Protein AF-A0A1J1JE17-F1 (afdb_monomer_lite)

Structure (mmCIF, N/CA/C/O backbone):
data_AF-A0A1J1JE17-F1
#
_entry.id   AF-A0A1J1JE17-F1
#
loop_
_atom_site.group_PDB
_atom_site.id
_atom_site.type_symbol
_atom_site.label_atom_id
_atom_site.label_alt_id
_atom_site.label_comp_id
_atom_site.label_asym_id
_atom_site.label_entity_id
_atom_site.label_seq_id
_atom_site.pdbx_PDB_ins_code
_atom_site.Cartn_x
_atom_site.Cartn_y
_atom_site.Cartn_z
_atom_site.occupancy
_atom_site.B_iso_or_equiv
_atom_site.auth_seq_id
_atom_site.auth_comp_id
_atom_site.auth_asym_id
_atom_site.auth_atom_id
_atom_site.pdbx_PDB_model_num
ATOM 1 N N . MET A 1 1 ? 32.627 -63.460 -110.831 1.00 46.94 1 MET A N 1
ATOM 2 C CA . MET A 1 1 ? 32.755 -62.414 -111.868 1.00 46.94 1 MET A CA 1
ATOM 3 C C . MET A 1 1 ? 33.181 -61.145 -111.161 1.00 46.94 1 MET A C 1
ATOM 5 O O . MET A 1 1 ? 32.464 -60.694 -110.282 1.00 46.94 1 MET A O 1
ATOM 9 N N . ASP A 1 2 ? 34.387 -60.679 -111.461 1.00 53.47 2 ASP A N 1
ATOM 10 C CA . ASP A 1 2 ? 35.043 -59.518 -110.853 1.00 53.47 2 ASP A CA 1
ATOM 11 C C . ASP A 1 2 ? 34.398 -58.203 -111.340 1.00 53.47 2 ASP A C 1
ATOM 13 O O . ASP A 1 2 ? 34.058 -58.078 -112.520 1.00 53.47 2 ASP A O 1
ATOM 17 N N . PHE A 1 3 ? 34.219 -57.238 -110.432 1.00 53.88 3 PHE A N 1
ATOM 18 C CA . PHE A 1 3 ? 33.662 -55.904 -110.685 1.00 53.88 3 PHE A CA 1
ATOM 19 C C . PHE A 1 3 ? 34.455 -55.145 -111.767 1.00 53.88 3 PHE A C 1
ATOM 21 O O . PHE A 1 3 ? 33.858 -54.416 -112.560 1.00 53.88 3 PHE A O 1
ATOM 28 N N . GLU A 1 4 ? 35.760 -55.408 -111.912 1.00 61.16 4 GLU A N 1
ATOM 29 C CA . GLU A 1 4 ? 36.571 -54.856 -113.012 1.00 61.16 4 GLU A CA 1
ATOM 30 C C . GLU A 1 4 ? 36.260 -55.494 -114.384 1.00 61.16 4 GLU A C 1
ATOM 32 O O . GLU A 1 4 ? 36.433 -54.865 -115.432 1.00 61.16 4 GLU A O 1
ATOM 37 N N . SER A 1 5 ? 35.688 -56.703 -114.414 1.00 54.88 5 SER A N 1
ATOM 38 C CA . SER A 1 5 ? 35.193 -57.335 -115.647 1.00 54.88 5 SER A CA 1
ATOM 39 C C . SER A 1 5 ? 33.828 -56.777 -116.082 1.00 54.88 5 SER A C 1
ATOM 41 O O . SER A 1 5 ? 33.573 -56.646 -117.282 1.00 54.88 5 SER A O 1
ATOM 43 N N . TRP A 1 6 ? 32.973 -56.368 -115.134 1.00 57.41 6 TRP A N 1
ATOM 44 C CA . TRP A 1 6 ? 31.679 -55.730 -115.430 1.00 57.41 6 TRP A CA 1
ATOM 45 C C . TRP A 1 6 ? 31.844 -54.274 -115.909 1.00 57.41 6 TRP A C 1
ATOM 47 O O . TRP A 1 6 ? 31.175 -53.838 -116.847 1.00 57.41 6 TRP A O 1
ATOM 57 N N . LYS A 1 7 ? 32.836 -53.555 -115.369 1.00 51.78 7 LYS A N 1
ATOM 58 C CA . LYS A 1 7 ? 33.168 -52.161 -115.723 1.00 51.78 7 LYS A CA 1
ATOM 59 C C . LYS A 1 7 ? 33.598 -51.970 -117.185 1.00 51.78 7 LYS A C 1
ATOM 61 O O . LYS A 1 7 ? 33.381 -50.906 -117.760 1.00 51.78 7 LYS A O 1
ATOM 66 N N . LYS A 1 8 ? 34.166 -53.002 -117.822 1.00 55.91 8 LYS A N 1
ATOM 67 C CA . LYS A 1 8 ? 34.617 -52.957 -119.228 1.00 55.91 8 LYS A CA 1
ATOM 68 C C . LYS A 1 8 ? 33.504 -53.150 -120.264 1.00 55.91 8 LYS A C 1
ATOM 70 O O . LYS A 1 8 ? 33.750 -52.888 -121.438 1.00 55.91 8 LYS A O 1
ATOM 75 N N . LYS A 1 9 ? 32.310 -53.608 -119.866 1.00 55.03 9 LYS A N 1
ATOM 76 C CA . LYS A 1 9 ? 31.243 -54.000 -120.808 1.00 55.03 9 LYS A CA 1
ATOM 77 C C . LYS A 1 9 ? 30.016 -53.085 -120.833 1.00 55.03 9 LYS A C 1
ATOM 79 O O . LYS A 1 9 ? 29.165 -53.297 -121.689 1.00 55.03 9 LYS A O 1
ATOM 84 N N . LEU A 1 10 ? 29.915 -52.084 -119.953 1.00 52.69 10 LEU A N 1
ATOM 85 C CA . LEU A 1 10 ? 28.679 -51.296 -119.814 1.00 52.69 10 LEU A CA 1
ATOM 86 C C . LEU A 1 10 ? 28.866 -49.828 -119.389 1.00 52.69 10 LEU A C 1
ATOM 88 O O . LEU A 1 10 ? 27.993 -49.260 -118.743 1.00 52.69 10 LEU A O 1
ATOM 92 N N . ILE A 1 11 ? 29.971 -49.183 -119.777 1.00 50.75 11 ILE A N 1
ATOM 93 C CA . ILE A 1 11 ? 30.075 -47.717 -119.683 1.00 50.75 11 ILE A CA 1
ATOM 94 C C . ILE A 1 11 ? 30.052 -47.143 -121.109 1.00 50.75 11 ILE A C 1
ATOM 96 O O . ILE A 1 11 ? 31.074 -47.222 -121.798 1.00 50.75 11 ILE A O 1
ATOM 100 N N . PRO A 1 12 ? 28.904 -46.601 -121.568 1.00 63.12 12 PRO A N 1
ATOM 101 C CA . PRO A 1 12 ? 28.799 -45.860 -122.823 1.00 63.12 12 PRO A CA 1
ATOM 102 C C . PRO A 1 12 ? 29.832 -44.732 -122.872 1.00 63.12 12 PRO A C 1
ATOM 104 O O . PRO A 1 12 ? 30.175 -44.154 -121.836 1.00 63.12 12 PRO A O 1
ATOM 107 N N . SER A 1 13 ? 30.337 -44.399 -124.059 1.00 61.22 13 SER A N 1
ATOM 108 C CA . SER A 1 13 ? 31.317 -43.319 -124.227 1.00 61.22 13 SER A CA 1
ATOM 109 C C . SER A 1 13 ? 30.833 -41.979 -123.662 1.00 61.22 13 SER A C 1
ATOM 111 O O . SER A 1 13 ? 31.671 -41.215 -123.187 1.00 61.22 13 SER A O 1
ATOM 113 N N . GLU A 1 14 ? 29.518 -41.728 -123.604 1.00 58.53 14 GLU A N 1
ATOM 114 C CA . GLU A 1 14 ? 28.965 -40.515 -122.986 1.00 58.53 14 GLU A CA 1
ATOM 115 C C . GLU A 1 14 ? 29.136 -40.474 -121.452 1.00 58.53 14 GLU A C 1
ATOM 117 O O . GLU A 1 14 ? 29.315 -39.403 -120.874 1.00 58.53 14 GLU A O 1
ATOM 122 N N . MET A 1 15 ? 29.178 -41.620 -120.758 1.00 59.19 15 MET A N 1
ATOM 123 C CA . MET A 1 15 ? 29.359 -41.647 -119.297 1.00 59.19 15 MET A CA 1
ATOM 124 C C . MET A 1 15 ? 30.792 -41.356 -118.849 1.00 59.19 15 MET A C 1
ATOM 126 O O . MET A 1 15 ? 30.992 -40.994 -117.692 1.00 59.19 15 MET A O 1
ATOM 130 N N . LYS A 1 16 ? 31.798 -41.474 -119.725 1.00 59.44 16 LYS A N 1
ATOM 131 C CA . LYS A 1 16 ? 33.173 -41.064 -119.387 1.00 59.44 16 LYS A CA 1
ATOM 132 C C . LYS A 1 16 ? 33.280 -39.552 -119.182 1.00 59.44 16 LYS A C 1
ATOM 134 O O . LYS A 1 16 ? 34.047 -39.125 -118.323 1.00 59.44 16 LYS A O 1
ATOM 139 N N . GLN A 1 17 ? 32.490 -38.770 -119.920 1.00 61.66 17 GLN A N 1
ATOM 140 C CA . GLN A 1 17 ? 32.432 -37.318 -119.770 1.00 61.66 17 GLN A CA 1
ATOM 141 C C . GLN A 1 17 ? 31.748 -36.936 -118.451 1.00 61.66 17 GLN A C 1
ATOM 143 O O . GLN A 1 17 ? 32.345 -36.228 -117.643 1.00 61.66 17 GLN A O 1
ATOM 148 N N . VAL A 1 18 ? 30.587 -37.532 -118.158 1.00 64.62 18 VAL A N 1
ATOM 149 C CA . VAL A 1 18 ? 29.863 -37.321 -116.891 1.00 64.62 18 VAL A CA 1
ATOM 150 C C . VAL A 1 18 ? 30.684 -37.782 -115.682 1.00 64.62 18 VAL A C 1
ATOM 152 O O . VAL A 1 18 ? 30.712 -37.098 -114.670 1.00 64.62 18 VAL A O 1
ATOM 155 N N . TRP A 1 19 ? 31.423 -38.893 -115.768 1.00 60.59 19 TRP A N 1
ATOM 156 C CA . TRP A 1 19 ? 32.319 -39.308 -114.682 1.00 60.59 19 TRP A CA 1
ATOM 157 C C . TRP A 1 19 ? 33.517 -38.372 -114.504 1.00 60.59 19 TRP A C 1
ATOM 159 O O . TRP A 1 19 ? 33.989 -38.221 -113.381 1.00 60.59 19 TRP A O 1
ATOM 169 N N . SER A 1 20 ? 34.010 -37.735 -115.570 1.00 59.06 20 SER A N 1
ATOM 170 C CA . SER A 1 20 ? 35.058 -36.716 -115.454 1.00 59.06 20 SER A CA 1
ATOM 171 C C . SER A 1 20 ? 34.536 -35.422 -114.815 1.00 59.06 20 SER A C 1
ATOM 173 O O . SER A 1 20 ? 35.231 -34.862 -113.974 1.00 59.06 20 SER A O 1
ATOM 175 N N . GLU A 1 21 ? 33.289 -35.033 -115.111 1.00 59.28 21 GLU A N 1
ATOM 176 C CA . GLU A 1 21 ? 32.588 -33.883 -114.514 1.00 59.28 21 GLU A CA 1
ATOM 177 C C . GLU A 1 21 ? 32.152 -34.142 -113.058 1.00 59.28 21 GLU A C 1
ATOM 179 O O . GLU A 1 21 ? 32.263 -33.278 -112.193 1.00 59.28 21 GLU A O 1
ATOM 184 N N . ILE A 1 22 ? 31.724 -35.366 -112.738 1.00 63.12 22 ILE A N 1
ATOM 185 C CA . ILE A 1 22 ? 31.441 -35.801 -111.364 1.00 63.12 22 ILE A CA 1
ATOM 186 C C . ILE A 1 22 ? 32.738 -35.859 -110.557 1.00 63.12 22 ILE A C 1
ATOM 188 O O . ILE A 1 22 ? 32.735 -35.472 -109.397 1.00 63.12 22 ILE A O 1
ATOM 192 N N . LYS A 1 23 ? 33.863 -36.281 -111.148 1.00 58.44 23 LYS A N 1
ATOM 193 C CA . LYS A 1 23 ? 35.169 -36.317 -110.471 1.00 58.44 23 LYS A CA 1
ATOM 194 C C . LYS A 1 23 ? 35.733 -34.915 -110.205 1.00 58.44 23 LYS A C 1
ATOM 196 O O . LYS A 1 23 ? 36.393 -34.735 -109.186 1.00 58.44 23 LYS A O 1
ATOM 201 N N . THR A 1 24 ? 35.437 -33.926 -111.052 1.00 54.78 24 THR A N 1
ATOM 202 C CA . THR A 1 24 ? 35.742 -32.511 -110.777 1.00 54.78 24 THR A CA 1
ATOM 203 C C . THR A 1 24 ? 34.781 -31.888 -109.758 1.00 54.78 24 THR A C 1
ATOM 205 O O . THR A 1 24 ? 35.238 -31.127 -108.912 1.00 54.78 24 THR A O 1
ATOM 208 N N . LEU A 1 25 ? 33.495 -32.265 -109.735 1.00 57.94 25 LEU A N 1
ATOM 209 C CA . LEU A 1 25 ? 32.539 -31.854 -108.688 1.00 57.94 25 LEU A CA 1
ATOM 210 C C . LEU A 1 25 ? 32.787 -32.533 -107.323 1.00 57.94 25 LEU A C 1
ATOM 212 O O . LEU A 1 25 ? 32.498 -31.946 -106.280 1.00 57.94 25 LEU A O 1
ATOM 216 N N . LEU A 1 26 ? 33.357 -33.742 -107.311 1.00 60.75 26 LEU A N 1
ATOM 217 C CA . LEU A 1 26 ? 33.758 -34.491 -106.110 1.00 60.75 26 LEU A CA 1
ATOM 218 C C . LEU A 1 26 ? 35.174 -34.174 -105.625 1.00 60.75 26 LEU A C 1
ATOM 220 O O . LEU A 1 26 ? 35.665 -34.858 -104.723 1.00 60.75 26 LEU A O 1
ATOM 224 N N . ASN A 1 27 ? 35.827 -33.135 -106.152 1.00 79.25 27 ASN A N 1
ATOM 225 C CA . ASN A 1 27 ? 37.084 -32.667 -105.581 1.00 79.25 27 ASN A CA 1
ATOM 226 C C . ASN A 1 27 ? 36.810 -31.886 -104.279 1.00 79.25 27 ASN A C 1
ATOM 228 O O . ASN A 1 27 ? 36.886 -30.660 -104.215 1.00 79.25 27 ASN A O 1
ATOM 232 N N . VAL A 1 28 ? 36.418 -32.630 -103.238 1.00 84.50 28 VAL A N 1
ATOM 233 C CA . VAL A 1 28 ? 36.051 -32.144 -101.897 1.00 84.50 28 VAL A CA 1
ATOM 234 C C . VAL A 1 28 ? 37.135 -31.236 -101.321 1.00 84.50 28 VAL A C 1
ATOM 236 O O . VAL A 1 28 ? 36.822 -30.254 -100.653 1.00 84.50 28 VAL A O 1
ATOM 239 N N . ASP A 1 29 ? 38.398 -31.524 -101.616 1.00 91.31 29 ASP A N 1
ATOM 240 C CA . ASP A 1 29 ? 39.526 -30.732 -101.144 1.00 91.31 29 ASP A CA 1
ATOM 241 C C . ASP A 1 29 ? 39.624 -29.371 -101.848 1.00 91.31 29 ASP A C 1
ATOM 243 O O . ASP A 1 29 ? 39.847 -28.362 -101.180 1.00 91.31 29 ASP A O 1
ATOM 247 N N . GLN A 1 30 ? 39.353 -29.308 -103.157 1.00 90.00 30 GLN A N 1
ATOM 248 C CA . GLN A 1 30 ? 39.250 -28.045 -103.901 1.00 90.00 30 GLN A CA 1
ATOM 249 C C . GLN A 1 30 ? 38.107 -27.170 -103.364 1.00 90.00 30 GLN A C 1
ATOM 251 O O . GLN A 1 30 ? 38.267 -25.964 -103.175 1.00 90.00 30 GLN A O 1
ATOM 256 N N . ASN A 1 31 ? 36.958 -27.788 -103.072 1.00 89.19 31 ASN A N 1
ATOM 257 C CA . ASN A 1 31 ? 35.801 -27.093 -102.507 1.00 89.19 31 ASN A CA 1
ATOM 258 C C . ASN A 1 31 ? 36.080 -26.593 -101.080 1.00 89.19 31 ASN A C 1
ATOM 260 O O . ASN A 1 31 ? 35.684 -25.483 -100.730 1.00 89.19 31 ASN A O 1
ATOM 264 N N . ASN A 1 32 ? 36.790 -27.378 -100.261 1.00 92.81 32 ASN A N 1
ATOM 265 C CA . ASN A 1 32 ? 37.228 -26.953 -98.930 1.00 92.81 32 ASN A CA 1
ATOM 266 C C . ASN A 1 32 ? 38.212 -25.778 -99.006 1.00 92.81 32 ASN A C 1
ATOM 268 O O . ASN A 1 32 ? 38.094 -24.847 -98.210 1.00 92.81 32 ASN A O 1
ATOM 272 N N . LEU A 1 33 ? 39.149 -25.788 -99.961 1.00 92.62 33 LEU A N 1
ATOM 273 C CA . LEU A 1 33 ? 40.056 -24.663 -100.186 1.00 92.62 33 LEU A CA 1
ATOM 274 C C . LEU A 1 33 ? 39.255 -23.393 -100.508 1.00 92.62 33 LEU A C 1
ATOM 276 O O . LEU A 1 33 ? 39.395 -22.404 -99.794 1.00 92.62 33 LEU A O 1
ATOM 280 N N . LEU A 1 34 ? 38.344 -23.452 -101.488 1.00 92.94 34 LEU A N 1
ATOM 281 C CA . LEU A 1 34 ? 37.502 -22.316 -101.885 1.00 92.94 34 LEU A CA 1
ATOM 282 C C . LEU A 1 34 ? 36.648 -21.781 -100.722 1.00 92.94 34 LEU A C 1
ATOM 284 O O . LEU A 1 34 ? 36.621 -20.578 -100.468 1.00 92.94 34 LEU A O 1
ATOM 288 N N . LEU A 1 35 ? 35.989 -22.670 -99.972 1.00 92.75 35 LEU A N 1
ATOM 289 C CA . LEU A 1 35 ? 35.157 -22.286 -98.829 1.00 92.75 35 LEU A CA 1
ATOM 290 C C . LEU A 1 35 ? 35.981 -21.627 -97.713 1.00 92.75 35 LEU A C 1
ATOM 292 O O . LEU A 1 35 ? 35.522 -20.683 -97.067 1.00 92.75 35 LEU A O 1
ATOM 296 N N . ALA A 1 36 ? 37.204 -22.101 -97.473 1.00 95.25 36 ALA A N 1
ATOM 297 C CA . ALA A 1 36 ? 38.098 -21.459 -96.522 1.00 95.25 36 ALA A CA 1
ATOM 298 C C . ALA A 1 36 ? 38.496 -20.046 -96.968 1.00 95.25 36 ALA A C 1
ATOM 300 O O . ALA A 1 36 ? 38.563 -19.149 -96.128 1.00 95.25 36 ALA A O 1
ATOM 301 N N . GLU A 1 37 ? 38.710 -19.822 -98.267 1.00 95.25 37 GLU A N 1
ATOM 302 C CA . GLU A 1 37 ? 38.972 -18.478 -98.790 1.00 95.25 37 GLU A CA 1
ATOM 303 C C . GLU A 1 37 ? 37.781 -17.538 -98.600 1.00 95.25 37 GLU A C 1
ATOM 305 O O . GLU A 1 37 ? 37.963 -16.368 -98.255 1.00 95.25 37 GLU A O 1
ATOM 310 N N . GLU A 1 38 ? 36.557 -18.032 -98.785 1.00 94.69 38 GLU A N 1
ATOM 311 C CA . GLU A 1 38 ? 35.342 -17.260 -98.519 1.00 94.69 38 GLU A CA 1
ATOM 312 C C . GLU A 1 38 ? 35.200 -16.887 -97.040 1.00 94.69 38 GLU A C 1
ATOM 314 O O . GLU A 1 38 ? 34.870 -15.744 -96.721 1.00 94.69 38 GLU A O 1
ATOM 319 N N . GLU A 1 39 ? 35.470 -17.818 -96.121 1.00 95.62 39 GLU A N 1
ATOM 320 C CA . GLU A 1 39 ? 35.439 -17.528 -94.684 1.00 95.62 39 GLU A CA 1
ATOM 321 C C . GLU A 1 39 ? 36.556 -16.555 -94.275 1.00 95.62 39 GLU A C 1
ATOM 323 O O . GLU A 1 39 ? 36.314 -15.651 -93.475 1.00 95.62 39 GLU A O 1
ATOM 328 N N . ALA A 1 40 ? 37.748 -16.654 -94.869 1.00 93.81 40 ALA A N 1
ATOM 329 C CA . ALA A 1 40 ? 38.833 -15.704 -94.632 1.00 93.81 40 ALA A CA 1
ATOM 330 C C . ALA A 1 40 ? 38.504 -14.293 -95.146 1.00 93.81 40 ALA A C 1
ATOM 332 O O . ALA A 1 40 ? 38.802 -13.316 -94.464 1.00 93.81 40 ALA A O 1
ATOM 333 N N . LYS A 1 41 ? 37.815 -14.163 -96.292 1.00 93.12 41 LYS A N 1
ATOM 334 C CA . LYS A 1 41 ? 37.302 -12.867 -96.789 1.00 93.12 41 LYS A CA 1
ATOM 335 C C . LYS A 1 41 ? 36.296 -12.220 -95.831 1.00 93.12 41 LYS A C 1
ATOM 337 O O . LYS A 1 41 ? 36.174 -11.001 -95.812 1.00 93.12 41 LYS A O 1
ATOM 342 N N . LYS A 1 42 ? 35.601 -13.022 -95.019 1.00 93.75 42 LYS A N 1
ATOM 343 C CA . LYS A 1 42 ? 34.713 -12.559 -93.936 1.00 93.75 42 LYS A CA 1
ATOM 344 C C . LYS A 1 42 ? 35.458 -12.318 -92.613 1.00 93.75 42 LYS A C 1
ATOM 346 O O . LYS A 1 42 ? 34.811 -12.148 -91.585 1.00 93.75 42 LYS A O 1
ATOM 351 N N . ASN A 1 43 ? 36.795 -12.343 -92.614 1.00 91.00 43 ASN A N 1
ATOM 352 C CA . ASN A 1 43 ? 37.666 -12.307 -91.431 1.00 91.00 43 ASN A CA 1
ATOM 353 C C . ASN A 1 43 ? 37.437 -13.458 -90.432 1.00 91.00 43 ASN A C 1
ATOM 355 O O . ASN A 1 43 ? 37.891 -13.398 -89.290 1.00 91.00 43 ASN A O 1
ATOM 359 N N . ASN A 1 44 ? 36.776 -14.543 -90.844 1.00 93.12 44 ASN A N 1
ATOM 360 C CA . ASN A 1 44 ? 36.545 -15.713 -90.002 1.00 93.12 44 ASN A CA 1
ATOM 361 C C . ASN A 1 44 ? 37.703 -16.709 -90.126 1.00 93.12 44 ASN A C 1
ATOM 363 O O . ASN A 1 44 ? 37.549 -17.855 -90.560 1.00 93.12 44 ASN A O 1
ATOM 367 N N . PHE A 1 45 ? 38.899 -16.248 -89.765 1.00 94.00 45 PHE A N 1
ATOM 368 C CA . PHE A 1 45 ? 40.132 -17.007 -89.954 1.00 94.00 45 PHE A CA 1
ATOM 369 C C . PHE A 1 45 ? 40.151 -18.314 -89.152 1.00 94.00 45 PHE A C 1
ATOM 371 O O . PHE A 1 45 ? 40.644 -19.322 -89.652 1.00 94.00 45 PHE A O 1
ATOM 378 N N . THR A 1 46 ? 39.541 -18.353 -87.962 1.00 93.06 46 THR A N 1
ATOM 379 C CA . THR A 1 46 ? 39.397 -19.585 -87.166 1.00 93.06 46 THR A CA 1
ATOM 380 C C . THR A 1 46 ? 38.642 -20.666 -87.939 1.00 93.06 46 THR A C 1
ATOM 382 O O . THR A 1 46 ? 39.084 -21.818 -88.005 1.00 93.06 46 THR A O 1
ATOM 385 N N . ARG A 1 47 ? 37.523 -20.299 -88.578 1.00 93.56 47 ARG A N 1
ATOM 386 C CA . ARG A 1 47 ? 36.738 -21.229 -89.395 1.00 93.56 47 ARG A CA 1
ATOM 387 C C . ARG A 1 47 ? 37.451 -21.579 -90.697 1.00 93.56 47 ARG A C 1
ATOM 389 O O . ARG A 1 47 ? 37.492 -22.757 -91.040 1.00 93.56 47 ARG A O 1
ATOM 396 N N . ALA A 1 48 ? 38.067 -20.604 -91.364 1.00 94.50 48 ALA A N 1
ATOM 397 C CA . ALA A 1 48 ? 38.861 -20.828 -92.571 1.00 94.50 48 ALA A CA 1
ATOM 398 C C . ALA A 1 48 ? 39.989 -21.851 -92.334 1.00 94.50 48 ALA A C 1
ATOM 400 O O . ALA A 1 48 ? 40.094 -22.843 -93.050 1.00 94.50 48 ALA A O 1
ATOM 401 N N . ILE A 1 49 ? 40.773 -21.685 -91.263 1.00 93.50 49 ILE A N 1
ATOM 402 C CA . ILE A 1 49 ? 41.842 -22.620 -90.876 1.00 93.50 49 ILE A CA 1
ATOM 403 C C . ILE A 1 49 ? 41.274 -24.007 -90.537 1.00 93.50 49 ILE A C 1
ATOM 405 O O . ILE A 1 49 ? 41.861 -25.021 -90.913 1.00 93.50 49 ILE A O 1
ATOM 409 N N . SER A 1 50 ? 40.136 -24.075 -89.835 1.00 95.19 50 SER A N 1
ATOM 410 C CA . SER A 1 50 ? 39.465 -25.347 -89.521 1.00 95.19 50 SER A CA 1
ATOM 411 C C . SER A 1 50 ? 39.041 -26.107 -90.781 1.00 95.19 50 SER A C 1
ATOM 413 O O . SER A 1 50 ? 39.162 -27.331 -90.818 1.00 95.19 50 SER A O 1
ATOM 415 N N . ILE A 1 51 ? 38.582 -25.398 -91.817 1.00 94.56 51 ILE A N 1
ATOM 416 C CA . ILE A 1 51 ? 38.207 -25.983 -93.109 1.00 94.56 51 ILE A CA 1
ATOM 417 C C . ILE A 1 51 ? 39.451 -26.471 -93.863 1.00 94.56 51 ILE A C 1
ATOM 419 O O . ILE A 1 51 ? 39.469 -27.622 -94.294 1.00 94.56 51 ILE A O 1
ATOM 423 N N . LEU A 1 52 ? 40.514 -25.661 -93.953 1.00 94.44 52 LEU A N 1
ATOM 424 C CA . LEU A 1 52 ? 41.761 -26.048 -94.635 1.00 94.44 52 LEU A CA 1
ATOM 425 C C . LEU A 1 52 ? 42.412 -27.292 -94.022 1.00 94.44 52 LEU A C 1
ATOM 427 O O . LEU A 1 52 ? 42.941 -28.129 -94.742 1.00 94.44 52 LEU A O 1
ATOM 431 N N . LYS A 1 53 ? 42.325 -27.465 -92.697 1.00 95.19 53 LYS A N 1
ATOM 432 C CA . LYS A 1 53 ? 42.836 -28.660 -92.001 1.00 95.19 53 LYS A CA 1
ATOM 433 C C . LYS A 1 53 ? 42.133 -29.967 -92.390 1.00 95.19 53 LYS A C 1
ATOM 435 O O . LYS A 1 53 ? 42.632 -31.031 -92.036 1.00 95.19 53 LYS A O 1
ATOM 440 N N . LYS A 1 54 ? 40.980 -29.908 -93.066 1.00 94.81 54 LYS A N 1
ATOM 441 C CA . LYS A 1 54 ? 40.260 -31.097 -93.554 1.00 94.81 54 LYS A CA 1
ATOM 442 C C . LYS A 1 54 ? 40.794 -31.608 -94.894 1.00 94.81 54 LYS A C 1
ATOM 444 O O . LYS A 1 54 ? 40.429 -32.715 -95.278 1.00 94.81 54 LYS A O 1
ATOM 449 N N . ILE A 1 55 ? 41.624 -30.820 -95.584 1.00 93.56 55 ILE A N 1
ATOM 450 C CA . ILE A 1 55 ? 42.243 -31.197 -96.858 1.00 93.56 55 ILE A CA 1
ATOM 451 C C . ILE A 1 55 ? 43.295 -32.275 -96.599 1.00 93.56 55 ILE A C 1
ATOM 453 O O . ILE A 1 55 ? 44.168 -32.115 -95.741 1.00 93.56 55 ILE A O 1
ATOM 457 N N . LYS A 1 56 ? 43.196 -33.390 -97.325 1.00 93.19 56 LYS A N 1
ATOM 458 C CA . LYS A 1 56 ? 44.069 -34.551 -97.119 1.00 93.19 56 LYS A CA 1
ATOM 459 C C . LYS A 1 56 ? 45.484 -34.302 -97.640 1.00 93.19 56 LYS A C 1
ATOM 461 O O . LYS A 1 56 ? 45.680 -33.556 -98.593 1.00 93.19 56 LYS A O 1
ATOM 466 N N . ALA A 1 57 ? 46.467 -34.968 -97.032 1.00 92.38 57 ALA A N 1
ATOM 467 C CA . ALA A 1 57 ? 47.887 -34.800 -97.354 1.00 92.38 57 ALA A CA 1
ATOM 468 C C . ALA A 1 57 ? 48.281 -35.257 -98.772 1.00 92.38 57 ALA A C 1
ATOM 470 O O . ALA A 1 57 ? 49.286 -34.791 -99.301 1.00 92.38 57 ALA A O 1
ATOM 471 N N . ASP A 1 58 ? 47.505 -36.159 -99.376 1.00 89.38 58 ASP A N 1
ATOM 472 C CA . ASP A 1 58 ? 47.676 -36.674 -100.740 1.00 89.38 58 ASP A CA 1
ATOM 473 C C . ASP A 1 58 ? 46.959 -35.827 -101.809 1.00 89.38 58 ASP A C 1
ATOM 475 O O . ASP A 1 58 ? 47.057 -36.126 -102.998 1.00 89.38 58 ASP A O 1
ATOM 479 N N . SER A 1 59 ? 46.253 -34.767 -101.401 1.00 92.75 59 SER A N 1
ATOM 480 C CA . SER A 1 59 ? 45.538 -33.862 -102.299 1.00 92.75 59 SER A CA 1
ATOM 481 C C . SER A 1 59 ? 46.489 -32.956 -103.083 1.00 92.75 59 SER A C 1
ATOM 483 O O . SER A 1 59 ? 47.437 -32.405 -102.520 1.00 92.75 59 SER A O 1
ATOM 485 N N . GLU A 1 60 ? 46.196 -32.712 -104.363 1.00 91.44 60 GLU A N 1
ATOM 486 C CA . GLU A 1 60 ? 46.984 -31.804 -105.216 1.00 91.44 60 GLU A CA 1
ATOM 487 C C . GLU A 1 60 ? 47.022 -30.366 -104.663 1.00 91.44 60 GLU A C 1
ATOM 489 O O . GLU A 1 60 ? 48.014 -29.659 -104.832 1.00 91.44 60 GLU A O 1
ATOM 494 N N . VAL A 1 61 ? 45.981 -29.956 -103.929 1.00 94.12 61 VAL A N 1
ATOM 495 C CA . VAL A 1 61 ? 45.875 -28.630 -103.295 1.00 94.12 61 VAL A CA 1
ATOM 496 C C . VAL A 1 61 ? 46.414 -28.579 -101.860 1.00 94.12 61 VAL A C 1
ATOM 498 O O . VAL A 1 61 ? 46.340 -27.539 -101.207 1.00 94.12 61 VAL A O 1
ATOM 501 N N . TYR A 1 62 ? 46.967 -29.674 -101.328 1.00 94.12 62 TYR A N 1
ATOM 502 C CA . TYR A 1 62 ? 47.403 -29.733 -99.928 1.00 94.12 62 TYR A CA 1
ATOM 503 C C . TYR A 1 62 ? 48.490 -28.705 -99.598 1.00 94.12 62 TYR A C 1
ATOM 505 O O . TYR A 1 62 ? 48.417 -28.040 -98.565 1.00 94.12 62 TYR A O 1
ATOM 513 N N . GLN A 1 63 ? 49.485 -28.544 -100.475 1.00 94.00 63 GLN A N 1
ATOM 514 C CA . GLN A 1 63 ? 50.568 -27.577 -100.258 1.00 94.00 63 GLN A CA 1
ATOM 515 C C . GLN A 1 63 ? 50.032 -26.144 -100.199 1.00 94.00 63 GLN A C 1
ATOM 517 O O . GLN A 1 63 ? 50.388 -25.388 -99.297 1.00 94.00 63 GLN A O 1
ATOM 522 N N . GLU A 1 64 ? 49.104 -25.801 -101.095 1.00 94.12 64 GLU A N 1
ATOM 523 C CA . GLU A 1 64 ? 48.429 -24.505 -101.084 1.00 94.12 64 GLU A CA 1
ATOM 524 C C . GLU A 1 64 ? 47.616 -24.305 -99.799 1.00 94.12 64 GLU A C 1
ATOM 526 O O . GLU A 1 64 ? 47.710 -23.255 -99.160 1.00 94.12 64 GLU A O 1
ATOM 531 N N . ALA A 1 65 ? 46.886 -25.332 -99.354 1.00 94.06 65 ALA A N 1
ATOM 532 C CA . ALA A 1 65 ? 46.146 -25.295 -98.098 1.00 94.06 65 ALA A CA 1
ATOM 533 C C . ALA A 1 65 ? 47.059 -25.055 -96.885 1.00 94.06 65 ALA A C 1
ATOM 535 O O . ALA A 1 65 ? 46.722 -24.248 -96.018 1.00 94.06 65 ALA A O 1
ATOM 536 N N . GLN A 1 66 ? 48.231 -25.698 -96.827 1.00 95.31 66 GLN A N 1
ATOM 537 C CA . GLN A 1 66 ? 49.211 -25.467 -95.759 1.00 95.31 66 GLN A CA 1
ATOM 538 C C . GLN A 1 66 ? 49.757 -24.034 -95.790 1.00 95.31 66 GLN A C 1
ATOM 540 O O . GLN A 1 66 ? 49.796 -23.374 -94.748 1.00 95.31 66 GLN A O 1
ATOM 545 N N . SER A 1 67 ? 50.100 -23.510 -96.972 1.00 93.69 67 SER A N 1
ATOM 546 C CA . SER A 1 67 ? 50.512 -22.109 -97.122 1.00 93.69 67 SER A CA 1
ATOM 547 C C . SER A 1 67 ? 49.416 -21.137 -96.664 1.00 93.69 67 SER A C 1
ATOM 549 O O . SER A 1 67 ? 49.701 -20.186 -95.934 1.00 93.69 67 SER A O 1
ATOM 551 N N . LYS A 1 68 ? 48.149 -21.404 -97.009 1.00 95.38 68 LYS A N 1
ATOM 552 C CA . LYS A 1 68 ? 46.993 -20.595 -96.588 1.00 95.38 68 LYS A CA 1
ATOM 553 C C . LYS A 1 68 ? 46.733 -20.681 -95.086 1.00 95.38 68 LYS A C 1
ATOM 555 O O . LYS A 1 68 ? 46.410 -19.665 -94.481 1.00 95.38 68 LYS A O 1
ATOM 560 N N . ILE A 1 69 ? 46.926 -21.840 -94.448 1.00 93.31 69 ILE A N 1
ATOM 561 C CA . ILE A 1 69 ? 46.833 -21.972 -92.982 1.00 93.31 69 ILE A CA 1
ATOM 562 C C . ILE A 1 69 ? 47.848 -21.054 -92.296 1.00 93.31 69 ILE A C 1
ATOM 564 O O . ILE A 1 69 ? 47.491 -20.369 -91.336 1.00 93.31 69 ILE A O 1
ATOM 568 N N . ILE A 1 70 ? 49.093 -21.018 -92.781 1.00 91.75 70 ILE A N 1
ATOM 569 C CA . ILE A 1 70 ? 50.136 -20.134 -92.242 1.00 91.75 70 ILE A CA 1
ATOM 570 C C . ILE A 1 70 ? 49.734 -18.668 -92.448 1.00 91.75 70 ILE A C 1
ATOM 572 O O . ILE A 1 70 ? 49.703 -17.899 -91.487 1.00 91.75 70 ILE A O 1
ATOM 576 N N . GLN A 1 71 ? 49.328 -18.300 -93.667 1.00 93.69 71 GLN A N 1
ATOM 577 C CA . GLN A 1 71 ? 48.890 -16.942 -93.999 1.00 93.69 71 GLN A CA 1
ATOM 578 C C . GLN A 1 71 ? 47.704 -16.476 -93.136 1.00 93.69 71 GLN A C 1
ATOM 580 O O . GLN A 1 71 ? 47.711 -15.362 -92.608 1.00 93.69 71 GLN A O 1
ATOM 585 N N . TYR A 1 72 ? 46.678 -17.312 -92.973 1.00 96.12 72 TYR A N 1
ATOM 586 C CA . TYR A 1 72 ? 45.484 -16.978 -92.194 1.00 96.12 72 TYR A CA 1
ATOM 587 C C . TYR A 1 72 ? 45.769 -16.907 -90.700 1.00 96.12 72 TYR A C 1
ATOM 589 O O . TYR A 1 72 ? 45.197 -16.051 -90.032 1.00 96.12 72 TYR A O 1
ATOM 597 N N . ARG A 1 73 ? 46.684 -17.730 -90.173 1.00 94.25 73 ARG A N 1
ATOM 598 C CA . ARG A 1 73 ? 47.152 -17.607 -88.784 1.00 94.25 73 ARG A CA 1
ATOM 599 C C . ARG A 1 73 ? 47.837 -16.268 -88.548 1.00 94.25 73 ARG A C 1
ATOM 601 O O . ARG A 1 73 ? 47.452 -15.557 -87.628 1.00 94.25 73 ARG A O 1
ATOM 608 N N . LEU A 1 74 ? 48.787 -15.899 -89.409 1.00 92.75 74 LEU A N 1
ATOM 609 C CA . LEU A 1 74 ? 49.485 -14.613 -89.313 1.00 92.75 74 LEU A CA 1
ATOM 610 C C . LEU A 1 74 ? 48.505 -13.434 -89.404 1.00 92.75 74 LEU A C 1
ATOM 612 O O . LEU A 1 74 ? 48.559 -12.519 -88.585 1.00 92.75 74 LEU A O 1
ATOM 616 N N . THR A 1 75 ? 47.554 -13.499 -90.340 1.00 94.06 75 THR A N 1
ATOM 617 C CA . THR A 1 75 ? 46.534 -12.453 -90.523 1.00 94.06 75 THR A CA 1
ATOM 618 C C . THR A 1 75 ? 45.604 -12.347 -89.311 1.00 94.06 75 THR A C 1
ATOM 620 O O . THR A 1 75 ? 45.317 -11.246 -88.845 1.00 94.06 75 THR A O 1
ATOM 623 N N . PHE A 1 76 ? 45.165 -13.481 -88.758 1.00 95.31 76 PHE A N 1
ATOM 624 C CA . PHE A 1 76 ? 44.326 -13.519 -87.562 1.00 95.31 76 PHE A CA 1
ATOM 625 C C . PHE A 1 76 ? 45.042 -12.962 -86.333 1.00 95.31 76 PHE A C 1
ATOM 627 O O . PHE A 1 76 ? 44.468 -12.158 -85.606 1.00 95.31 76 PHE A O 1
ATOM 634 N N . HIS A 1 77 ? 46.304 -13.336 -86.112 1.00 96.38 77 HIS A N 1
ATOM 635 C CA . HIS A 1 77 ? 47.084 -12.798 -84.997 1.00 96.38 77 HIS A CA 1
ATOM 636 C C . HIS A 1 77 ? 47.297 -11.284 -85.144 1.00 96.38 77 HIS A C 1
ATOM 638 O O . HIS A 1 77 ? 47.191 -10.562 -84.157 1.00 96.38 77 HIS A O 1
ATOM 644 N N . GLY A 1 78 ? 47.519 -10.791 -86.370 1.00 94.81 78 GLY A N 1
ATOM 645 C CA . GLY A 1 78 ? 47.584 -9.354 -86.651 1.00 94.81 78 GLY A CA 1
ATOM 646 C C . GLY A 1 78 ? 46.267 -8.630 -86.353 1.00 94.81 78 GLY A C 1
ATOM 647 O O . GLY A 1 78 ? 46.275 -7.546 -85.772 1.00 94.81 78 GLY A O 1
ATOM 648 N N . PHE A 1 79 ? 45.129 -9.248 -86.682 1.00 94.88 79 PHE A N 1
ATOM 649 C CA . PHE A 1 79 ? 43.808 -8.741 -86.307 1.00 94.88 79 PHE A CA 1
ATOM 650 C C . PHE A 1 79 ? 43.625 -8.678 -84.781 1.00 94.88 79 PHE A C 1
ATOM 652 O O . PHE A 1 79 ? 43.249 -7.628 -84.269 1.00 94.88 79 PHE A O 1
ATOM 659 N N . LEU A 1 80 ? 43.947 -9.752 -84.048 1.00 95.75 80 LEU A N 1
ATOM 660 C CA . LEU A 1 80 ? 43.858 -9.788 -82.579 1.00 95.75 80 LEU A CA 1
ATOM 661 C C . LEU A 1 80 ? 44.718 -8.703 -81.920 1.00 95.75 80 LEU A C 1
ATOM 663 O O . LEU A 1 80 ? 44.269 -8.026 -80.994 1.00 95.75 80 LEU A O 1
ATOM 667 N N . LEU A 1 81 ? 45.943 -8.515 -82.416 1.00 96.75 81 LEU A N 1
ATOM 668 C CA . LEU A 1 81 ? 46.841 -7.470 -81.940 1.00 96.75 81 LEU A CA 1
ATOM 669 C C . LEU A 1 81 ? 46.236 -6.076 -82.170 1.00 96.75 81 LEU A C 1
ATOM 671 O O . LEU A 1 81 ? 46.181 -5.276 -81.237 1.00 96.75 81 LEU A O 1
ATOM 675 N N . LYS A 1 82 ? 45.706 -5.802 -83.367 1.00 96.38 82 LYS A N 1
ATOM 676 C CA . LYS A 1 82 ? 45.059 -4.522 -83.693 1.00 96.38 82 LYS A CA 1
ATOM 677 C C . LYS A 1 82 ? 43.811 -4.255 -82.844 1.00 96.38 82 LYS A C 1
ATOM 679 O O . LYS A 1 82 ? 43.655 -3.155 -82.324 1.00 96.38 82 LYS A O 1
ATOM 684 N N . GLU A 1 83 ? 42.941 -5.247 -82.665 1.00 95.69 83 GLU A N 1
ATOM 685 C CA . GLU A 1 83 ? 41.750 -5.109 -81.815 1.00 95.69 83 GLU A CA 1
ATOM 686 C C . GLU A 1 83 ? 42.129 -4.822 -80.359 1.00 95.69 83 GLU A C 1
ATOM 688 O O . GLU A 1 83 ? 41.517 -3.971 -79.713 1.00 95.69 83 GLU A O 1
ATOM 693 N N . SER A 1 84 ? 43.189 -5.459 -79.847 1.00 97.56 84 SER A N 1
ATOM 694 C CA . SER A 1 84 ? 43.679 -5.165 -78.499 1.00 97.56 84 SER A CA 1
ATOM 695 C C . SER A 1 84 ? 44.128 -3.709 -78.337 1.00 97.56 84 SER A C 1
ATOM 697 O O . SER A 1 84 ? 43.819 -3.087 -77.322 1.00 97.56 84 SER A O 1
ATOM 699 N N . GLN A 1 85 ? 44.778 -3.140 -79.357 1.00 97.31 85 GLN A N 1
ATOM 700 C CA . GLN A 1 85 ? 45.216 -1.744 -79.359 1.00 97.31 85 GLN A CA 1
ATOM 701 C C . GLN A 1 85 ? 44.020 -0.793 -79.331 1.00 97.31 85 GLN A C 1
ATOM 703 O O . GLN A 1 85 ? 43.966 0.083 -78.473 1.00 97.31 85 GLN A O 1
ATOM 708 N N . ILE A 1 86 ? 43.008 -1.037 -80.170 1.00 96.38 86 ILE A N 1
ATOM 709 C CA . ILE A 1 86 ? 41.762 -0.253 -80.183 1.00 96.38 86 ILE A CA 1
ATOM 710 C C . ILE A 1 86 ? 41.068 -0.311 -78.813 1.00 96.38 86 ILE A C 1
ATOM 712 O O . ILE A 1 86 ? 40.574 0.698 -78.307 1.00 96.38 86 ILE A O 1
ATOM 716 N N . LYS A 1 87 ? 41.021 -1.484 -78.170 1.00 97.00 87 LYS A N 1
ATOM 717 C CA . LYS A 1 87 ? 40.428 -1.619 -76.831 1.00 97.00 87 LYS A CA 1
ATOM 718 C C . LYS A 1 87 ? 41.213 -0.856 -75.767 1.00 97.00 87 LYS A C 1
ATOM 720 O O . LYS A 1 87 ? 40.600 -0.221 -74.912 1.00 97.00 87 LYS A O 1
ATOM 725 N N . ALA A 1 88 ? 42.540 -0.869 -75.832 1.00 95.75 88 ALA A N 1
ATOM 726 C CA . ALA A 1 88 ? 43.381 -0.111 -74.914 1.00 95.75 88 ALA A CA 1
ATOM 727 C C . ALA A 1 88 ? 43.282 1.411 -75.123 1.00 95.75 88 ALA A C 1
ATOM 729 O O . ALA A 1 88 ? 43.233 2.142 -74.138 1.00 95.75 88 ALA A O 1
ATOM 730 N N . GLU A 1 89 ? 43.165 1.889 -76.367 1.00 95.06 89 GLU A N 1
ATOM 731 C CA . GLU A 1 89 ? 42.918 3.310 -76.686 1.00 95.06 89 GLU A CA 1
ATOM 732 C C . GLU A 1 89 ? 41.619 3.829 -76.052 1.00 95.06 89 GLU A C 1
ATOM 734 O O . GLU A 1 89 ? 41.537 4.983 -75.640 1.00 95.06 89 GLU A O 1
ATOM 739 N N . ASN A 1 90 ? 40.624 2.952 -75.895 1.00 94.00 90 ASN A N 1
ATOM 740 C CA . ASN A 1 90 ? 39.366 3.245 -75.207 1.00 94.00 90 ASN A CA 1
ATOM 741 C C . ASN A 1 90 ? 39.417 2.981 -73.686 1.00 94.00 90 ASN A C 1
ATOM 743 O O . ASN A 1 90 ? 38.377 2.928 -73.032 1.00 94.00 90 ASN A O 1
ATOM 747 N N . ALA A 1 91 ? 40.610 2.783 -73.113 1.00 93.50 91 ALA A N 1
ATOM 748 C CA . ALA A 1 91 ? 40.839 2.422 -71.711 1.00 93.50 91 ALA A CA 1
ATOM 749 C C . ALA A 1 91 ? 40.132 1.124 -71.250 1.00 93.50 91 ALA A C 1
ATOM 751 O O . ALA A 1 91 ? 39.939 0.899 -70.051 1.00 93.50 91 ALA A O 1
ATOM 752 N N . CYS A 1 92 ? 39.777 0.233 -72.184 1.00 94.56 92 CYS A N 1
ATOM 753 C CA . CYS A 1 92 ? 39.191 -1.084 -71.924 1.00 94.56 92 CYS A CA 1
ATOM 754 C C . CYS A 1 92 ? 40.289 -2.158 -71.798 1.00 94.56 92 CYS A C 1
ATOM 756 O O . CYS A 1 92 ? 40.298 -3.151 -72.528 1.00 94.56 92 CYS A O 1
ATOM 758 N N . PHE A 1 93 ? 41.235 -1.966 -70.871 1.00 94.94 93 PHE A N 1
ATOM 759 C CA . PHE A 1 93 ? 42.440 -2.804 -70.755 1.00 94.94 93 PHE A CA 1
ATOM 760 C C . PHE A 1 93 ? 42.154 -4.291 -70.483 1.00 94.94 93 PHE A C 1
ATOM 762 O O . PHE A 1 93 ? 42.880 -5.148 -70.980 1.00 94.94 93 PHE A O 1
ATOM 769 N N . LEU A 1 94 ? 41.077 -4.623 -69.760 1.00 94.81 94 LEU A N 1
ATOM 770 C CA . LEU A 1 94 ? 40.667 -6.020 -69.541 1.00 94.81 94 LEU A CA 1
ATOM 771 C C . LEU A 1 94 ? 40.267 -6.719 -70.849 1.00 94.81 94 LEU A C 1
ATOM 773 O O . LEU A 1 94 ? 40.685 -7.848 -71.105 1.00 94.81 94 LEU A O 1
ATOM 777 N N . GLU A 1 95 ? 39.499 -6.037 -71.700 1.00 92.94 95 GLU A N 1
ATOM 778 C CA . GLU A 1 95 ? 39.114 -6.561 -73.013 1.00 92.94 95 GLU A CA 1
ATOM 779 C C . GLU A 1 95 ? 40.332 -6.648 -73.938 1.00 92.94 95 GLU A C 1
ATOM 781 O O . GLU A 1 95 ? 40.525 -7.669 -74.595 1.00 92.94 95 GLU A O 1
ATOM 786 N N . ALA A 1 96 ? 41.203 -5.633 -73.927 1.00 96.12 96 ALA A N 1
ATOM 787 C CA . ALA A 1 96 ? 42.452 -5.628 -74.689 1.00 96.12 96 ALA A CA 1
ATOM 788 C C . ALA A 1 96 ? 43.350 -6.831 -74.347 1.00 96.12 96 ALA A C 1
ATOM 790 O O . ALA A 1 96 ? 43.829 -7.533 -75.240 1.00 96.12 96 ALA A O 1
ATOM 791 N N . LEU A 1 97 ? 43.520 -7.126 -73.053 1.00 96.12 97 LEU A N 1
ATOM 792 C CA . LEU A 1 97 ? 44.276 -8.286 -72.575 1.00 96.12 97 LEU A CA 1
ATOM 793 C C . LEU A 1 97 ? 43.683 -9.612 -73.072 1.00 96.12 97 LEU A C 1
ATOM 795 O O . LEU A 1 97 ? 44.434 -10.521 -73.425 1.00 96.12 97 LEU A O 1
ATOM 799 N N . SER A 1 98 ? 42.353 -9.723 -73.151 1.00 96.12 98 SER A N 1
ATOM 800 C CA . SER A 1 98 ? 41.684 -10.943 -73.625 1.00 96.12 98 SER A CA 1
ATOM 801 C C . SER A 1 98 ? 41.979 -11.273 -75.097 1.00 96.12 98 SER A C 1
ATOM 803 O O . SER A 1 98 ? 42.028 -12.450 -75.458 1.00 96.12 98 SER A O 1
ATOM 805 N N . PHE A 1 99 ? 42.222 -10.262 -75.942 1.00 95.50 99 PHE A N 1
ATOM 806 C CA . PHE A 1 99 ? 42.628 -10.452 -77.339 1.00 95.50 99 PHE A CA 1
ATOM 807 C C . PHE A 1 99 ? 44.103 -10.851 -77.459 1.00 95.50 99 PHE A C 1
ATOM 809 O O . PHE A 1 99 ? 44.428 -11.772 -78.206 1.00 95.50 99 PHE A O 1
ATOM 816 N N . LEU A 1 100 ? 44.993 -10.220 -76.686 1.00 96.88 100 LEU A N 1
ATOM 817 C CA . LEU A 1 100 ? 46.429 -10.533 -76.706 1.00 96.88 100 LEU A CA 1
ATOM 818 C C . LEU A 1 100 ? 46.730 -11.964 -76.248 1.00 96.88 100 LEU A C 1
ATOM 820 O O . LEU A 1 100 ? 47.589 -12.625 -76.825 1.00 96.88 100 LEU A O 1
ATOM 824 N N . LEU A 1 101 ? 45.993 -12.465 -75.252 1.00 96.75 101 LEU A N 1
ATOM 825 C CA . LEU A 1 101 ? 46.152 -13.829 -74.732 1.00 96.75 101 LEU A CA 1
ATOM 826 C C . LEU A 1 101 ? 45.756 -14.927 -75.736 1.00 96.75 101 LEU A C 1
ATOM 828 O O . LEU A 1 101 ? 46.076 -16.092 -75.511 1.00 96.75 101 LEU A O 1
ATOM 832 N N . GLN A 1 102 ? 45.081 -14.581 -76.837 1.00 94.81 102 GLN A N 1
ATOM 833 C CA . GLN A 1 102 ? 44.731 -15.524 -77.906 1.00 94.81 102 GLN A CA 1
ATOM 834 C C . GLN A 1 102 ? 45.855 -15.706 -78.941 1.00 94.81 102 GLN A C 1
ATOM 836 O O . GLN A 1 102 ? 45.764 -16.610 -79.773 1.00 94.81 102 GLN A O 1
ATOM 841 N N . ILE A 1 103 ? 46.908 -14.877 -78.910 1.00 95.69 103 ILE A N 1
ATOM 842 C CA . ILE A 1 103 ? 48.061 -14.996 -79.811 1.00 95.69 103 ILE A CA 1
ATOM 843 C C . ILE A 1 103 ? 49.010 -16.073 -79.252 1.00 95.69 103 ILE A C 1
ATOM 845 O O . ILE A 1 103 ? 49.556 -15.895 -78.162 1.00 95.69 103 ILE A O 1
ATOM 849 N N . PRO A 1 104 ? 49.230 -17.190 -79.967 1.00 94.50 104 PRO A N 1
ATOM 850 C CA . PRO A 1 104 ? 50.028 -18.304 -79.469 1.00 94.50 104 PRO A CA 1
ATOM 851 C C . PRO A 1 104 ? 51.533 -18.010 -79.528 1.00 94.50 104 PRO A C 1
ATOM 853 O O . PRO A 1 104 ? 51.983 -17.166 -80.308 1.00 94.50 104 PRO A O 1
ATOM 856 N N . SER A 1 105 ? 52.316 -18.755 -78.743 1.00 95.12 105 SER A N 1
ATOM 857 C CA . SER A 1 105 ? 53.774 -18.606 -78.618 1.00 95.12 105 SER A CA 1
ATOM 858 C C . SER A 1 105 ? 54.550 -18.790 -79.920 1.00 95.12 105 SER A C 1
ATOM 860 O O . SER A 1 105 ? 55.640 -18.246 -80.057 1.00 95.12 105 SER A O 1
ATOM 862 N N . GLU A 1 106 ? 53.998 -19.531 -80.883 1.00 93.69 106 GLU A N 1
ATOM 863 C CA . GLU A 1 106 ? 54.637 -19.785 -82.180 1.00 93.69 106 GLU A CA 1
ATOM 864 C C . GLU A 1 106 ? 54.409 -18.648 -83.193 1.00 93.69 106 GLU A C 1
ATOM 866 O O . GLU A 1 106 ? 54.920 -18.703 -84.310 1.00 93.69 106 GLU A O 1
ATOM 871 N N . SER A 1 107 ? 53.607 -17.637 -82.845 1.00 95.00 107 SER A N 1
ATOM 872 C CA . SER A 1 107 ? 53.361 -16.475 -83.700 1.00 95.00 107 SER A CA 1
ATOM 873 C C . SER A 1 107 ? 54.582 -15.557 -83.752 1.00 95.00 107 SER A C 1
ATOM 875 O O . SER A 1 107 ? 55.131 -15.200 -82.712 1.00 95.00 107 SER A O 1
ATOM 877 N N . GLU A 1 108 ? 54.931 -15.047 -84.934 1.00 94.19 108 GLU A N 1
ATOM 878 C CA . GLU A 1 108 ? 55.948 -13.989 -85.079 1.00 94.19 108 GLU A CA 1
ATOM 879 C C . GLU A 1 108 ? 55.569 -12.707 -84.308 1.00 94.19 108 GLU A C 1
ATOM 881 O O . GLU A 1 108 ? 56.438 -11.962 -83.864 1.00 94.19 108 GLU A O 1
ATOM 886 N N . LEU A 1 109 ? 54.269 -12.489 -84.070 1.00 96.19 109 LEU A N 1
ATOM 887 C CA . LEU A 1 109 ? 53.739 -11.360 -83.294 1.00 96.19 109 LEU A CA 1
ATOM 888 C C . LEU A 1 109 ? 53.707 -11.613 -81.777 1.00 96.19 109 LEU A C 1
ATOM 890 O O . LEU A 1 109 ? 53.287 -10.741 -81.018 1.00 96.19 109 LEU A O 1
ATOM 894 N N . TYR A 1 110 ? 54.114 -12.795 -81.301 1.00 96.12 110 TYR A N 1
ATOM 8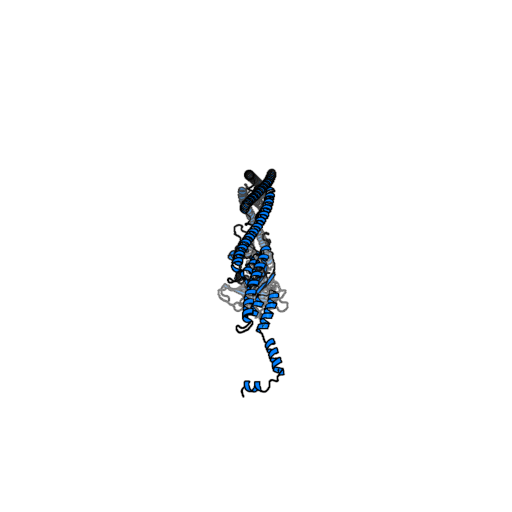95 C CA . TYR A 1 110 ? 53.997 -13.147 -79.883 1.00 96.12 110 TYR A CA 1
ATOM 896 C C . TYR A 1 110 ? 54.829 -12.231 -78.979 1.00 96.12 110 TYR A C 1
ATOM 898 O O . TYR A 1 110 ? 54.353 -11.804 -77.929 1.00 96.12 110 TYR A O 1
ATOM 906 N N . SER A 1 111 ? 56.049 -11.873 -79.396 1.00 95.56 111 SER A N 1
ATOM 907 C CA . SER A 1 111 ? 56.896 -10.959 -78.619 1.00 95.56 111 SER A CA 1
ATOM 908 C C . SER A 1 111 ? 56.258 -9.575 -78.467 1.00 95.56 111 SER A C 1
ATOM 910 O O . SER A 1 111 ? 56.352 -8.975 -77.398 1.00 95.56 111 SER A O 1
ATOM 912 N N . GLU A 1 112 ? 55.597 -9.070 -79.510 1.00 96.19 112 GLU A N 1
ATOM 913 C CA . GLU A 1 112 ? 54.882 -7.792 -79.453 1.00 96.19 112 GLU A CA 1
ATOM 914 C C . GLU A 1 112 ? 53.656 -7.888 -78.535 1.00 96.19 112 GLU A C 1
ATOM 916 O O . GLU A 1 112 ? 53.439 -7.017 -77.689 1.00 96.19 112 GLU A O 1
ATOM 921 N N . ALA A 1 113 ? 52.911 -8.994 -78.623 1.00 96.50 113 ALA A N 1
ATOM 922 C CA . ALA A 1 113 ? 51.771 -9.258 -77.754 1.00 96.50 113 ALA A CA 1
ATOM 923 C C . ALA A 1 113 ? 52.167 -9.320 -76.267 1.00 96.50 113 ALA A C 1
ATOM 925 O O . ALA A 1 113 ? 51.490 -8.727 -75.428 1.00 96.50 113 ALA A O 1
ATOM 926 N N . GLN A 1 114 ? 53.286 -9.973 -75.928 1.00 96.94 114 GLN A N 1
ATOM 927 C CA . GLN A 1 114 ? 53.798 -10.028 -74.552 1.00 96.94 114 GLN A CA 1
ATOM 928 C C . GLN A 1 114 ? 54.172 -8.644 -74.013 1.00 96.94 114 GLN A C 1
ATOM 930 O O . GLN A 1 114 ? 53.816 -8.310 -72.881 1.00 96.94 114 GLN A O 1
ATOM 935 N N . ASN A 1 115 ? 54.817 -7.809 -74.833 1.00 96.94 115 ASN A N 1
ATOM 936 C CA . ASN A 1 115 ? 55.137 -6.433 -74.451 1.00 96.94 115 ASN A CA 1
ATOM 937 C C . ASN A 1 115 ? 53.861 -5.632 -74.146 1.00 96.94 115 ASN A C 1
ATOM 939 O O . ASN A 1 115 ? 53.781 -4.968 -73.111 1.00 96.94 115 ASN A O 1
ATOM 943 N N . LYS A 1 116 ? 52.827 -5.760 -74.989 1.00 97.56 116 LYS A N 1
ATOM 944 C CA . LYS A 1 116 ? 51.532 -5.103 -74.763 1.00 97.56 116 LYS A CA 1
ATOM 945 C C . LYS A 1 116 ? 50.776 -5.639 -73.546 1.00 97.56 116 LYS A C 1
ATOM 947 O O . LYS A 1 116 ? 50.138 -4.857 -72.849 1.00 97.56 116 LYS A O 1
ATOM 952 N N . ILE A 1 117 ? 50.891 -6.927 -73.217 1.00 96.75 117 ILE A N 1
ATOM 953 C CA . ILE A 1 117 ? 50.301 -7.487 -71.987 1.00 96.75 117 ILE A CA 1
ATOM 954 C C . ILE A 1 117 ? 50.888 -6.818 -70.737 1.00 96.75 117 ILE A C 1
ATOM 956 O O . ILE A 1 117 ? 50.144 -6.515 -69.804 1.00 96.75 117 ILE A O 1
ATOM 960 N N . ILE A 1 118 ? 52.204 -6.592 -70.699 1.00 96.25 118 ILE A N 1
ATOM 961 C CA . ILE A 1 118 ? 52.870 -5.926 -69.568 1.00 96.25 118 ILE A CA 1
ATOM 962 C C . ILE A 1 118 ? 52.389 -4.476 -69.450 1.00 96.25 118 ILE A C 1
ATOM 964 O O . ILE A 1 118 ? 51.978 -4.057 -68.368 1.00 96.25 118 ILE A O 1
ATOM 968 N N . GLU A 1 119 ? 52.381 -3.746 -70.569 1.00 96.69 119 GLU A N 1
ATOM 969 C CA . GLU A 1 119 ? 51.891 -2.365 -70.653 1.00 96.69 119 GLU A CA 1
ATOM 970 C C . GLU A 1 119 ? 50.446 -2.255 -70.141 1.00 96.69 119 GLU A C 1
ATOM 972 O O . GLU A 1 119 ? 50.168 -1.491 -69.220 1.00 96.69 119 GLU A O 1
ATOM 977 N N . TYR A 1 120 ? 49.531 -3.082 -70.653 1.00 97.31 120 TYR A N 1
ATOM 978 C CA . TYR A 1 120 ? 48.111 -3.005 -70.293 1.00 97.31 120 TYR A CA 1
ATOM 979 C C . TYR A 1 120 ? 47.828 -3.446 -68.856 1.00 97.31 120 TYR A C 1
ATOM 981 O O . TYR A 1 120 ? 46.935 -2.890 -68.218 1.00 97.31 120 TYR A O 1
ATOM 989 N N . LYS A 1 121 ? 48.595 -4.397 -68.303 1.00 95.94 121 LYS A N 1
ATOM 990 C CA . LYS A 1 121 ? 48.510 -4.739 -66.872 1.00 95.94 121 LYS A CA 1
ATOM 991 C C . LYS A 1 121 ? 48.931 -3.570 -65.983 1.00 95.94 121 LYS A C 1
ATOM 993 O O . LYS A 1 121 ? 48.291 -3.332 -64.960 1.00 95.94 121 LYS A O 1
ATOM 998 N N . GLN A 1 122 ? 49.977 -2.843 -66.370 1.00 94.94 122 GLN A N 1
ATOM 999 C CA . GLN A 1 122 ? 50.422 -1.656 -65.646 1.00 94.94 122 GLN A CA 1
ATOM 1000 C C . GLN A 1 122 ? 49.368 -0.540 -65.716 1.00 94.94 122 GLN A C 1
ATOM 1002 O O . GLN A 1 122 ? 48.995 0.001 -64.676 1.00 94.94 122 GLN A O 1
ATOM 1007 N N . SER A 1 123 ? 48.807 -0.263 -66.897 1.00 93.06 123 SER A N 1
ATOM 1008 C CA . SER A 1 123 ? 47.746 0.743 -67.054 1.00 93.06 123 SER A CA 1
ATOM 1009 C C . SER A 1 123 ? 46.461 0.390 -66.299 1.00 93.06 123 SER A C 1
ATOM 1011 O O . SER A 1 123 ? 45.815 1.273 -65.739 1.00 93.06 123 SER A O 1
ATOM 1013 N N . LEU A 1 124 ? 46.092 -0.895 -66.227 1.00 91.88 124 LEU A N 1
ATOM 1014 C CA . LEU A 1 124 ? 44.957 -1.346 -65.417 1.00 91.88 124 LEU A CA 1
ATOM 1015 C C . LEU A 1 124 ? 45.189 -1.062 -63.926 1.00 91.88 124 LEU A C 1
ATOM 1017 O O . LEU A 1 124 ? 44.314 -0.503 -63.270 1.00 91.88 124 LEU A O 1
ATOM 1021 N N . LYS A 1 125 ? 46.386 -1.376 -63.414 1.00 93.25 125 LYS A N 1
ATOM 1022 C CA . LYS A 1 125 ? 46.770 -1.083 -62.026 1.00 93.25 125 LYS A CA 1
ATOM 1023 C C . LYS A 1 125 ? 46.728 0.420 -61.733 1.00 93.25 125 LYS A C 1
ATOM 1025 O O . LYS A 1 125 ? 46.242 0.833 -60.687 1.00 93.25 125 LYS A O 1
ATOM 1030 N N . GLU A 1 126 ? 47.207 1.250 -62.656 1.00 93.50 126 GLU A N 1
ATOM 1031 C CA . GLU A 1 126 ? 47.126 2.712 -62.534 1.00 93.50 126 GLU A CA 1
ATOM 1032 C C . GLU A 1 126 ? 45.675 3.213 -62.538 1.00 93.50 126 GLU A C 1
ATOM 1034 O O . GLU A 1 126 ? 45.333 4.097 -61.752 1.00 93.50 126 GLU A O 1
ATOM 1039 N N . GLN A 1 127 ? 44.796 2.621 -63.355 1.00 89.31 127 GLN A N 1
ATOM 1040 C CA . GLN A 1 127 ? 43.367 2.941 -63.366 1.00 89.31 127 GLN A CA 1
ATOM 1041 C C . GLN A 1 127 ? 42.679 2.549 -62.050 1.00 89.31 127 GLN A C 1
ATOM 1043 O O . GLN A 1 127 ? 41.826 3.292 -61.567 1.00 89.31 127 GLN A O 1
ATOM 1048 N N . GLU A 1 128 ? 43.030 1.401 -61.469 1.00 91.75 128 GLU A N 1
ATOM 1049 C CA . GLU A 1 128 ? 42.532 0.967 -60.158 1.00 91.75 128 GLU A CA 1
ATOM 1050 C C . GLU A 1 128 ? 42.978 1.930 -59.057 1.00 91.75 128 GLU A C 1
ATOM 1052 O O . GLU A 1 128 ? 42.129 2.440 -58.330 1.00 91.75 128 GLU A O 1
ATOM 1057 N N . ILE A 1 129 ? 44.264 2.291 -59.017 1.00 91.56 129 ILE A N 1
ATOM 1058 C CA . ILE A 1 129 ? 44.793 3.288 -58.074 1.00 91.56 129 ILE A CA 1
ATOM 1059 C C . ILE A 1 129 ? 44.086 4.640 -58.252 1.00 91.56 129 ILE A C 1
ATOM 1061 O O . ILE A 1 129 ? 43.715 5.280 -57.270 1.00 91.56 129 ILE A O 1
ATOM 1065 N N . ALA A 1 130 ? 43.862 5.086 -59.491 1.00 90.69 130 ALA A N 1
ATOM 1066 C CA . ALA A 1 130 ? 43.157 6.337 -59.763 1.00 90.69 130 ALA A CA 1
ATOM 1067 C C . ALA A 1 130 ? 41.685 6.287 -59.314 1.00 90.69 130 ALA A C 1
ATOM 1069 O O . ALA A 1 130 ? 41.177 7.270 -58.775 1.00 90.69 130 ALA A O 1
ATOM 1070 N N . LYS A 1 131 ? 41.001 5.149 -59.497 1.00 89.38 131 LYS A N 1
ATOM 1071 C CA . LYS A 1 131 ? 39.628 4.934 -59.012 1.00 89.38 131 LYS A CA 1
ATOM 1072 C C . LYS A 1 131 ? 39.570 4.914 -57.487 1.00 89.38 131 LYS A C 1
ATOM 1074 O O . LYS A 1 131 ? 38.705 5.573 -56.920 1.00 89.38 131 LYS A O 1
ATOM 1079 N N . GLU A 1 132 ? 40.481 4.200 -56.832 1.00 91.31 132 GLU A N 1
ATOM 1080 C CA . GLU A 1 132 ? 40.587 4.167 -55.370 1.00 91.31 132 GLU A CA 1
ATOM 1081 C C . GLU A 1 132 ? 40.861 5.559 -54.807 1.00 91.31 132 GLU A C 1
ATOM 1083 O O . GLU A 1 132 ? 40.166 5.991 -53.890 1.00 91.31 132 GLU A O 1
ATOM 1088 N N . LYS A 1 133 ? 41.790 6.304 -55.418 1.00 93.38 133 LYS A N 1
ATOM 1089 C CA . LYS A 1 133 ? 42.065 7.694 -55.052 1.00 93.38 133 LYS A CA 1
ATOM 1090 C C . LYS A 1 133 ? 40.833 8.584 -55.226 1.00 93.38 133 LYS A C 1
ATOM 1092 O O . LYS A 1 133 ? 40.495 9.313 -54.308 1.00 93.38 133 LYS A O 1
ATOM 1097 N N . ALA A 1 134 ? 40.109 8.482 -56.341 1.00 91.25 134 ALA A N 1
ATOM 1098 C CA . ALA A 1 134 ? 38.897 9.275 -56.562 1.00 91.25 134 ALA A CA 1
ATOM 1099 C C . ALA A 1 134 ? 37.759 8.929 -55.582 1.00 91.25 134 ALA A C 1
ATOM 1101 O O . ALA A 1 134 ? 36.958 9.793 -55.228 1.00 91.25 134 ALA A O 1
ATOM 1102 N N . ILE A 1 135 ? 37.660 7.668 -55.148 1.00 92.00 135 ILE A N 1
ATOM 1103 C CA . ILE A 1 135 ? 36.733 7.260 -54.084 1.00 92.00 135 ILE A CA 1
ATOM 1104 C C . ILE A 1 135 ? 37.178 7.862 -52.749 1.00 92.00 135 ILE A C 1
ATOM 1106 O O . ILE A 1 135 ? 36.339 8.382 -52.017 1.00 92.00 135 ILE A O 1
ATOM 1110 N N . GLN A 1 136 ? 38.477 7.820 -52.452 1.00 91.50 136 GLN A N 1
ATOM 1111 C CA . GLN A 1 136 ? 39.040 8.389 -51.233 1.00 91.50 136 GLN A CA 1
ATOM 1112 C C . GLN A 1 136 ? 38.832 9.909 -51.166 1.00 91.50 136 GLN A C 1
ATOM 1114 O O . GLN A 1 136 ? 38.313 10.391 -50.165 1.00 91.50 136 GLN A O 1
ATOM 1119 N N . ASP A 1 137 ? 39.112 10.640 -52.248 1.00 92.31 137 ASP A N 1
ATOM 1120 C CA . ASP A 1 137 ? 38.911 12.093 -52.331 1.00 92.31 137 ASP A CA 1
ATOM 1121 C C . ASP A 1 137 ? 37.439 12.470 -52.063 1.00 92.31 137 ASP A C 1
ATOM 1123 O O . ASP A 1 137 ? 37.158 13.416 -51.331 1.00 92.31 137 ASP A O 1
ATOM 1127 N N . LYS A 1 138 ? 36.478 11.684 -52.579 1.00 94.06 138 LYS A N 1
ATOM 1128 C CA . LYS A 1 138 ? 35.042 11.879 -52.299 1.00 94.06 138 LYS A CA 1
ATOM 1129 C C . LYS A 1 138 ? 34.668 11.604 -50.843 1.00 94.06 138 LYS A C 1
ATOM 1131 O O . LYS A 1 138 ? 33.802 12.288 -50.301 1.00 94.06 138 LYS A O 1
ATOM 1136 N N . ILE A 1 139 ? 35.272 10.585 -50.228 1.00 93.62 139 ILE A N 1
ATOM 1137 C CA . ILE A 1 139 ? 35.070 10.282 -48.804 1.00 93.62 139 ILE A CA 1
ATOM 1138 C C . ILE A 1 139 ? 35.585 11.449 -47.956 1.00 93.62 139 ILE A C 1
ATOM 1140 O O . ILE A 1 139 ? 34.891 11.877 -47.036 1.00 93.62 139 ILE A O 1
ATOM 1144 N N . ASP A 1 140 ? 36.764 11.975 -48.286 1.00 91.81 140 ASP A N 1
ATOM 1145 C CA . ASP A 1 140 ? 37.392 13.076 -47.558 1.00 91.81 140 ASP A CA 1
ATOM 1146 C C . ASP A 1 140 ? 36.606 14.391 -47.727 1.00 91.81 140 ASP A C 1
ATOM 1148 O O . ASP A 1 140 ? 36.353 15.078 -46.739 1.00 91.81 140 ASP A O 1
ATOM 1152 N N . GLU A 1 141 ? 36.110 14.695 -48.931 1.00 94.50 141 GLU A N 1
ATOM 1153 C CA . GLU A 1 141 ? 35.251 15.862 -49.188 1.00 94.50 141 GLU A CA 1
ATOM 1154 C C . GLU A 1 141 ? 33.949 15.817 -48.365 1.00 94.50 141 GLU A C 1
ATOM 1156 O O . GLU A 1 141 ? 33.588 16.788 -47.692 1.00 94.50 141 GLU A O 1
ATOM 1161 N N . GLN A 1 142 ? 33.254 14.673 -48.365 1.00 95.44 142 GLN A N 1
ATOM 1162 C CA . GLN A 1 142 ? 32.033 14.496 -47.570 1.00 95.44 142 GLN A CA 1
ATOM 1163 C C . GLN A 1 142 ? 32.308 14.574 -46.065 1.00 95.44 142 GLN A C 1
ATOM 1165 O O . GLN A 1 142 ? 31.520 15.168 -45.324 1.00 95.44 142 GLN A O 1
ATOM 1170 N N . ALA A 1 143 ? 33.424 13.998 -45.612 1.00 96.00 143 ALA A N 1
ATOM 1171 C CA . ALA A 1 143 ? 33.850 14.057 -44.222 1.00 96.00 143 ALA A CA 1
ATOM 1172 C C . ALA A 1 143 ? 34.088 15.503 -43.765 1.00 96.00 143 ALA A C 1
ATOM 1174 O O . ALA A 1 143 ? 33.600 15.890 -42.703 1.00 96.00 143 ALA A O 1
ATOM 1175 N N . SER A 1 144 ? 34.779 16.315 -44.572 1.00 95.25 144 SER A N 1
ATOM 1176 C CA . SER A 1 144 ? 35.033 17.727 -44.265 1.00 95.25 144 SER A CA 1
ATOM 1177 C C . SER A 1 144 ? 33.742 18.539 -44.144 1.00 95.25 144 SER A C 1
ATOM 1179 O O . SER A 1 144 ? 33.589 19.281 -43.175 1.00 95.25 144 SER A O 1
ATOM 1181 N N . LEU A 1 145 ? 32.786 18.353 -45.061 1.00 96.38 145 LEU A N 1
ATOM 1182 C CA . LEU A 1 145 ? 31.501 19.062 -45.027 1.00 96.38 145 LEU A CA 1
ATOM 1183 C C . LEU A 1 145 ? 30.676 18.718 -43.773 1.00 96.38 145 LEU A C 1
ATOM 1185 O O . LEU A 1 145 ? 30.077 19.593 -43.143 1.00 96.38 145 LEU A O 1
ATOM 1189 N N . LEU A 1 146 ? 30.632 17.434 -43.402 1.00 96.06 146 LEU A N 1
ATOM 1190 C CA . LEU A 1 146 ? 29.920 16.980 -42.206 1.00 96.06 146 LEU A CA 1
ATOM 1191 C C . LEU A 1 146 ? 30.595 17.465 -40.920 1.00 96.06 146 LEU A C 1
ATOM 1193 O O . LEU A 1 146 ? 29.892 17.867 -39.991 1.00 96.06 146 LEU A O 1
ATOM 1197 N N . LEU A 1 147 ? 31.932 17.470 -40.876 1.00 96.94 147 LEU A N 1
ATOM 1198 C CA . LEU A 1 147 ? 32.692 18.007 -39.750 1.00 96.94 147 LEU A CA 1
ATOM 1199 C C . LEU A 1 147 ? 32.424 19.506 -39.570 1.00 96.94 147 LEU A C 1
ATOM 1201 O O . LEU A 1 147 ? 32.101 19.925 -38.464 1.00 96.94 147 LEU A O 1
ATOM 1205 N N . GLU A 1 148 ? 32.479 20.305 -40.637 1.00 97.25 148 GLU A N 1
ATOM 1206 C CA . GLU A 1 148 ? 32.184 21.745 -40.582 1.00 97.25 148 GLU A CA 1
ATOM 1207 C C . GLU A 1 148 ? 30.771 22.016 -40.044 1.00 97.25 148 GLU A C 1
ATOM 1209 O O . GLU A 1 148 ? 30.575 22.817 -39.126 1.00 97.25 148 GLU A O 1
ATOM 1214 N N . LYS A 1 149 ? 29.777 21.278 -40.551 1.00 97.06 149 LYS A N 1
ATOM 1215 C CA . LYS A 1 149 ? 28.394 21.388 -40.077 1.00 97.06 149 LYS A CA 1
ATOM 1216 C C . LYS A 1 149 ? 28.254 20.988 -38.606 1.00 97.06 149 LYS A C 1
ATOM 1218 O O . LYS A 1 149 ? 27.510 21.636 -37.870 1.00 97.06 149 LYS A O 1
ATOM 1223 N N . ALA A 1 150 ? 28.948 19.936 -38.175 1.00 97.62 150 ALA A N 1
ATOM 1224 C CA . ALA A 1 150 ? 28.959 19.525 -36.778 1.00 97.62 150 ALA A CA 1
ATOM 1225 C C . ALA A 1 150 ? 29.582 20.601 -35.880 1.00 97.62 150 ALA A C 1
ATOM 1227 O O . ALA A 1 150 ? 28.984 20.934 -34.860 1.00 97.62 150 ALA A O 1
ATOM 1228 N N . LEU A 1 151 ? 30.709 21.194 -36.290 1.00 96.94 151 LEU A N 1
ATOM 1229 C CA . LEU A 1 151 ? 31.376 22.279 -35.565 1.00 96.94 151 LEU A CA 1
ATOM 1230 C C . LEU A 1 151 ? 30.456 23.488 -35.370 1.00 96.94 151 LEU A C 1
ATOM 1232 O O . LEU A 1 151 ? 30.318 23.961 -34.243 1.00 96.94 151 LEU A O 1
ATOM 1236 N N . SER A 1 152 ? 29.743 23.908 -36.419 1.00 97.50 152 SER A N 1
ATOM 1237 C CA . SER A 1 152 ? 28.752 24.989 -36.329 1.00 97.50 152 SER A CA 1
ATOM 1238 C C . SER A 1 152 ? 27.600 24.678 -35.358 1.00 97.50 152 SER A C 1
ATOM 1240 O O . SER A 1 152 ? 27.088 25.576 -34.689 1.00 97.50 152 SER A O 1
ATOM 1242 N N . LEU A 1 153 ? 27.184 23.409 -35.237 1.00 96.94 153 LEU A N 1
ATOM 1243 C CA . LEU A 1 153 ? 26.196 23.001 -34.230 1.00 96.94 153 LEU A CA 1
ATOM 1244 C C . LEU A 1 153 ? 26.773 23.046 -32.812 1.00 96.94 153 LEU A C 1
ATOM 1246 O O . LEU A 1 153 ? 26.073 23.467 -31.893 1.00 96.94 153 LEU A O 1
ATOM 1250 N N . GLY A 1 154 ? 28.042 22.675 -32.627 1.00 95.62 154 GLY A N 1
ATOM 1251 C CA . GLY A 1 154 ? 28.723 22.809 -31.339 1.00 95.62 154 GLY A CA 1
ATOM 1252 C C . GLY A 1 154 ? 28.839 24.258 -30.861 1.00 95.62 154 GLY A C 1
ATOM 1253 O O . GLY A 1 154 ? 28.649 24.510 -29.677 1.00 95.62 154 GLY A O 1
ATOM 1254 N N . GLU A 1 155 ? 29.070 25.217 -31.763 1.00 95.75 155 GLU A N 1
ATOM 1255 C CA . GLU A 1 155 ? 29.061 26.657 -31.435 1.00 95.75 155 GLU A CA 1
ATOM 1256 C C . GLU A 1 155 ? 27.686 27.152 -30.962 1.00 95.75 155 GLU A C 1
ATOM 1258 O O . GLU A 1 155 ? 27.594 28.094 -30.182 1.00 95.75 155 GLU A O 1
ATOM 1263 N N . GLN A 1 156 ? 26.610 26.496 -31.404 1.00 95.69 156 GLN A N 1
ATOM 1264 C CA . GLN A 1 156 ? 25.239 26.752 -30.950 1.00 95.69 156 GLN A CA 1
ATOM 1265 C C . GLN A 1 156 ? 24.869 25.949 -29.692 1.00 95.69 156 GLN A C 1
ATOM 1267 O O . GLN A 1 156 ? 23.689 25.874 -29.353 1.00 95.69 156 GLN A O 1
ATOM 1272 N N . GLU A 1 157 ? 25.839 25.285 -29.055 1.00 94.81 157 GLU A N 1
ATOM 1273 C CA . GLU A 1 157 ? 25.648 24.362 -27.928 1.00 94.81 157 GLU A CA 1
ATOM 1274 C C . GLU A 1 157 ? 24.707 23.175 -28.228 1.00 94.81 157 GLU A C 1
ATOM 1276 O O . GLU A 1 157 ? 24.222 22.491 -27.322 1.00 94.81 157 GLU A O 1
ATOM 1281 N N . LYS A 1 158 ? 24.481 22.878 -29.517 1.00 96.06 158 LYS A N 1
ATOM 1282 C CA . LYS A 1 158 ? 23.688 21.747 -30.029 1.00 96.06 158 LYS A CA 1
ATOM 1283 C C . LYS A 1 158 ? 24.563 20.508 -30.201 1.00 96.06 158 LYS A C 1
ATOM 1285 O O . LYS A 1 158 ? 24.694 19.933 -31.285 1.00 96.06 158 LYS A O 1
ATOM 1290 N N . PHE A 1 159 ? 25.222 20.119 -29.112 1.00 96.31 159 PHE A N 1
ATOM 1291 C CA . PHE A 1 159 ? 26.218 19.046 -29.114 1.00 96.31 159 PHE A CA 1
ATOM 1292 C C . PHE A 1 159 ? 25.624 17.686 -29.497 1.00 96.31 159 PHE A C 1
ATOM 1294 O O . PHE A 1 159 ? 26.307 16.883 -30.127 1.00 96.31 159 PHE A O 1
ATOM 1301 N N . TYR A 1 160 ? 24.349 17.434 -29.184 1.00 95.31 160 TYR A N 1
ATOM 1302 C CA . TYR A 1 160 ? 23.646 16.204 -29.558 1.00 95.31 160 TYR A CA 1
ATOM 1303 C C . TYR A 1 160 ? 23.476 16.063 -31.076 1.00 95.31 160 TYR A C 1
ATOM 1305 O O . TYR A 1 160 ? 23.812 15.024 -31.652 1.00 95.31 160 TYR A O 1
ATOM 1313 N N . GLU A 1 161 ? 22.987 17.109 -31.742 1.00 95.69 161 GLU A N 1
ATOM 1314 C CA . GLU A 1 161 ? 22.836 17.137 -33.194 1.00 95.69 161 GLU A CA 1
ATOM 1315 C C . GLU A 1 161 ? 24.198 17.124 -33.897 1.00 95.69 161 GLU A C 1
ATOM 1317 O O . GLU A 1 161 ? 24.369 16.414 -34.890 1.00 95.69 161 GLU A O 1
ATOM 1322 N N . GLY A 1 162 ? 25.182 17.846 -33.352 1.00 97.12 162 GLY A N 1
ATOM 1323 C CA . GLY A 1 162 ? 26.561 17.819 -33.838 1.00 97.12 162 GLY A CA 1
ATOM 1324 C C . GLY A 1 162 ? 27.193 16.427 -33.736 1.00 97.12 162 GLY A C 1
ATOM 1325 O O . GLY A 1 162 ? 27.765 15.934 -34.707 1.00 97.12 162 GLY A O 1
ATOM 1326 N N . LEU A 1 163 ? 27.019 15.737 -32.604 1.00 96.56 163 LEU A N 1
ATOM 1327 C CA . LEU A 1 163 ? 27.539 14.386 -32.370 1.00 96.56 163 LEU A CA 1
ATOM 1328 C C . LEU A 1 163 ? 26.940 13.365 -33.344 1.00 96.56 163 LEU A C 1
ATOM 1330 O O . LEU A 1 163 ? 27.640 12.457 -33.795 1.00 96.56 163 LEU A O 1
ATOM 1334 N N . LYS A 1 164 ? 25.655 13.514 -33.689 1.00 96.69 164 LYS A N 1
ATOM 1335 C CA . LYS A 1 164 ? 25.003 12.668 -34.695 1.00 96.69 164 LYS A CA 1
ATOM 1336 C C . LYS A 1 164 ? 25.692 12.794 -36.056 1.00 96.69 164 LYS A C 1
ATOM 1338 O O . LYS A 1 164 ? 26.008 11.770 -36.650 1.00 96.69 164 LYS A O 1
ATOM 1343 N N . LEU A 1 165 ? 25.978 14.019 -36.502 1.00 96.00 165 LEU A N 1
ATOM 1344 C CA . LEU A 1 165 ? 26.675 14.255 -37.772 1.00 96.00 165 LEU A CA 1
ATOM 1345 C C . LEU A 1 165 ? 28.103 13.702 -37.766 1.00 96.00 165 LEU A C 1
ATOM 1347 O O . LEU A 1 165 ? 28.505 13.073 -38.739 1.00 96.00 165 LEU A O 1
ATOM 1351 N N . LEU A 1 166 ? 28.855 13.868 -36.670 1.00 96.38 166 LEU A N 1
ATOM 1352 C CA . LEU A 1 166 ? 30.219 13.330 -36.565 1.00 96.38 166 LEU A CA 1
ATOM 1353 C C . LEU A 1 166 ? 30.255 11.799 -36.695 1.00 96.38 166 LEU A C 1
ATOM 1355 O O . LEU A 1 166 ? 31.178 11.254 -37.293 1.00 96.38 166 LEU A O 1
ATOM 1359 N N . ARG A 1 167 ? 29.236 11.099 -36.178 1.00 95.75 167 ARG A N 1
ATOM 1360 C CA . ARG A 1 167 ? 29.117 9.632 -36.270 1.00 95.75 167 ARG A CA 1
ATOM 1361 C C . ARG A 1 167 ? 28.711 9.122 -37.654 1.00 95.75 167 ARG A C 1
ATOM 1363 O O . ARG A 1 167 ? 28.895 7.939 -37.925 1.00 95.75 167 ARG A O 1
ATOM 1370 N N . GLU A 1 168 ? 28.153 9.976 -38.508 1.00 95.44 168 GLU A N 1
ATOM 1371 C CA . GLU A 1 168 ? 27.812 9.628 -39.894 1.00 95.44 168 GLU A CA 1
ATOM 1372 C C . GLU A 1 168 ? 29.045 9.649 -40.817 1.00 95.44 168 GLU A C 1
ATOM 1374 O O . GLU A 1 168 ? 28.993 9.121 -41.930 1.00 95.44 168 GLU A O 1
ATOM 1379 N N . ILE A 1 169 ? 30.170 10.214 -40.364 1.00 95.50 169 ILE A N 1
ATOM 1380 C CA . ILE A 1 169 ? 31.395 10.300 -41.160 1.00 95.50 169 ILE A CA 1
ATOM 1381 C C . ILE A 1 169 ? 32.097 8.936 -41.234 1.00 95.50 169 ILE A C 1
ATOM 1383 O O . ILE A 1 169 ? 32.319 8.262 -40.229 1.00 95.50 169 ILE A O 1
ATOM 1387 N N . SER A 1 170 ? 32.483 8.536 -42.449 1.00 95.00 170 SER A N 1
ATOM 1388 C CA . SER A 1 170 ? 33.183 7.275 -42.718 1.00 95.00 170 SER A CA 1
ATOM 1389 C C . SER A 1 170 ? 34.528 7.184 -41.990 1.00 95.00 170 SER A C 1
ATOM 1391 O O . SER A 1 170 ? 35.365 8.080 -42.095 1.00 95.00 170 SER A O 1
ATOM 1393 N N . SER A 1 171 ? 34.800 6.032 -41.369 1.00 94.75 171 SER A N 1
ATOM 1394 C CA . SER A 1 171 ? 36.089 5.733 -40.725 1.00 94.75 171 SER A CA 1
ATOM 1395 C C . SER A 1 171 ? 37.270 5.602 -41.689 1.00 94.75 171 SER A C 1
ATOM 1397 O O . SER A 1 171 ? 38.416 5.538 -41.249 1.00 94.75 171 SER A O 1
ATOM 1399 N N . LYS A 1 172 ? 37.008 5.570 -43.003 1.00 93.94 172 LYS A N 1
ATOM 1400 C CA . LYS A 1 172 ? 38.040 5.601 -44.051 1.00 93.94 172 LYS A CA 1
ATOM 1401 C C . LYS A 1 172 ? 38.523 7.016 -44.382 1.00 93.94 172 LYS A C 1
ATOM 1403 O O . LYS A 1 172 ? 39.480 7.147 -45.138 1.00 93.94 172 LYS A O 1
ATOM 1408 N N . ALA A 1 173 ? 37.865 8.059 -43.874 1.00 95.94 173 ALA A N 1
ATOM 1409 C CA . ALA A 1 173 ? 38.294 9.432 -44.110 1.00 95.94 173 ALA A CA 1
ATOM 1410 C C . ALA A 1 173 ? 39.646 9.706 -43.434 1.00 95.94 173 ALA A C 1
ATOM 1412 O O . ALA A 1 173 ? 39.873 9.303 -42.293 1.00 95.94 173 ALA A O 1
ATOM 1413 N N . GLN A 1 174 ? 40.533 10.441 -44.099 1.00 94.44 174 GLN A N 1
ATOM 1414 C CA . GLN A 1 174 ? 41.851 10.789 -43.558 1.00 94.44 174 GLN A CA 1
ATOM 1415 C C . GLN A 1 174 ? 41.747 11.641 -42.286 1.00 94.44 174 GLN A C 1
ATOM 1417 O O . GLN A 1 174 ? 42.574 11.522 -41.385 1.00 94.44 174 GLN A O 1
ATOM 1422 N N . ILE A 1 175 ? 40.699 12.462 -42.182 1.00 95.44 175 ILE A N 1
ATOM 1423 C CA . ILE A 1 175 ? 40.434 13.333 -41.027 1.00 95.44 175 ILE A CA 1
ATOM 1424 C C . ILE A 1 175 ? 39.715 12.624 -39.865 1.00 95.44 175 ILE A C 1
ATOM 1426 O O . ILE A 1 175 ? 39.417 13.251 -38.850 1.00 95.44 175 ILE A O 1
ATOM 1430 N N . TYR A 1 176 ? 39.449 11.317 -39.969 1.00 95.44 176 TYR A N 1
ATOM 1431 C CA . TYR A 1 176 ? 38.733 10.561 -38.935 1.00 95.44 176 TYR A CA 1
ATOM 1432 C C . TYR A 1 176 ? 39.353 10.631 -37.523 1.00 95.44 176 TYR A C 1
ATOM 1434 O O . TYR A 1 176 ? 38.595 10.709 -36.555 1.00 95.44 176 TYR A O 1
ATOM 1442 N N . PRO A 1 177 ? 40.690 10.686 -37.340 1.00 95.75 177 PRO A N 1
ATOM 1443 C CA . PRO A 1 177 ? 41.273 10.901 -36.015 1.00 95.75 177 PRO A CA 1
ATOM 1444 C C . PRO A 1 177 ? 40.820 12.211 -35.347 1.00 95.75 177 PRO A C 1
ATOM 1446 O O . PRO A 1 177 ? 40.499 12.200 -34.163 1.00 95.75 177 PRO A O 1
ATOM 1449 N N . GLN A 1 178 ? 40.713 13.307 -36.110 1.00 94.44 178 GLN A N 1
ATOM 1450 C CA . GLN A 1 178 ? 40.236 14.607 -35.609 1.00 94.44 178 GLN A CA 1
ATOM 1451 C C . GLN A 1 178 ? 38.742 14.553 -35.263 1.00 94.44 178 GLN A C 1
ATOM 1453 O O . GLN A 1 178 ? 38.289 15.145 -34.287 1.00 94.44 178 GLN A O 1
ATOM 1458 N N . ILE A 1 179 ? 37.968 13.795 -36.045 1.00 95.50 179 ILE A N 1
ATOM 1459 C CA . ILE A 1 179 ? 36.543 13.563 -35.785 1.00 95.50 179 ILE A CA 1
ATOM 1460 C C . ILE A 1 179 ? 36.352 12.807 -34.469 1.00 95.50 179 ILE A C 1
ATOM 1462 O O . ILE A 1 179 ? 35.492 13.185 -33.679 1.00 95.50 179 ILE A O 1
ATOM 1466 N N . ASN A 1 180 ? 37.160 11.778 -34.201 1.00 93.62 180 ASN A N 1
ATOM 1467 C CA . ASN A 1 180 ? 37.085 11.028 -32.944 1.00 93.62 180 ASN A CA 1
ATOM 1468 C C . ASN A 1 180 ? 37.415 11.891 -31.724 1.00 93.62 180 ASN A C 1
ATOM 1470 O O . ASN A 1 180 ? 36.742 11.772 -30.702 1.00 93.62 180 ASN A O 1
ATOM 1474 N N . GLU A 1 181 ? 38.414 12.766 -31.833 1.00 96.00 181 GLU A N 1
ATOM 1475 C CA . GLU A 1 181 ? 38.716 13.751 -30.791 1.00 96.00 181 GLU A CA 1
ATOM 1476 C C . GLU A 1 181 ? 37.501 14.658 -30.546 1.00 96.00 181 GLU A C 1
ATOM 1478 O O . GLU A 1 181 ? 37.033 14.792 -29.417 1.00 96.00 181 GLU A O 1
ATOM 1483 N N . LYS A 1 182 ? 36.877 15.164 -31.617 1.00 96.75 182 LYS A N 1
ATOM 1484 C CA . LYS A 1 182 ? 35.683 16.010 -31.501 1.00 96.75 182 LYS A CA 1
ATOM 1485 C C . LYS A 1 182 ? 34.455 15.284 -30.945 1.00 96.75 182 LYS A C 1
ATOM 1487 O O . LYS A 1 182 ? 33.654 15.885 -30.231 1.00 96.75 182 LYS A O 1
ATOM 1492 N N . ILE A 1 183 ? 34.302 13.996 -31.247 1.00 96.31 183 ILE A N 1
ATOM 1493 C CA . ILE A 1 183 ? 33.266 13.142 -30.654 1.00 96.31 183 ILE A CA 1
ATOM 1494 C C . ILE A 1 183 ? 33.440 13.089 -29.134 1.00 96.31 183 ILE A C 1
ATOM 1496 O O . ILE A 1 183 ? 32.447 13.236 -28.419 1.00 96.31 183 ILE A O 1
ATOM 1500 N N . ALA A 1 184 ? 34.672 12.914 -28.648 1.00 94.81 184 ALA A N 1
ATOM 1501 C CA . ALA A 1 184 ? 34.959 12.885 -27.219 1.00 94.81 184 ALA A CA 1
ATOM 1502 C C . ALA A 1 184 ? 34.635 14.234 -26.554 1.00 94.81 184 ALA A C 1
ATOM 1504 O O . ALA A 1 184 ? 33.911 14.250 -25.556 1.00 94.81 184 ALA A O 1
ATOM 1505 N N . ASP A 1 185 ? 35.051 15.352 -27.164 1.00 96.31 185 ASP A N 1
ATOM 1506 C CA . ASP A 1 185 ? 34.714 16.702 -26.686 1.00 96.31 185 ASP A CA 1
ATOM 1507 C C . ASP A 1 185 ? 33.197 16.892 -26.537 1.00 96.31 185 ASP A C 1
ATOM 1509 O O . ASP A 1 185 ? 32.712 17.404 -25.528 1.00 96.31 185 ASP A O 1
ATOM 1513 N N . TYR A 1 186 ? 32.419 16.485 -27.548 1.00 97.69 186 TYR A N 1
ATOM 1514 C CA . TYR A 1 186 ? 30.964 16.663 -27.534 1.00 97.69 186 TYR A CA 1
ATOM 1515 C C . TYR A 1 186 ? 30.294 15.771 -26.494 1.00 97.69 186 TYR A C 1
ATOM 1517 O O . TYR A 1 186 ? 29.337 16.198 -25.852 1.00 97.69 186 TYR A O 1
ATOM 1525 N N . GLN A 1 187 ? 30.799 14.555 -26.288 1.00 95.44 187 GLN A N 1
ATOM 1526 C CA . GLN A 1 187 ? 30.315 13.677 -25.225 1.00 95.44 187 GLN A CA 1
ATOM 1527 C C . GLN A 1 187 ? 30.570 14.271 -23.836 1.00 95.44 187 GLN A C 1
ATOM 1529 O O . GLN A 1 187 ? 29.695 14.195 -22.971 1.00 95.44 187 GLN A O 1
ATOM 1534 N N . GLU A 1 188 ? 31.730 14.892 -23.620 1.00 95.00 188 GLU A N 1
ATOM 1535 C CA . GLU A 1 188 ? 32.031 15.576 -22.364 1.00 95.00 188 GLU A CA 1
ATOM 1536 C C . GLU A 1 188 ? 31.149 16.817 -22.164 1.00 95.00 188 GLU A C 1
ATOM 1538 O O . GLU A 1 188 ? 30.560 16.980 -21.094 1.00 95.00 188 GLU A O 1
ATOM 1543 N N . ALA A 1 189 ? 30.970 17.644 -23.198 1.00 93.94 189 ALA A N 1
ATOM 1544 C CA . ALA A 1 189 ? 30.107 18.825 -23.141 1.00 93.94 189 ALA A CA 1
ATOM 1545 C C . ALA A 1 189 ? 28.643 18.469 -22.824 1.00 93.94 189 ALA A C 1
ATOM 1547 O O . ALA A 1 189 ? 28.025 19.094 -21.960 1.00 93.94 189 ALA A O 1
ATOM 1548 N N . ILE A 1 190 ? 28.106 17.420 -23.458 1.00 93.00 190 ILE A N 1
ATOM 1549 C CA . ILE A 1 190 ? 26.768 16.884 -23.167 1.00 93.00 190 ILE A CA 1
ATOM 1550 C C . ILE A 1 190 ? 26.655 16.488 -21.691 1.00 93.00 190 ILE A C 1
ATOM 1552 O O . ILE A 1 190 ? 25.714 16.896 -21.009 1.00 93.00 190 ILE A O 1
ATOM 1556 N N . LYS A 1 191 ? 27.639 15.742 -21.177 1.00 92.56 191 LYS A N 1
ATOM 1557 C CA . LYS A 1 191 ? 27.656 15.302 -19.778 1.00 92.56 191 LYS A CA 1
ATOM 1558 C C . LYS A 1 191 ? 27.659 16.487 -18.806 1.00 92.56 191 LYS A C 1
ATOM 1560 O O . LYS A 1 191 ? 26.984 16.437 -17.780 1.00 92.56 191 LYS A O 1
ATOM 1565 N N . GLN A 1 192 ? 28.393 17.556 -19.119 1.00 91.31 192 GLN A N 1
ATOM 1566 C CA . GLN A 1 192 ? 28.401 18.774 -18.302 1.00 91.31 192 GLN A CA 1
ATOM 1567 C C . GLN A 1 192 ? 27.055 19.514 -18.346 1.00 91.31 192 GLN A C 1
ATOM 1569 O O . GLN A 1 192 ? 26.565 19.935 -17.299 1.00 91.31 192 GLN A O 1
ATOM 1574 N N . GLN A 1 193 ? 26.414 19.623 -19.517 1.00 90.50 193 GLN A N 1
ATOM 1575 C CA . GLN A 1 193 ? 25.077 20.224 -19.635 1.00 90.50 193 GLN A CA 1
ATOM 1576 C C . GLN A 1 193 ? 24.026 19.460 -18.819 1.00 90.50 193 GLN A C 1
ATOM 1578 O O . GLN A 1 193 ? 23.160 20.070 -18.192 1.00 90.50 193 GLN A O 1
ATOM 1583 N N . GLU A 1 194 ? 24.082 18.129 -18.818 1.00 89.50 194 GLU A N 1
ATOM 1584 C CA . GLU A 1 194 ? 23.182 17.295 -18.016 1.00 89.50 194 GLU A CA 1
ATOM 1585 C C . GLU A 1 194 ? 23.422 17.470 -16.520 1.00 89.50 194 GLU A C 1
ATOM 1587 O O . GLU A 1 194 ? 22.467 17.638 -15.762 1.00 89.50 194 GLU A O 1
ATOM 1592 N N . LEU A 1 195 ? 24.688 17.506 -16.100 1.00 91.38 195 LEU A N 1
ATOM 1593 C CA . LEU A 1 195 ? 25.043 17.747 -14.707 1.00 91.38 195 LEU A CA 1
ATOM 1594 C C . LEU A 1 195 ? 24.543 19.113 -14.216 1.00 91.38 195 LEU A C 1
ATOM 1596 O O . LEU A 1 195 ? 24.018 19.203 -13.108 1.00 91.38 195 LEU A O 1
ATOM 1600 N N . GLU A 1 196 ? 24.675 20.169 -15.021 1.00 91.25 196 GLU A N 1
ATOM 1601 C CA . GLU A 1 196 ? 24.183 21.498 -14.641 1.00 91.25 196 GLU A CA 1
ATOM 1602 C C . GLU A 1 196 ? 22.648 21.549 -14.603 1.00 91.25 196 GLU A C 1
ATOM 1604 O O . GLU A 1 196 ? 22.082 22.135 -13.683 1.00 91.25 196 GLU A O 1
ATOM 1609 N N . LYS A 1 197 ? 21.954 20.859 -15.523 1.00 88.94 197 LYS A N 1
ATOM 1610 C CA . LYS A 1 197 ? 20.488 20.703 -15.458 1.00 88.94 197 LYS A CA 1
ATOM 1611 C C . LYS A 1 197 ? 20.042 20.004 -14.175 1.00 88.94 197 LYS A C 1
ATOM 1613 O O . LYS A 1 197 ? 19.056 20.424 -13.576 1.00 88.94 197 LYS A O 1
ATOM 1618 N N . GLU A 1 198 ? 20.746 18.960 -13.745 1.00 88.19 198 GLU A N 1
ATOM 1619 C CA . GLU A 1 198 ? 20.447 18.277 -12.481 1.00 88.19 198 GLU A CA 1
ATOM 1620 C C . GLU A 1 198 ? 20.740 19.165 -11.266 1.00 88.19 198 GLU A C 1
ATOM 1622 O O . GLU A 1 198 ? 19.919 19.244 -10.353 1.00 88.19 198 GLU A O 1
ATOM 1627 N N . ARG A 1 199 ? 21.846 19.920 -11.273 1.00 87.88 199 ARG A N 1
ATOM 1628 C CA . ARG A 1 199 ? 22.129 20.916 -10.225 1.00 87.88 199 ARG A CA 1
ATOM 1629 C C . ARG A 1 199 ? 21.046 21.984 -10.137 1.00 87.88 199 ARG A C 1
ATOM 1631 O O . ARG A 1 199 ? 20.672 22.370 -9.033 1.00 87.88 199 ARG A O 1
ATOM 1638 N N . GLU A 1 200 ? 20.536 22.453 -11.270 1.00 90.31 200 GLU A N 1
ATOM 1639 C CA . GLU A 1 200 ? 19.469 23.452 -11.298 1.00 90.31 200 GLU A CA 1
ATOM 1640 C C . GLU A 1 200 ? 18.136 22.882 -10.800 1.00 90.31 200 GLU A C 1
ATOM 1642 O O . GLU A 1 200 ? 17.466 23.511 -9.982 1.00 90.31 200 GLU A O 1
ATOM 1647 N N . LYS A 1 201 ? 17.778 21.653 -11.197 1.00 86.69 201 LYS A N 1
ATOM 1648 C CA . LYS A 1 201 ? 16.615 20.952 -10.627 1.00 86.69 201 LYS A CA 1
ATOM 1649 C C . LYS A 1 201 ? 16.722 20.827 -9.111 1.00 86.69 201 LYS A C 1
ATOM 1651 O O . LYS A 1 201 ? 15.737 21.066 -8.416 1.00 86.69 201 LYS A O 1
ATOM 1656 N N . GLU A 1 202 ? 17.904 20.491 -8.603 1.00 89.38 202 GLU A N 1
ATOM 1657 C CA . GLU A 1 202 ? 18.141 20.370 -7.167 1.00 89.38 202 GLU A CA 1
ATOM 1658 C C . GLU A 1 202 ? 18.042 21.726 -6.453 1.00 89.38 202 GLU A C 1
ATOM 1660 O O . GLU A 1 202 ? 17.424 21.823 -5.394 1.00 89.38 202 GLU A O 1
ATOM 1665 N N . ARG A 1 203 ? 18.553 22.810 -7.056 1.00 90.38 203 ARG A N 1
ATOM 1666 C CA . ARG A 1 203 ? 18.359 24.177 -6.538 1.00 90.38 203 ARG A CA 1
ATOM 1667 C C . ARG A 1 203 ? 16.880 24.550 -6.455 1.00 90.38 203 ARG A C 1
ATOM 1669 O O . ARG A 1 203 ? 16.449 25.058 -5.422 1.00 90.38 203 ARG A O 1
ATOM 1676 N N . ILE A 1 204 ? 16.101 24.268 -7.502 1.00 90.06 204 ILE A N 1
ATOM 1677 C CA . ILE A 1 204 ? 14.654 24.533 -7.537 1.00 90.06 204 ILE A CA 1
ATOM 1678 C C . ILE A 1 204 ? 13.923 23.696 -6.483 1.00 90.06 204 ILE A C 1
ATOM 1680 O O . ILE A 1 204 ? 13.071 24.217 -5.761 1.00 90.06 204 ILE A O 1
ATOM 1684 N N . ARG A 1 205 ? 14.264 22.406 -6.358 1.00 91.75 205 ARG A N 1
ATOM 1685 C CA . ARG A 1 205 ? 13.705 21.521 -5.329 1.00 91.75 205 ARG A CA 1
ATOM 1686 C C . ARG A 1 205 ? 13.968 22.086 -3.936 1.00 91.75 205 ARG A C 1
ATOM 1688 O O . ARG A 1 205 ? 13.028 22.208 -3.154 1.00 91.75 205 ARG A O 1
ATOM 1695 N N . LYS A 1 206 ? 15.214 22.466 -3.646 1.00 90.81 206 LYS A N 1
ATOM 1696 C CA . LYS A 1 206 ? 15.601 23.030 -2.351 1.00 90.81 206 LYS A CA 1
ATOM 1697 C C . LYS A 1 206 ? 14.877 24.345 -2.057 1.00 90.81 206 LYS A C 1
ATOM 1699 O O . LYS A 1 206 ? 14.309 24.485 -0.981 1.00 90.81 206 LYS A O 1
ATOM 1704 N N . ALA A 1 207 ? 14.796 25.252 -3.032 1.00 91.69 207 ALA A N 1
ATOM 1705 C CA . ALA A 1 207 ? 14.057 26.508 -2.890 1.00 91.69 207 ALA A CA 1
ATOM 1706 C C . ALA A 1 207 ? 12.567 26.280 -2.577 1.00 91.69 207 ALA A C 1
ATOM 1708 O O . ALA A 1 207 ? 11.999 26.969 -1.735 1.00 91.69 207 ALA A O 1
ATOM 1709 N N . LYS A 1 208 ? 11.941 25.275 -3.202 1.00 92.69 208 LYS A N 1
ATOM 1710 C CA . LYS A 1 208 ? 10.546 24.910 -2.925 1.00 92.69 208 LYS A CA 1
ATOM 1711 C C . LYS A 1 208 ? 10.362 24.322 -1.523 1.00 92.69 208 LYS A C 1
ATOM 1713 O O . LYS A 1 208 ? 9.364 24.615 -0.869 1.00 92.69 208 LYS A O 1
ATOM 1718 N N . ILE A 1 209 ? 11.308 23.500 -1.064 1.00 92.81 209 ILE A N 1
ATOM 1719 C CA . ILE A 1 209 ? 11.316 22.974 0.309 1.00 92.81 209 ILE A CA 1
ATOM 1720 C C . ILE A 1 209 ? 11.427 24.128 1.312 1.00 92.81 209 ILE A C 1
ATOM 1722 O O . ILE A 1 209 ? 10.686 24.151 2.293 1.00 92.81 209 ILE A O 1
ATOM 1726 N N . ASP A 1 210 ? 12.294 25.105 1.042 1.00 92.31 210 ASP A N 1
ATOM 1727 C CA . ASP A 1 210 ? 12.450 26.299 1.876 1.00 92.31 210 ASP A CA 1
ATOM 1728 C C . ASP A 1 210 ? 11.172 27.157 1.897 1.00 92.31 210 ASP A C 1
ATOM 1730 O O . ASP A 1 210 ? 10.724 27.571 2.965 1.00 92.31 210 ASP A O 1
ATOM 1734 N N . GLU A 1 211 ? 10.531 27.379 0.746 1.00 94.56 211 GLU A N 1
ATOM 1735 C CA . GLU A 1 211 ? 9.262 28.114 0.644 1.00 94.56 211 GLU A CA 1
ATOM 1736 C C . GLU A 1 211 ? 8.137 27.438 1.447 1.00 94.56 211 GLU A C 1
ATOM 1738 O O . GLU A 1 211 ? 7.452 28.088 2.241 1.00 94.56 211 GLU A O 1
ATOM 1743 N N . GLN A 1 212 ? 7.974 26.120 1.293 1.00 94.25 212 GLN A N 1
ATOM 1744 C CA . GLN A 1 212 ? 6.990 25.344 2.053 1.00 94.25 212 GLN A CA 1
ATOM 1745 C C . GLN A 1 212 ? 7.294 25.347 3.553 1.00 94.25 212 GLN A C 1
ATOM 1747 O O . GLN A 1 212 ? 6.374 25.480 4.364 1.00 94.25 212 GLN A O 1
ATOM 1752 N N . GLY A 1 213 ? 8.573 25.226 3.919 1.00 96.75 213 GLY A N 1
ATOM 1753 C CA . GLY A 1 213 ? 9.025 25.328 5.300 1.00 96.75 213 GLY A CA 1
ATOM 1754 C C . GLY A 1 213 ? 8.627 26.664 5.924 1.00 96.75 213 GLY A C 1
ATOM 1755 O O . GLY A 1 213 ? 8.015 26.678 6.990 1.00 96.75 213 GLY A O 1
ATOM 1756 N N . ASN A 1 214 ? 8.904 27.776 5.238 1.00 96.00 214 ASN A N 1
ATOM 1757 C CA . ASN A 1 214 ? 8.559 29.119 5.711 1.00 96.00 214 ASN A CA 1
ATOM 1758 C C . ASN A 1 214 ? 7.046 29.298 5.891 1.00 96.00 214 ASN A C 1
ATOM 1760 O O . ASN A 1 214 ? 6.605 29.798 6.924 1.00 96.00 214 ASN A O 1
ATOM 1764 N N . HIS A 1 215 ? 6.237 28.828 4.937 1.00 96.19 215 HIS A N 1
ATOM 1765 C CA . HIS A 1 215 ? 4.778 28.890 5.053 1.00 96.19 215 HIS A CA 1
ATOM 1766 C C . HIS A 1 215 ? 4.252 28.107 6.273 1.00 96.19 215 HIS A C 1
ATOM 1768 O O . HIS A 1 215 ? 3.381 28.583 7.002 1.00 96.19 215 HIS A O 1
ATOM 1774 N N . LEU A 1 216 ? 4.776 26.900 6.516 1.00 97.12 216 LEU A N 1
ATOM 1775 C CA . LEU A 1 216 ? 4.403 26.084 7.678 1.00 97.12 216 LEU A CA 1
ATOM 1776 C C . LEU A 1 216 ? 4.854 26.715 9.002 1.00 97.12 216 LEU A C 1
ATOM 1778 O O . LEU A 1 216 ? 4.113 26.655 9.985 1.00 97.12 216 LEU A O 1
ATOM 1782 N N . LEU A 1 217 ? 6.032 27.345 9.025 1.00 97.38 217 LEU A N 1
ATOM 1783 C CA . LEU A 1 217 ? 6.516 28.088 10.186 1.00 97.38 217 LEU A CA 1
ATOM 1784 C C . LEU A 1 217 ? 5.601 29.284 10.491 1.00 97.38 217 LEU A C 1
ATOM 1786 O O . LEU A 1 217 ? 5.190 29.455 11.636 1.00 97.38 217 LEU A O 1
ATOM 1790 N N . GLU A 1 218 ? 5.192 30.059 9.482 1.00 97.44 218 GLU A N 1
ATOM 1791 C CA . GLU A 1 218 ? 4.216 31.145 9.659 1.00 97.44 218 GLU A CA 1
ATOM 1792 C C . GLU A 1 218 ? 2.868 30.645 10.195 1.00 97.44 218 GLU A C 1
ATOM 1794 O O . GLU A 1 218 ? 2.283 31.259 11.091 1.00 97.44 218 GLU A O 1
ATOM 1799 N N . GLN A 1 219 ? 2.367 29.521 9.675 1.00 96.12 219 GLN A N 1
ATOM 1800 C CA . GLN A 1 219 ? 1.131 28.907 10.161 1.00 96.12 219 GLN A CA 1
ATOM 1801 C C . GLN A 1 219 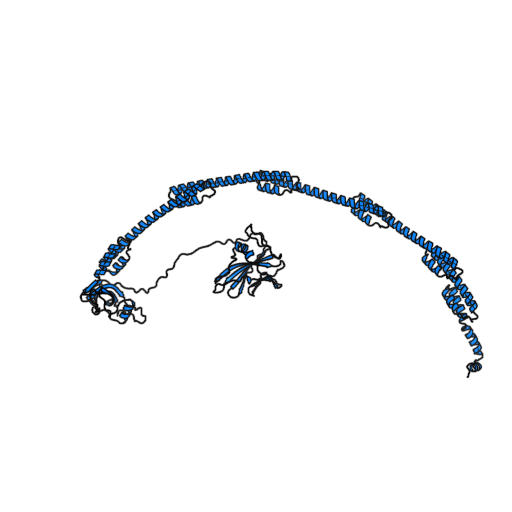? 1.252 28.482 11.632 1.00 96.12 219 GLN A C 1
ATOM 1803 O O . GLN A 1 219 ? 0.322 28.694 12.421 1.00 96.12 219 GLN A O 1
ATOM 1808 N N . ALA A 1 220 ? 2.397 27.914 12.010 1.00 97.50 220 ALA A N 1
ATOM 1809 C CA . ALA A 1 220 ? 2.670 27.539 13.388 1.00 97.50 220 ALA A CA 1
ATOM 1810 C C . ALA A 1 220 ? 2.707 28.756 14.318 1.00 97.50 220 ALA A C 1
ATOM 1812 O O . ALA A 1 220 ? 2.065 28.738 15.369 1.00 97.50 220 ALA A O 1
ATOM 1813 N N . LEU A 1 221 ? 3.382 29.833 13.902 1.00 97.31 221 LEU A N 1
ATOM 1814 C CA . LEU A 1 221 ? 3.455 31.084 14.658 1.00 97.31 221 LEU A CA 1
ATOM 1815 C C . LEU A 1 221 ? 2.050 31.645 14.922 1.00 97.31 221 LEU A C 1
ATOM 1817 O O . LEU A 1 221 ? 1.695 31.862 16.081 1.00 97.31 221 LEU A O 1
ATOM 1821 N N . ARG A 1 222 ? 1.197 31.749 13.891 1.00 97.44 222 ARG A N 1
ATOM 1822 C CA . ARG A 1 222 ? -0.199 32.215 14.042 1.00 97.44 222 ARG A CA 1
ATOM 1823 C C . ARG A 1 222 ? -1.035 31.328 14.968 1.00 97.44 222 ARG A C 1
ATOM 1825 O O . ARG A 1 222 ? -1.880 31.830 15.704 1.00 97.44 222 ARG A O 1
ATOM 1832 N N . SER A 1 223 ? -0.820 30.013 14.935 1.00 96.31 223 SER A N 1
ATOM 1833 C CA . SER A 1 223 ? -1.531 29.068 15.811 1.00 96.31 223 SER A CA 1
ATOM 1834 C C . SER A 1 223 ? -1.099 29.236 17.273 1.00 96.31 223 SER A C 1
ATOM 1836 O O . SER A 1 223 ? -1.935 29.228 18.179 1.00 96.31 223 SER A O 1
ATOM 1838 N N . SER A 1 224 ? 0.194 29.478 17.511 1.00 96.69 224 SER A N 1
ATOM 1839 C CA . SER A 1 224 ? 0.728 29.732 18.854 1.00 96.69 224 SER A CA 1
ATOM 1840 C C . SER A 1 224 ? 0.209 31.041 19.466 1.00 96.69 224 SER A C 1
ATOM 1842 O O . SER A 1 224 ? -0.133 31.059 20.644 1.00 96.69 224 SER A O 1
ATOM 1844 N N . GLU A 1 225 ? 0.033 32.102 18.666 1.00 96.25 225 GLU A N 1
ATOM 1845 C CA . GLU A 1 225 ? -0.561 33.377 19.112 1.00 96.25 225 GLU A CA 1
ATOM 1846 C C . GLU A 1 225 ? -2.007 33.208 19.608 1.00 96.25 225 GLU A C 1
ATOM 1848 O O . GLU A 1 225 ? -2.483 33.969 20.450 1.00 96.25 225 GLU A O 1
ATOM 1853 N N . GLN A 1 226 ? -2.704 32.178 19.120 1.00 96.00 226 GLN A N 1
ATOM 1854 C CA . GLN A 1 226 ? -4.053 31.808 19.550 1.00 96.00 226 GLN A CA 1
ATOM 1855 C C . GLN A 1 226 ? -4.059 30.816 20.727 1.00 96.00 226 GLN A C 1
ATOM 1857 O O . GLN A 1 226 ? -5.122 30.310 21.082 1.00 96.00 226 GLN A O 1
ATOM 1862 N N . ASN A 1 227 ? -2.902 30.519 21.333 1.00 94.25 227 ASN A N 1
ATOM 1863 C CA . ASN A 1 227 ? -2.707 29.463 22.339 1.00 94.25 227 ASN A CA 1
ATOM 1864 C C . ASN A 1 227 ? -3.141 28.064 21.861 1.00 94.25 227 ASN A C 1
ATOM 1866 O O . ASN A 1 227 ? -3.530 27.210 22.664 1.00 94.25 227 ASN A O 1
ATOM 1870 N N . LYS A 1 228 ? -3.081 27.818 20.548 1.00 96.00 228 LYS A N 1
ATOM 1871 C CA . LYS A 1 228 ? -3.359 26.518 19.927 1.00 96.00 228 LYS A CA 1
ATOM 1872 C C . LYS A 1 228 ? -2.049 25.785 19.658 1.00 96.00 228 LYS A C 1
ATOM 1874 O O . LYS A 1 228 ? -1.652 25.578 18.511 1.00 96.00 228 LYS A O 1
ATOM 1879 N N . PHE A 1 229 ? -1.345 25.433 20.732 1.00 95.31 229 PHE A N 1
ATOM 1880 C CA . PHE A 1 229 ? -0.004 24.855 20.628 1.00 95.31 229 PHE A CA 1
ATOM 1881 C C . PHE A 1 229 ? 0.011 23.487 19.931 1.00 95.31 229 PHE A C 1
ATOM 1883 O O . PHE A 1 229 ? 0.978 23.187 19.239 1.00 95.31 229 PHE A O 1
ATOM 1890 N N . ASP A 1 230 ? -1.069 22.705 20.008 1.00 94.81 230 ASP A N 1
ATOM 1891 C CA . ASP A 1 230 ? -1.190 21.432 19.281 1.00 94.81 230 ASP A CA 1
ATOM 1892 C C . ASP A 1 230 ? -1.221 21.621 17.745 1.00 94.81 230 ASP A C 1
ATOM 1894 O O . ASP A 1 230 ? -0.456 20.998 17.000 1.00 94.81 230 ASP A O 1
ATOM 1898 N N . GLU A 1 231 ? -2.021 22.579 17.255 1.00 94.12 231 GLU A N 1
ATOM 1899 C CA . GLU A 1 231 ? -2.060 22.959 15.831 1.00 94.12 231 GLU A CA 1
ATOM 1900 C C . GLU A 1 231 ? -0.706 23.539 15.364 1.00 94.12 231 GLU A C 1
ATOM 1902 O O . GLU A 1 231 ? -0.234 23.250 14.254 1.00 94.12 231 GLU A O 1
ATOM 1907 N N . ALA A 1 232 ? -0.048 24.324 16.229 1.00 96.50 232 ALA A N 1
ATOM 1908 C CA . ALA A 1 232 ? 1.271 24.893 15.963 1.00 96.50 232 ALA A CA 1
ATOM 1909 C C . ALA A 1 232 ? 2.349 23.804 15.824 1.00 96.50 232 ALA A C 1
ATOM 1911 O O . ALA A 1 232 ? 3.075 23.777 14.828 1.00 96.50 232 ALA A O 1
ATOM 1912 N N . LEU A 1 233 ? 2.410 22.866 16.774 1.00 96.12 233 LEU A N 1
ATOM 1913 C CA . LEU A 1 233 ? 3.340 21.733 16.762 1.00 96.12 233 LEU A CA 1
ATOM 1914 C C . LEU A 1 233 ? 3.116 20.825 15.550 1.00 96.12 233 LEU A C 1
ATOM 1916 O O . LEU A 1 233 ? 4.079 20.408 14.904 1.00 96.12 233 LEU A O 1
ATOM 1920 N N . THR A 1 234 ? 1.856 20.579 15.187 1.00 96.69 234 THR A N 1
ATOM 1921 C CA . THR A 1 234 ? 1.498 19.818 13.982 1.00 96.69 234 THR A CA 1
ATOM 1922 C C . THR A 1 234 ? 2.034 20.475 12.709 1.00 96.69 234 THR A C 1
ATOM 1924 O O . THR A 1 234 ? 2.492 19.782 11.799 1.00 96.69 234 THR A O 1
ATOM 1927 N N . SER A 1 235 ? 2.001 21.807 12.630 1.00 96.19 235 SER A N 1
ATOM 1928 C CA . SER A 1 235 ? 2.517 22.555 11.477 1.00 96.19 235 SER A CA 1
ATOM 1929 C C . SER A 1 235 ? 4.050 22.524 11.417 1.00 96.19 235 SER A C 1
ATOM 1931 O O . SER A 1 235 ? 4.606 22.247 10.355 1.00 96.19 235 SER A O 1
ATOM 1933 N N . LEU A 1 236 ? 4.739 22.705 12.552 1.00 97.00 236 LEU A N 1
ATOM 1934 C CA . LEU A 1 236 ? 6.209 22.655 12.628 1.00 97.00 236 LEU A CA 1
ATOM 1935 C C . LEU A 1 236 ? 6.777 21.275 12.275 1.00 97.00 236 LEU A C 1
ATOM 1937 O O . LEU A 1 236 ? 7.756 21.182 11.539 1.00 97.00 236 LEU A O 1
ATOM 1941 N N . ARG A 1 237 ? 6.147 20.191 12.744 1.00 96.94 237 ARG A N 1
ATOM 1942 C CA . ARG A 1 237 ? 6.606 18.811 12.491 1.00 96.94 237 ARG A CA 1
ATOM 1943 C C . ARG A 1 237 ? 6.495 18.380 11.023 1.00 96.94 237 ARG A C 1
ATOM 1945 O O . ARG A 1 237 ? 7.112 17.392 10.638 1.00 96.94 237 ARG A O 1
ATOM 1952 N N . LYS A 1 238 ? 5.735 19.108 10.197 1.00 96.31 238 LYS A N 1
ATOM 1953 C CA . LYS A 1 238 ? 5.637 18.869 8.744 1.00 96.31 238 LYS A CA 1
ATOM 1954 C C . LYS A 1 238 ? 6.794 19.478 7.950 1.00 96.31 238 LYS A C 1
ATOM 1956 O O . LYS A 1 238 ? 6.920 19.192 6.761 1.00 96.31 238 LYS A O 1
ATOM 1961 N N . ILE A 1 239 ? 7.611 20.329 8.567 1.00 96.25 239 ILE A N 1
ATOM 1962 C CA . ILE A 1 239 ? 8.735 20.975 7.889 1.00 96.25 239 ILE A CA 1
ATOM 1963 C C . ILE A 1 239 ? 9.848 19.942 7.680 1.00 96.25 239 ILE A C 1
ATOM 1965 O O . ILE A 1 239 ? 10.308 19.309 8.628 1.00 96.25 239 ILE A O 1
ATOM 1969 N N . SER A 1 240 ? 10.274 19.771 6.425 1.00 95.88 240 SER A N 1
ATOM 1970 C CA . SER A 1 240 ? 11.327 18.821 6.042 1.00 95.88 240 SER A CA 1
ATOM 1971 C C . SER A 1 240 ? 12.657 19.131 6.735 1.00 95.88 240 SER A C 1
ATOM 1973 O O . SER A 1 240 ? 13.040 20.294 6.861 1.00 95.88 240 SER A O 1
ATOM 1975 N N . SER A 1 241 ? 13.412 18.089 7.090 1.00 95.19 241 SER A N 1
ATOM 1976 C CA . SER A 1 241 ? 14.785 18.217 7.598 1.00 95.19 241 SER A CA 1
ATOM 1977 C C . SER A 1 241 ? 15.779 18.753 6.564 1.00 95.19 241 SER A C 1
ATOM 1979 O O . SER A 1 241 ? 16.856 19.214 6.936 1.00 95.19 241 SER A O 1
ATOM 1981 N N . GLU A 1 242 ? 15.414 18.734 5.277 1.00 93.38 242 GLU A N 1
ATOM 1982 C CA . GLU A 1 242 ? 16.185 19.343 4.186 1.00 93.38 242 GLU A CA 1
ATOM 1983 C C . GLU A 1 242 ? 16.018 20.876 4.121 1.00 93.38 242 GLU A C 1
ATOM 1985 O O . GLU A 1 242 ? 16.816 21.546 3.460 1.00 93.38 242 GLU A O 1
ATOM 1990 N N . ALA A 1 243 ? 15.004 21.442 4.791 1.00 96.06 243 ALA A N 1
ATOM 1991 C CA . ALA A 1 243 ? 14.760 22.881 4.798 1.00 96.06 243 ALA A CA 1
ATOM 1992 C C . ALA A 1 243 ? 15.857 23.628 5.570 1.00 96.06 243 ALA A C 1
ATOM 1994 O O . ALA A 1 243 ? 16.264 23.235 6.664 1.00 96.06 243 ALA A O 1
ATOM 1995 N N . SER A 1 244 ? 16.297 24.763 5.034 1.00 95.56 244 SER A N 1
ATOM 1996 C CA . SER A 1 244 ? 17.310 25.633 5.646 1.00 95.56 244 SER A CA 1
ATOM 1997 C C . SER A 1 244 ? 16.918 26.131 7.042 1.00 95.56 244 SER A C 1
ATOM 1999 O O . SER A 1 244 ? 17.785 26.290 7.900 1.00 95.56 244 SER A O 1
ATOM 2001 N N . ILE A 1 245 ? 15.618 26.300 7.297 1.00 96.38 245 ILE A N 1
ATOM 2002 C CA . ILE A 1 245 ? 15.059 26.743 8.582 1.00 96.38 245 ILE A CA 1
ATOM 2003 C C . ILE A 1 245 ? 14.872 25.616 9.609 1.00 96.38 245 ILE A C 1
ATOM 2005 O O . ILE A 1 245 ? 14.408 25.868 10.718 1.00 96.38 245 ILE A O 1
ATOM 2009 N N . TYR A 1 246 ? 15.203 24.362 9.282 1.00 96.81 246 TYR A N 1
ATOM 2010 C CA . TYR A 1 246 ? 14.864 23.220 10.140 1.00 96.81 246 TYR A CA 1
ATOM 2011 C C . TYR A 1 246 ? 15.433 23.338 11.564 1.00 96.81 246 TYR A C 1
ATOM 2013 O O . TYR A 1 246 ? 14.763 22.982 12.528 1.00 96.81 246 TYR A O 1
ATOM 2021 N N . GLN A 1 247 ? 16.640 23.889 11.722 1.00 95.56 247 GLN A N 1
ATOM 2022 C CA . GLN A 1 247 ? 17.237 24.096 13.049 1.00 95.56 247 GLN A CA 1
ATOM 2023 C C . GLN A 1 247 ? 16.453 25.110 13.895 1.00 95.56 247 GLN A C 1
ATOM 2025 O O . GLN A 1 247 ? 16.263 24.896 15.088 1.00 95.56 247 GLN A O 1
ATOM 2030 N N . GLU A 1 248 ? 15.949 26.181 13.280 1.00 95.50 248 GLU A N 1
ATOM 2031 C CA . GLU A 1 248 ? 15.087 27.161 13.951 1.00 95.50 248 GLU A CA 1
ATOM 2032 C C . GLU A 1 248 ? 13.747 26.531 14.358 1.00 95.50 248 GLU A C 1
ATOM 2034 O O . GLU A 1 248 ? 13.268 26.725 15.477 1.00 95.50 248 GLU A O 1
ATOM 2039 N N . VAL A 1 249 ? 13.187 25.692 13.484 1.00 96.38 249 VAL A N 1
ATOM 2040 C CA . VAL A 1 249 ? 11.955 24.937 13.741 1.00 96.38 249 VAL A CA 1
ATOM 2041 C C . VAL A 1 249 ? 12.099 24.013 14.951 1.00 96.38 249 VAL A C 1
ATOM 2043 O O . VAL A 1 249 ? 11.186 23.960 15.770 1.00 96.38 249 VAL A O 1
ATOM 2046 N N . GLN A 1 250 ? 13.234 23.325 15.118 1.00 96.56 250 GLN A N 1
ATOM 2047 C CA . GLN A 1 250 ? 13.458 22.452 16.280 1.00 96.56 250 GLN A CA 1
ATOM 2048 C C . GLN A 1 250 ? 13.451 23.224 17.604 1.00 96.56 250 GLN A C 1
ATOM 2050 O O . GLN A 1 250 ? 12.877 22.756 18.588 1.00 96.56 250 GLN A O 1
ATOM 2055 N N . VAL A 1 251 ? 14.027 24.430 17.623 1.00 96.94 251 VAL A N 1
ATOM 2056 C CA . VAL A 1 251 ? 13.971 25.309 18.801 1.00 96.94 251 VAL A CA 1
ATOM 2057 C C . VAL A 1 251 ? 12.520 25.684 19.115 1.00 96.94 251 VAL A C 1
ATOM 2059 O O . VAL A 1 251 ? 12.104 25.608 20.270 1.00 96.94 251 VAL A O 1
ATOM 2062 N N . LYS A 1 252 ? 11.725 26.014 18.089 1.00 96.88 252 LYS A N 1
ATOM 2063 C CA . LYS A 1 252 ? 10.303 26.349 18.259 1.00 96.88 252 LYS A CA 1
ATOM 2064 C C . LYS A 1 252 ? 9.440 25.170 18.693 1.00 96.88 252 LYS A C 1
ATOM 2066 O O . LYS A 1 252 ? 8.523 25.367 19.485 1.00 96.88 252 LYS A O 1
ATOM 2071 N N . ILE A 1 253 ? 9.739 23.957 18.233 1.00 96.31 253 ILE A N 1
ATOM 2072 C CA . ILE A 1 253 ? 9.062 22.743 18.705 1.00 96.31 253 ILE A CA 1
ATOM 2073 C C . ILE A 1 253 ? 9.267 22.588 20.213 1.00 96.31 253 ILE A C 1
ATOM 2075 O O . ILE A 1 253 ? 8.284 22.444 20.933 1.00 96.31 253 ILE A O 1
ATOM 2079 N N . ALA A 1 254 ? 10.505 22.692 20.703 1.00 95.06 254 ALA A N 1
ATOM 2080 C CA . ALA A 1 254 ? 10.787 22.571 22.134 1.00 95.06 254 ALA A CA 1
ATOM 2081 C C . ALA A 1 254 ? 10.066 23.650 22.968 1.00 95.06 254 ALA A C 1
ATOM 2083 O O . ALA A 1 254 ? 9.446 23.337 23.983 1.00 95.06 254 ALA A O 1
ATOM 2084 N N . GLU A 1 255 ? 10.091 24.906 22.505 1.00 97.06 255 GLU A N 1
ATOM 2085 C CA . GLU A 1 255 ? 9.386 26.030 23.140 1.00 97.06 255 GLU A CA 1
ATOM 2086 C C . GLU A 1 255 ? 7.869 25.778 23.230 1.00 97.06 255 GLU A C 1
ATOM 2088 O O . GLU A 1 255 ? 7.252 25.975 24.279 1.00 97.06 255 GLU A O 1
ATOM 2093 N N . TYR A 1 256 ? 7.252 25.306 22.143 1.00 97.38 256 TYR A N 1
ATOM 2094 C CA . TYR A 1 256 ? 5.810 25.052 22.103 1.00 97.38 256 TYR A CA 1
ATOM 2095 C C . TYR A 1 256 ? 5.397 23.794 22.864 1.00 97.38 256 TYR A C 1
ATOM 2097 O O . TYR A 1 256 ? 4.310 23.778 23.436 1.00 97.38 256 TYR A O 1
ATOM 2105 N N . GLU A 1 257 ? 6.241 22.763 22.933 1.00 95.75 257 GLU A N 1
ATOM 2106 C CA . GLU A 1 257 ? 5.992 21.583 23.770 1.00 95.75 257 GLU A CA 1
ATOM 2107 C C . GLU A 1 257 ? 5.972 21.941 25.262 1.00 95.75 257 GLU A C 1
ATOM 2109 O O . GLU A 1 257 ? 5.118 21.450 26.006 1.00 95.75 257 GLU A O 1
ATOM 2114 N N . GLU A 1 258 ? 6.864 22.830 25.704 1.00 94.50 258 GLU A N 1
ATOM 2115 C CA . GLU A 1 258 ? 6.869 23.338 27.078 1.00 94.50 258 GLU A CA 1
ATOM 2116 C C . GLU A 1 258 ? 5.620 24.186 27.370 1.00 94.50 258 GLU A C 1
ATOM 2118 O O . GLU A 1 258 ? 4.927 23.949 28.364 1.00 94.50 258 GLU A O 1
ATOM 2123 N N . ALA A 1 259 ? 5.266 25.115 26.474 1.00 92.94 259 ALA A N 1
ATOM 2124 C CA . ALA A 1 259 ? 4.063 25.937 26.613 1.00 92.94 259 ALA A CA 1
ATOM 2125 C C . ALA A 1 259 ? 2.774 25.093 26.633 1.00 92.94 259 ALA A C 1
ATOM 2127 O O . ALA A 1 259 ? 1.899 25.302 27.478 1.00 92.94 259 ALA A O 1
ATOM 2128 N N . PHE A 1 260 ? 2.680 24.090 25.756 1.00 93.75 260 PHE A N 1
ATOM 2129 C CA . PHE A 1 260 ? 1.554 23.160 25.715 1.00 93.75 260 PHE A CA 1
ATOM 2130 C C . PHE A 1 260 ? 1.444 22.343 27.005 1.00 93.75 260 PHE A C 1
ATOM 2132 O O . PHE A 1 260 ? 0.354 22.203 27.562 1.00 93.75 260 PHE A O 1
ATOM 2139 N N . ARG A 1 261 ? 2.572 21.868 27.548 1.00 92.00 261 ARG A N 1
ATOM 2140 C CA . ARG A 1 261 ? 2.602 21.174 28.843 1.00 92.00 261 ARG A CA 1
ATOM 2141 C C . ARG A 1 261 ? 2.085 22.067 29.969 1.00 92.00 261 ARG A C 1
ATOM 2143 O O . ARG A 1 261 ? 1.283 21.619 30.786 1.00 92.00 261 ARG A O 1
ATOM 2150 N N . HIS A 1 262 ? 2.498 23.332 30.009 1.00 90.88 262 HIS A N 1
ATOM 2151 C CA . HIS A 1 262 ? 1.982 24.287 30.991 1.00 90.88 262 HIS A CA 1
ATOM 2152 C C . HIS A 1 262 ? 0.474 24.526 30.844 1.00 90.88 262 HIS A C 1
ATOM 2154 O O . HIS A 1 262 ? -0.227 24.579 31.856 1.00 90.88 262 HIS A O 1
ATOM 2160 N N . GLN A 1 263 ? -0.040 24.609 29.613 1.00 90.69 263 GLN A N 1
ATOM 2161 C CA . GLN A 1 263 ? -1.477 24.720 29.348 1.00 90.69 263 GLN A CA 1
ATOM 2162 C C . GLN A 1 263 ? -2.247 23.499 29.869 1.00 90.69 263 GLN A C 1
ATOM 2164 O O . GLN A 1 263 ? -3.265 23.671 30.538 1.00 90.69 263 GLN A O 1
ATOM 2169 N N . GLN A 1 264 ? -1.749 22.283 29.626 1.00 87.31 264 GLN A N 1
ATOM 2170 C CA . GLN A 1 264 ? -2.369 21.053 30.131 1.00 87.31 264 GLN A CA 1
ATOM 2171 C C . GLN A 1 264 ? -2.383 21.003 31.660 1.00 87.31 264 GLN A C 1
ATOM 2173 O O . GLN A 1 264 ? -3.409 20.682 32.253 1.00 87.31 264 GLN A O 1
ATOM 2178 N N . ILE A 1 265 ? -1.279 21.381 32.311 1.00 88.75 265 ILE A N 1
ATOM 2179 C CA . ILE A 1 265 ? -1.208 21.457 33.778 1.00 88.75 265 ILE A CA 1
ATOM 2180 C C . ILE A 1 265 ? -2.223 22.475 34.316 1.00 88.75 265 ILE A C 1
ATOM 2182 O O . ILE A 1 265 ? -2.913 22.197 35.295 1.00 88.75 265 ILE A O 1
ATOM 2186 N N . ALA A 1 266 ? -2.344 23.645 33.680 1.00 88.12 266 ALA A N 1
ATOM 2187 C CA . ALA A 1 266 ? -3.306 24.667 34.083 1.00 88.12 266 ALA A CA 1
ATOM 2188 C C . ALA A 1 266 ? -4.764 24.203 33.904 1.00 88.12 266 ALA A C 1
ATOM 2190 O O . ALA A 1 266 ? -5.586 24.440 34.787 1.00 88.12 266 ALA A O 1
ATOM 2191 N N . GLN A 1 267 ? -5.081 23.512 32.804 1.00 85.69 267 GLN A N 1
ATOM 2192 C CA . GLN A 1 267 ? -6.405 22.926 32.569 1.00 85.69 267 GLN A CA 1
ATOM 2193 C C . GLN A 1 267 ? -6.726 21.816 33.572 1.00 85.69 267 GLN A C 1
ATOM 2195 O O . GLN A 1 267 ? -7.798 21.835 34.169 1.00 85.69 267 GLN A O 1
ATOM 2200 N N . ALA A 1 268 ? -5.790 20.892 33.806 1.00 84.50 268 ALA A N 1
ATOM 2201 C CA . ALA A 1 268 ? -5.948 19.826 34.791 1.00 84.50 268 ALA A CA 1
ATOM 2202 C C . ALA A 1 268 ? -6.189 20.399 36.193 1.00 84.50 268 ALA A C 1
ATOM 2204 O O . ALA A 1 268 ? -7.076 19.937 36.905 1.00 84.50 268 ALA A O 1
ATOM 2205 N N . LYS A 1 269 ? -5.463 21.462 36.559 1.00 91.31 269 LYS A N 1
ATOM 2206 C CA . LYS A 1 269 ? -5.687 22.177 37.816 1.00 91.31 269 LYS A CA 1
ATOM 2207 C C . LYS A 1 269 ? -7.078 22.815 37.882 1.00 91.31 269 LYS A C 1
ATOM 2209 O O . LYS A 1 269 ? -7.746 22.664 38.892 1.00 91.31 269 LYS A O 1
ATOM 2214 N N . ALA A 1 270 ? -7.536 23.477 36.820 1.00 87.69 270 ALA A N 1
ATOM 2215 C CA . ALA A 1 270 ? -8.870 24.081 36.791 1.00 87.69 270 ALA A CA 1
ATOM 2216 C C . ALA A 1 270 ? -9.995 23.034 36.897 1.00 87.69 270 ALA A C 1
ATOM 2218 O O . ALA A 1 270 ? -10.988 23.270 37.579 1.00 87.69 270 ALA A O 1
ATOM 2219 N N . ILE A 1 271 ? -9.831 21.871 36.256 1.00 87.88 271 ILE A N 1
ATOM 2220 C CA . ILE A 1 271 ? -10.758 20.737 36.388 1.00 87.88 271 ILE A CA 1
ATOM 2221 C C . ILE A 1 271 ? -10.750 20.216 37.826 1.00 87.88 271 ILE A C 1
ATOM 2223 O O . ILE A 1 271 ? -11.814 19.997 38.398 1.00 87.88 271 ILE A O 1
ATOM 2227 N N . GLN A 1 272 ? -9.569 20.061 38.427 1.00 88.44 272 GLN A N 1
ATOM 2228 C CA . GLN A 1 272 ? -9.448 19.636 39.818 1.00 88.44 272 GLN A CA 1
ATOM 2229 C C . GLN A 1 272 ? -10.136 20.623 40.773 1.00 88.44 272 GLN A C 1
ATOM 2231 O O . GLN A 1 272 ? -10.909 20.195 41.625 1.00 88.44 272 GLN A O 1
ATOM 2236 N N . ASP A 1 273 ? -9.928 21.930 40.586 1.00 90.12 273 ASP A N 1
ATOM 2237 C CA . ASP A 1 273 ? -10.579 22.977 41.382 1.00 90.12 273 ASP A CA 1
ATOM 2238 C C . ASP A 1 273 ? -12.120 22.904 41.246 1.00 90.12 273 ASP A C 1
ATOM 2240 O O . ASP A 1 273 ? -12.835 23.050 42.237 1.00 90.12 273 ASP A O 1
ATOM 2244 N N . GLN A 1 274 ? -12.647 22.605 40.048 1.00 90.50 274 GLN A N 1
ATOM 2245 C CA . GLN A 1 274 ? -14.088 22.394 39.824 1.00 90.50 274 GLN A CA 1
ATOM 2246 C C . GLN A 1 274 ? -14.625 21.126 40.500 1.00 90.50 274 GLN A C 1
ATOM 2248 O O . GLN A 1 274 ? -15.718 21.157 41.072 1.00 90.50 274 GLN A O 1
ATOM 2253 N N . ILE A 1 275 ? -13.881 20.016 40.436 1.00 89.19 275 ILE A N 1
ATOM 2254 C CA . ILE A 1 275 ? -14.227 18.769 41.135 1.00 89.19 275 ILE A CA 1
ATOM 2255 C C . ILE A 1 275 ? -14.291 19.033 42.641 1.00 89.19 275 ILE A C 1
ATOM 2257 O O . ILE A 1 275 ? -15.259 18.642 43.292 1.00 89.19 275 ILE A O 1
ATOM 2261 N N . ASP A 1 276 ? -13.302 19.745 43.183 1.00 90.00 276 ASP A N 1
ATOM 2262 C CA . ASP A 1 276 ? -13.232 20.084 44.601 1.00 90.00 276 ASP A CA 1
ATOM 2263 C C . ASP A 1 276 ? -14.376 21.029 45.022 1.00 90.00 276 ASP A C 1
ATOM 2265 O O . ASP A 1 276 ? -14.982 20.836 46.080 1.00 90.00 276 ASP A O 1
ATOM 2269 N N . GLU A 1 277 ? -14.745 22.016 44.198 1.00 93.50 277 GLU A N 1
ATOM 2270 C CA . GLU A 1 277 ? -15.894 22.898 44.455 1.00 93.50 277 GLU A CA 1
ATOM 2271 C C . GLU A 1 277 ? -17.221 22.117 44.489 1.00 93.50 277 GLU A C 1
ATOM 2273 O O . GLU A 1 277 ? -17.992 22.235 45.448 1.00 93.50 277 GLU A O 1
ATOM 2278 N N . GLN A 1 278 ? -17.477 21.263 43.491 1.00 92.81 278 GLN A N 1
ATOM 2279 C CA . GLN A 1 278 ? -18.690 20.436 43.445 1.00 92.81 278 GLN A CA 1
ATOM 2280 C C . GLN A 1 278 ? -18.754 19.434 44.600 1.00 92.81 278 GLN A C 1
ATOM 2282 O O . GLN A 1 278 ? -19.816 19.245 45.201 1.00 92.81 278 GLN A O 1
ATOM 2287 N N . ALA A 1 279 ? -17.621 18.821 44.944 1.00 94.75 279 ALA A N 1
ATOM 2288 C CA . ALA A 1 279 ? -17.519 17.903 46.066 1.00 94.75 279 ALA A CA 1
ATOM 2289 C C . ALA A 1 279 ? -17.908 18.588 47.385 1.00 94.75 279 ALA A C 1
ATOM 2291 O O . ALA A 1 279 ? -18.685 18.029 48.161 1.00 94.75 279 ALA A O 1
ATOM 2292 N N . ASN A 1 280 ? -17.430 19.816 47.621 1.00 94.50 280 ASN A N 1
ATOM 2293 C CA . ASN A 1 280 ? -17.767 20.585 48.822 1.00 94.50 280 ASN A CA 1
ATOM 2294 C C . ASN A 1 280 ? -19.271 20.898 48.908 1.00 94.50 280 ASN A C 1
ATOM 2296 O O . ASN A 1 280 ? -19.867 20.729 49.973 1.00 94.50 280 ASN A O 1
ATOM 2300 N N . LEU A 1 281 ? -19.907 21.275 47.792 1.00 95.31 281 LEU A N 1
ATOM 2301 C CA . LEU A 1 281 ? -21.356 21.519 47.737 1.00 95.31 281 LEU A CA 1
ATOM 2302 C C . LEU A 1 281 ? -22.174 20.255 48.052 1.00 95.31 281 LEU A C 1
ATOM 2304 O O . LEU A 1 281 ? -23.160 20.308 48.794 1.00 95.31 281 LEU A O 1
ATOM 2308 N N . LEU A 1 282 ? -21.770 19.105 47.507 1.00 96.06 282 LEU A N 1
ATOM 2309 C CA . LEU A 1 282 ? -22.416 17.816 47.776 1.00 96.06 282 LEU A CA 1
ATOM 2310 C C . LEU A 1 282 ? -22.221 17.368 49.229 1.00 96.06 282 LEU A C 1
ATOM 2312 O O . LEU A 1 282 ? -23.164 16.857 49.843 1.00 96.06 282 LEU A O 1
ATOM 2316 N N . LEU A 1 283 ? -21.036 17.605 49.799 1.00 96.38 283 LEU A N 1
ATOM 2317 C CA . LEU A 1 283 ? -20.766 17.340 51.207 1.00 96.38 283 LEU A CA 1
ATOM 2318 C C . LEU A 1 283 ? -21.679 18.197 52.093 1.00 96.38 283 LEU A C 1
ATOM 2320 O O . LEU A 1 283 ? -22.387 17.642 52.930 1.00 96.38 283 LEU A O 1
ATOM 2324 N N . GLU A 1 284 ? -21.760 19.510 51.868 1.00 96.25 284 GLU A N 1
ATOM 2325 C CA . GLU A 1 284 ? -22.646 20.406 52.627 1.00 96.25 284 GLU A CA 1
ATOM 2326 C C . GLU A 1 284 ? -24.123 19.981 52.528 1.00 96.25 284 GLU A C 1
ATOM 2328 O O . GLU A 1 284 ? -24.822 19.868 53.541 1.00 96.25 284 GLU A O 1
ATOM 2333 N N . LYS A 1 285 ? -24.598 19.659 51.317 1.00 95.62 285 LYS A N 1
ATOM 2334 C CA . LYS A 1 285 ? -25.949 19.122 51.092 1.00 95.62 285 LYS A CA 1
ATOM 2335 C C . LYS A 1 285 ? -26.194 17.848 51.903 1.00 95.62 285 LYS A C 1
ATOM 2337 O O . LYS A 1 285 ? -27.258 17.703 52.507 1.00 95.62 285 LYS A O 1
ATOM 2342 N N . SER A 1 286 ? -25.225 16.934 51.933 1.00 96.94 286 SER A N 1
ATOM 2343 C CA . SER A 1 286 ? -25.346 15.682 52.682 1.00 96.94 286 SER A CA 1
ATOM 2344 C C . SER A 1 286 ? -25.409 15.905 54.195 1.00 96.94 286 SER A C 1
ATOM 2346 O O . SER A 1 286 ? -26.260 15.304 54.850 1.00 96.94 286 SER A O 1
ATOM 2348 N N . LEU A 1 287 ? -24.592 16.822 54.731 1.00 96.19 287 LEU A N 1
ATOM 2349 C CA . LEU A 1 287 ? -24.592 17.185 56.149 1.00 96.19 287 LEU A CA 1
ATOM 2350 C C . LEU A 1 287 ? -25.958 17.759 56.555 1.00 96.19 287 LEU A C 1
ATOM 2352 O O . LEU A 1 287 ? -26.519 17.367 57.579 1.00 96.19 287 LEU A O 1
ATOM 2356 N N . ASN A 1 288 ? -26.538 18.622 55.714 1.00 95.88 288 ASN A N 1
ATOM 2357 C CA . ASN A 1 288 ? -27.872 19.185 55.932 1.00 95.88 288 ASN A CA 1
ATOM 2358 C C . ASN A 1 288 ? -28.977 18.110 55.916 1.00 95.88 288 ASN A C 1
ATOM 2360 O O . ASN A 1 288 ? -29.859 18.125 56.774 1.00 95.88 288 ASN A O 1
ATOM 2364 N N . LEU A 1 289 ? -28.928 17.155 54.978 1.00 95.69 289 LEU A N 1
ATOM 2365 C CA . LEU A 1 289 ? -29.894 16.047 54.892 1.00 95.69 289 LEU A CA 1
ATOM 2366 C C . LEU A 1 289 ? -29.799 15.093 56.091 1.00 95.69 289 LEU A C 1
ATOM 2368 O O . LEU A 1 289 ? -30.823 14.659 56.622 1.00 95.69 289 LEU A O 1
ATOM 2372 N N . ALA A 1 290 ? -28.584 14.785 56.543 1.00 94.94 290 ALA A N 1
ATOM 2373 C CA . ALA A 1 290 ? -28.371 13.959 57.725 1.00 94.94 290 ALA A CA 1
ATOM 2374 C C . ALA A 1 290 ? -28.841 14.659 59.007 1.00 94.94 290 ALA A C 1
ATOM 2376 O O . ALA A 1 290 ? -29.473 14.022 59.845 1.00 94.94 290 ALA A O 1
ATOM 2377 N N . GLY A 1 291 ? -28.648 15.979 59.124 1.00 93.50 291 GLY A N 1
ATOM 2378 C CA . GLY A 1 291 ? -29.197 16.781 60.225 1.00 93.50 291 GLY A CA 1
ATOM 2379 C C . GLY A 1 291 ? -30.731 16.752 60.315 1.00 93.50 291 GLY A C 1
ATOM 2380 O O . GLY A 1 291 ? -31.291 16.978 61.384 1.00 93.50 291 GLY A O 1
ATOM 2381 N N . GLN A 1 292 ? -31.417 16.423 59.215 1.00 93.69 292 GLN A N 1
ATOM 2382 C CA . GLN A 1 292 ? -32.870 16.205 59.160 1.00 93.69 292 GLN A CA 1
ATOM 2383 C C . GLN A 1 292 ? -33.274 14.738 59.419 1.00 93.69 292 GLN A C 1
ATOM 2385 O O . GLN A 1 292 ? -34.452 14.402 59.321 1.00 93.69 292 GLN A O 1
ATOM 2390 N N . GLY A 1 293 ? -32.318 13.848 59.707 1.00 91.12 293 GLY A N 1
ATOM 2391 C CA . GLY A 1 293 ? -32.544 12.408 59.869 1.00 91.12 293 GLY A CA 1
ATOM 2392 C C . GLY A 1 293 ? -32.769 11.651 58.554 1.00 91.12 293 GLY A C 1
ATOM 2393 O O . GLY A 1 293 ? -33.197 10.496 58.573 1.00 91.12 293 GLY A O 1
ATOM 2394 N N . ASN A 1 294 ? -32.499 12.273 57.399 1.00 94.75 294 ASN A N 1
ATOM 2395 C CA . ASN A 1 294 ? -32.686 11.669 56.078 1.00 94.75 294 ASN A CA 1
ATOM 2396 C C . ASN A 1 294 ? -31.387 11.028 55.562 1.00 94.75 294 ASN A C 1
ATOM 2398 O O . ASN A 1 294 ? -30.836 11.402 54.521 1.00 94.75 294 ASN A O 1
ATOM 2402 N N . PHE A 1 295 ? -30.891 10.038 56.307 1.00 93.62 295 PHE A N 1
ATOM 2403 C CA . PHE A 1 295 ? -29.597 9.399 56.046 1.00 93.62 295 PHE A CA 1
ATOM 2404 C C . PHE A 1 295 ? -29.514 8.723 54.670 1.00 93.62 295 PHE A C 1
ATOM 2406 O O . PHE A 1 295 ? -28.445 8.691 54.065 1.00 93.62 295 PHE A O 1
ATOM 2413 N N . SER A 1 296 ? -30.634 8.244 54.112 1.00 93.56 296 SER A N 1
ATOM 2414 C CA . SER A 1 296 ? -30.639 7.650 52.768 1.00 93.56 296 SER A CA 1
ATOM 2415 C C . SER A 1 296 ? -30.326 8.675 51.673 1.00 93.56 296 SER A C 1
ATOM 2417 O O . SER A 1 296 ? -29.559 8.371 50.761 1.00 93.56 296 SER A O 1
ATOM 2419 N N . GLN A 1 297 ? -30.909 9.877 51.733 1.00 90.88 297 GLN A N 1
ATOM 2420 C CA . GLN A 1 297 ? -30.628 10.925 50.745 1.00 90.88 297 GLN A CA 1
ATOM 2421 C C . GLN A 1 297 ? -29.259 11.577 50.981 1.00 90.88 297 GLN A C 1
ATOM 2423 O O . GLN A 1 297 ? -28.576 11.929 50.015 1.00 90.88 297 GLN A O 1
ATOM 2428 N N . ALA A 1 298 ? -28.835 11.689 52.246 1.00 94.44 298 ALA A N 1
ATOM 2429 C CA . ALA A 1 298 ? -27.493 12.144 52.601 1.00 94.44 298 ALA A CA 1
ATOM 2430 C C . ALA A 1 298 ? -26.412 11.220 52.012 1.00 94.44 298 ALA A C 1
ATOM 2432 O O . ALA A 1 298 ? -25.493 11.695 51.348 1.00 94.44 298 ALA A O 1
ATOM 2433 N N . LEU A 1 299 ? -26.573 9.898 52.158 1.00 94.00 299 LEU A N 1
ATOM 2434 C CA . LEU A 1 299 ? -25.671 8.897 51.576 1.00 94.00 299 LEU A CA 1
ATOM 2435 C C . LEU A 1 299 ? -25.621 8.950 50.048 1.00 94.00 299 LEU A C 1
ATOM 2437 O O . LEU A 1 299 ? -24.546 8.787 49.476 1.00 94.00 299 LEU A O 1
ATOM 2441 N N . ASN A 1 300 ? -26.753 9.183 49.380 1.00 94.62 300 ASN A N 1
ATOM 2442 C CA . ASN A 1 300 ? -26.764 9.337 47.925 1.00 94.62 300 ASN A CA 1
ATOM 2443 C C . ASN A 1 300 ? -25.963 10.573 47.491 1.00 94.62 300 ASN A C 1
ATOM 2445 O O . ASN A 1 300 ? -25.127 10.455 46.604 1.00 94.62 300 ASN A O 1
ATOM 2449 N N . SER A 1 301 ? -26.132 11.710 48.178 1.00 93.56 301 SER A N 1
ATOM 2450 C CA . SER A 1 301 ? -25.359 12.929 47.885 1.00 93.56 301 SER A CA 1
ATOM 2451 C C . SER A 1 301 ? -23.850 12.735 48.111 1.00 93.56 301 SER A C 1
ATOM 2453 O O . SER A 1 301 ? -23.055 13.214 47.314 1.00 93.56 301 SER A O 1
ATOM 2455 N N . LEU A 1 302 ? -23.436 11.990 49.148 1.00 95.62 302 LEU A N 1
ATOM 2456 C CA . LEU A 1 302 ? -22.016 11.665 49.378 1.00 95.62 302 LEU A CA 1
ATOM 2457 C C . LEU A 1 302 ? -21.430 10.736 48.305 1.00 95.62 302 LEU A C 1
ATOM 2459 O O . LEU A 1 302 ? -20.251 10.841 47.984 1.00 95.62 302 LEU A O 1
ATOM 2463 N N . ARG A 1 303 ? -22.232 9.819 47.749 1.00 94.50 303 ARG A N 1
ATOM 2464 C CA . ARG A 1 303 ? -21.794 8.882 46.697 1.00 94.50 303 ARG A CA 1
ATOM 2465 C C . ARG A 1 303 ? -21.625 9.533 45.327 1.00 94.50 303 ARG A C 1
ATOM 2467 O O . ARG A 1 303 ? -20.952 8.954 44.483 1.00 94.50 303 ARG A O 1
ATOM 2474 N N . GLU A 1 304 ? -22.231 10.696 45.110 1.00 93.75 304 GLU A N 1
ATOM 2475 C CA . GLU A 1 304 ? -22.047 11.498 43.894 1.00 93.75 304 GLU A CA 1
ATOM 2476 C C . GLU A 1 304 ? -20.691 12.229 43.875 1.00 93.75 304 GLU A C 1
ATOM 2478 O O . GLU A 1 304 ? -20.278 12.721 42.828 1.00 93.75 304 GLU A O 1
ATOM 2483 N N . ILE A 1 305 ? -19.975 12.284 45.006 1.00 94.88 305 ILE A N 1
ATOM 2484 C CA . ILE A 1 305 ? -18.650 12.905 45.086 1.00 94.88 305 ILE A CA 1
ATOM 2485 C C . ILE A 1 305 ? -17.600 11.977 44.467 1.00 94.88 305 ILE A C 1
ATOM 2487 O O . ILE A 1 305 ? -17.440 10.828 44.888 1.00 94.88 305 ILE A O 1
ATOM 2491 N N . LEU A 1 306 ? -16.860 12.502 43.488 1.00 91.69 306 LEU A N 1
ATOM 2492 C CA . LEU A 1 306 ? -15.808 11.779 42.776 1.00 91.69 306 LEU A CA 1
ATOM 2493 C C . LEU A 1 306 ? -14.608 11.437 43.692 1.00 91.69 306 LEU A C 1
ATOM 2495 O O . LEU A 1 306 ? -14.229 12.269 44.524 1.00 91.69 306 LEU A O 1
ATOM 2499 N N . PRO A 1 307 ? -13.978 10.252 43.539 1.00 92.25 307 PRO A N 1
ATOM 2500 C CA . PRO A 1 307 ? -12.784 9.856 44.297 1.00 92.25 307 PRO A CA 1
ATOM 2501 C C . PRO A 1 307 ? -11.578 10.792 44.156 1.00 92.25 307 PRO A C 1
ATOM 2503 O O . PRO A 1 307 ? -10.734 10.837 45.048 1.00 92.25 307 PRO A O 1
ATOM 2506 N N . GLU A 1 308 ? -11.494 11.526 43.046 1.00 90.38 308 GLU A N 1
ATOM 2507 C CA . GLU A 1 308 ? -10.430 12.480 42.729 1.00 90.38 308 GLU A CA 1
ATOM 2508 C C . GLU A 1 308 ? -10.520 13.773 43.555 1.00 90.38 308 GLU A C 1
ATOM 2510 O O . GLU A 1 308 ? -9.555 14.534 43.605 1.00 90.38 308 GLU A O 1
ATOM 2515 N N . ALA A 1 309 ? -11.648 14.035 44.223 1.00 94.69 309 ALA A N 1
ATOM 2516 C CA . ALA A 1 309 ? -11.798 15.208 45.075 1.00 94.69 309 ALA A CA 1
ATOM 2517 C C . ALA A 1 309 ? -10.880 15.129 46.308 1.00 94.69 309 ALA A C 1
ATOM 2519 O O . ALA A 1 309 ? -10.826 14.114 47.006 1.00 94.69 309 ALA A O 1
ATOM 2520 N N . GLN A 1 310 ? -10.228 16.236 46.669 1.00 93.12 310 GLN A N 1
ATOM 2521 C CA . GLN A 1 310 ? -9.331 16.310 47.832 1.00 93.12 310 GLN A CA 1
ATOM 2522 C C . GLN A 1 310 ? -10.035 15.965 49.151 1.00 93.12 310 GLN A C 1
ATOM 2524 O O . GLN A 1 310 ? -9.415 15.452 50.084 1.00 93.12 310 GLN A O 1
ATOM 2529 N N . ILE A 1 311 ? -11.342 16.224 49.235 1.00 94.62 311 ILE A N 1
ATOM 2530 C CA . ILE A 1 311 ? -12.160 15.951 50.423 1.00 94.62 311 ILE A CA 1
ATOM 2531 C C . ILE A 1 311 ? -12.667 14.504 50.499 1.00 94.62 311 ILE A C 1
ATOM 2533 O O . ILE A 1 311 ? -13.296 14.132 51.491 1.00 94.62 311 ILE A O 1
ATOM 2537 N N . TYR A 1 312 ? -12.404 13.665 49.492 1.00 94.56 312 TYR A N 1
ATOM 2538 C CA . TYR A 1 312 ? -12.919 12.296 49.436 1.00 94.56 312 TYR A CA 1
ATOM 2539 C C . TYR A 1 312 ? -12.584 11.431 50.673 1.00 94.56 312 TYR A C 1
ATOM 2541 O O . TYR A 1 312 ? -13.449 10.666 51.114 1.00 94.56 312 TYR A O 1
ATOM 2549 N N . PRO A 1 313 ? -11.409 11.560 51.329 1.00 94.31 313 PRO A N 1
ATOM 2550 C CA . PRO A 1 313 ? -11.155 10.869 52.595 1.00 94.31 313 PRO A CA 1
ATOM 2551 C C . PRO A 1 313 ? -12.184 11.202 53.690 1.00 94.31 313 PRO A C 1
ATOM 2553 O O . PRO A 1 313 ? -12.655 10.297 54.375 1.00 94.31 313 PRO A O 1
ATOM 2556 N N . GLN A 1 314 ? -12.599 12.470 53.801 1.00 91.62 314 GLN A N 1
ATOM 2557 C CA . GLN A 1 314 ? -13.617 12.913 54.766 1.00 91.62 314 GLN A CA 1
ATOM 2558 C C . GLN A 1 314 ? -15.010 12.389 54.386 1.00 91.62 314 GLN A C 1
ATOM 2560 O O . GLN A 1 314 ? -15.788 11.967 55.243 1.00 91.62 314 GLN A O 1
ATOM 2565 N N . VAL A 1 315 ? -15.314 12.354 53.085 1.00 94.25 315 VAL A N 1
ATOM 2566 C CA . VAL A 1 315 ? -16.551 11.770 52.541 1.00 94.25 315 VAL A CA 1
ATOM 2567 C C . VAL A 1 315 ? -16.658 10.292 52.906 1.00 94.25 315 VAL A C 1
ATOM 2569 O O . VAL A 1 315 ? -17.718 9.843 53.337 1.00 94.25 315 VAL A O 1
ATOM 2572 N N . LYS A 1 316 ? -15.563 9.532 52.796 1.00 93.69 316 LYS A N 1
ATOM 2573 C CA . LYS A 1 316 ? -15.532 8.104 53.137 1.00 93.69 316 LYS A CA 1
ATOM 2574 C C . LYS A 1 316 ? -15.851 7.853 54.611 1.00 93.69 316 LYS A C 1
ATOM 2576 O O . LYS A 1 316 ? -16.612 6.934 54.916 1.00 93.69 316 LYS A O 1
ATOM 2581 N N . GLU A 1 317 ? -15.306 8.673 55.508 1.00 94.19 317 GLU A N 1
ATOM 2582 C CA . GLU A 1 317 ? -15.631 8.618 56.937 1.00 94.19 317 GLU A CA 1
ATOM 2583 C C . GLU A 1 317 ? -17.122 8.895 57.174 1.00 94.19 317 GLU A C 1
ATOM 2585 O O . GLU A 1 317 ? -17.790 8.123 57.864 1.00 94.19 317 GLU A O 1
ATOM 2590 N N . LYS A 1 318 ? -17.681 9.922 56.519 1.00 94.88 318 LYS A N 1
ATOM 2591 C CA . LYS A 1 318 ? -19.108 10.260 56.632 1.0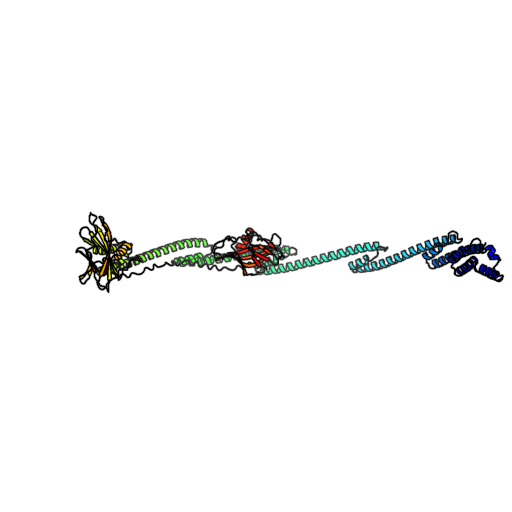0 94.88 318 LYS A CA 1
ATOM 2592 C C . LYS A 1 318 ? -20.048 9.218 56.036 1.00 94.88 318 LYS A C 1
ATOM 2594 O O . LYS A 1 318 ? -21.115 8.979 56.595 1.00 94.88 318 LYS A O 1
ATOM 2599 N N . ILE A 1 319 ? -19.661 8.553 54.947 1.00 94.75 319 ILE A N 1
ATOM 2600 C CA . ILE A 1 319 ? -20.429 7.429 54.397 1.00 94.75 319 ILE A CA 1
ATOM 2601 C C . ILE A 1 319 ? -20.531 6.304 55.433 1.00 94.75 319 ILE A C 1
ATOM 2603 O O . ILE A 1 319 ? -21.619 5.765 55.624 1.00 94.75 319 ILE A O 1
ATOM 2607 N N . ALA A 1 320 ? -19.431 5.962 56.110 1.00 92.38 320 ALA A N 1
ATOM 2608 C CA . ALA A 1 320 ? -19.437 4.915 57.129 1.00 92.38 320 ALA A CA 1
ATOM 2609 C C . ALA A 1 320 ? -20.312 5.293 58.338 1.00 92.38 320 ALA A C 1
ATOM 2611 O O . ALA A 1 320 ? -21.111 4.475 58.791 1.00 92.38 320 ALA A O 1
ATOM 2612 N N . GLU A 1 321 ? -20.210 6.541 58.808 1.00 94.56 321 GLU A N 1
ATOM 2613 C CA . GLU A 1 321 ? -21.050 7.095 59.880 1.00 94.56 321 GLU A CA 1
ATOM 2614 C C . GLU A 1 321 ? -22.545 6.994 59.527 1.00 94.56 321 GLU A C 1
ATOM 2616 O O . GLU A 1 321 ? -23.312 6.340 60.234 1.00 94.56 321 GLU A O 1
ATOM 2621 N N . TYR A 1 322 ? -22.958 7.529 58.373 1.00 96.12 322 TYR A N 1
ATOM 2622 C CA . TYR A 1 322 ? -24.372 7.544 57.975 1.00 96.12 322 TYR A CA 1
ATOM 2623 C C . TYR A 1 322 ? -24.933 6.162 57.637 1.00 96.12 322 TYR A C 1
ATOM 2625 O O . TYR A 1 322 ? -26.141 5.945 57.742 1.00 96.12 322 TYR A O 1
ATOM 2633 N N . GLN A 1 323 ? -24.091 5.210 57.228 1.00 93.12 323 GLN A N 1
ATOM 2634 C CA . GLN A 1 323 ? -24.510 3.818 57.062 1.00 93.12 323 GLN A CA 1
ATOM 2635 C C . GLN A 1 323 ? -24.891 3.176 58.397 1.00 93.12 323 GLN A C 1
ATOM 2637 O O . GLN A 1 323 ? -25.880 2.438 58.447 1.00 93.12 323 GLN A O 1
ATOM 2642 N N . GLU A 1 324 ? -24.139 3.459 59.461 1.00 91.81 324 GLU A N 1
ATOM 2643 C CA . GLU A 1 324 ? -24.445 2.945 60.794 1.00 91.81 324 GLU A CA 1
ATOM 2644 C C . GLU A 1 324 ? -25.692 3.625 61.374 1.00 91.81 324 GLU A C 1
ATOM 2646 O O . GLU A 1 324 ? -26.587 2.931 61.859 1.00 91.81 324 GLU A O 1
ATOM 2651 N N . ASP A 1 325 ? -25.834 4.944 61.216 1.00 89.50 325 ASP A N 1
ATOM 2652 C CA . ASP A 1 325 ? -27.032 5.672 61.661 1.00 89.50 325 ASP A CA 1
ATOM 2653 C C . ASP A 1 325 ? -28.303 5.187 60.942 1.00 89.50 325 ASP A C 1
ATOM 2655 O O . ASP A 1 325 ? -29.330 4.919 61.572 1.00 89.50 325 ASP A O 1
ATOM 2659 N N . LEU A 1 326 ? -28.236 4.976 59.620 1.00 89.25 326 LEU A N 1
ATOM 2660 C CA . LEU A 1 326 ? -29.356 4.429 58.848 1.00 89.25 326 LEU A CA 1
ATOM 2661 C C . LEU A 1 326 ? -29.735 3.015 59.315 1.00 89.25 326 LEU A C 1
ATOM 2663 O O . LEU A 1 326 ? -30.914 2.648 59.325 1.00 89.25 326 LEU A O 1
ATOM 2667 N N . LYS A 1 327 ? -28.746 2.198 59.687 1.00 89.19 327 LYS A N 1
ATOM 2668 C CA . LYS A 1 327 ? -28.972 0.850 60.217 1.00 89.19 327 LYS A CA 1
ATOM 2669 C C . LYS A 1 327 ? -29.652 0.905 61.584 1.00 89.19 327 LYS A C 1
ATOM 2671 O O . LYS A 1 327 ? -30.594 0.143 61.812 1.00 89.19 327 LYS A O 1
ATOM 2676 N N . GLN A 1 328 ? -29.232 1.819 62.458 1.00 85.25 328 GLN A N 1
ATOM 2677 C CA . GLN A 1 328 ? -29.882 2.042 63.750 1.00 85.25 328 GLN A CA 1
ATOM 2678 C C . GLN A 1 328 ? -31.336 2.492 63.567 1.00 85.25 328 GLN A C 1
ATOM 2680 O O . GLN A 1 328 ? -32.231 1.849 64.119 1.00 85.25 328 GLN A O 1
ATOM 2685 N N . GLN A 1 329 ? -31.590 3.483 62.705 1.00 85.25 329 GLN A N 1
ATOM 2686 C CA . GLN A 1 329 ? -32.939 3.974 62.399 1.00 85.25 329 GLN A CA 1
ATOM 2687 C C . GLN A 1 329 ? -33.866 2.856 61.893 1.00 85.25 329 GLN A C 1
ATOM 2689 O O . GLN A 1 329 ? -35.001 2.731 62.349 1.00 85.25 329 GLN A O 1
ATOM 2694 N N . LYS A 1 330 ? -33.384 2.001 60.980 1.00 83.31 330 LYS A N 1
ATOM 2695 C CA . LYS A 1 330 ? -34.161 0.849 60.489 1.00 83.31 330 LYS A CA 1
ATOM 2696 C C . LYS A 1 330 ? -34.463 -0.160 61.592 1.00 83.31 330 LYS A C 1
ATOM 2698 O O . LYS A 1 330 ? -35.581 -0.660 61.655 1.00 83.31 330 LYS A O 1
ATOM 2703 N N . SER A 1 331 ? -33.495 -0.436 62.466 1.00 80.12 331 SER A N 1
ATOM 2704 C CA . SER A 1 331 ? -33.699 -1.361 63.585 1.00 80.12 331 SER A CA 1
ATOM 2705 C C . SER A 1 331 ? -34.731 -0.843 64.593 1.00 80.12 331 SER A C 1
ATOM 2707 O O . SER A 1 331 ? -35.473 -1.629 65.177 1.00 80.12 331 SER A O 1
ATOM 2709 N N . GLU A 1 332 ? -34.817 0.476 64.782 1.00 81.94 332 GLU A N 1
ATOM 2710 C CA . GLU A 1 332 ? -35.821 1.103 65.640 1.00 81.94 332 GLU A CA 1
ATOM 2711 C C . GLU A 1 332 ? -37.219 1.033 65.011 1.00 81.94 332 GLU A C 1
ATOM 2713 O O . GLU A 1 332 ? -38.151 0.559 65.660 1.00 81.94 332 GLU A O 1
ATOM 2718 N N . GLN A 1 333 ? -37.347 1.361 63.720 1.00 78.62 333 GLN A N 1
ATOM 2719 C CA . GLN A 1 333 ? -38.604 1.204 62.973 1.00 78.62 333 GLN A CA 1
ATOM 2720 C C . GLN A 1 333 ? -39.103 -0.248 62.955 1.00 78.62 333 GLN A C 1
ATOM 2722 O O . GLN A 1 333 ? -40.304 -0.504 63.047 1.00 78.62 333 GLN A O 1
ATOM 2727 N N . GLU A 1 334 ? -38.192 -1.215 62.839 1.00 78.25 334 GLU A N 1
ATOM 2728 C CA . GLU A 1 334 ? -38.535 -2.635 62.874 1.00 78.25 334 GLU A CA 1
ATOM 2729 C C . GLU A 1 334 ? -39.057 -3.051 64.254 1.00 78.25 334 GLU A C 1
ATOM 2731 O O . GLU A 1 334 ? -40.103 -3.694 64.334 1.00 78.25 334 GLU A O 1
ATOM 2736 N N . ARG A 1 335 ? -38.429 -2.585 65.344 1.00 77.56 335 ARG A N 1
ATOM 2737 C CA . ARG A 1 335 ? -38.936 -2.802 66.710 1.00 77.56 335 ARG A CA 1
ATOM 2738 C C . ARG A 1 335 ? -40.319 -2.188 66.921 1.00 77.56 335 ARG A C 1
ATOM 2740 O O . ARG A 1 335 ? -41.174 -2.826 67.533 1.00 77.56 335 ARG A O 1
ATOM 2747 N N . GLU A 1 336 ? -40.565 -0.977 66.423 1.00 78.56 336 GLU A N 1
ATOM 2748 C CA . GLU A 1 336 ? -41.890 -0.342 66.496 1.00 78.56 336 GLU A CA 1
ATOM 2749 C C . GLU A 1 336 ? -42.941 -1.141 65.715 1.00 78.56 336 GLU A C 1
ATOM 2751 O O . GLU A 1 336 ? -44.043 -1.392 66.213 1.00 78.56 336 GLU A O 1
ATOM 2756 N N . ARG A 1 337 ? -42.591 -1.614 64.513 1.00 77.50 337 ARG A N 1
ATOM 2757 C CA . ARG A 1 337 ? -43.471 -2.453 63.694 1.00 77.50 337 ARG A CA 1
ATOM 2758 C C . ARG A 1 337 ? -43.788 -3.779 64.379 1.00 77.50 337 ARG A C 1
ATOM 2760 O O . ARG A 1 337 ? -44.947 -4.188 64.388 1.00 77.50 337 ARG A O 1
ATOM 2767 N N . GLU A 1 338 ? -42.795 -4.437 64.970 1.00 77.38 338 GLU A N 1
ATOM 2768 C CA . GLU A 1 338 ? -42.991 -5.670 65.739 1.00 77.38 338 GLU A CA 1
ATOM 2769 C C . GLU A 1 338 ? -43.912 -5.449 66.946 1.00 77.38 338 GLU A C 1
ATOM 2771 O O . GLU A 1 338 ? -44.787 -6.276 67.216 1.00 77.38 338 GLU A O 1
ATOM 2776 N N . GLN A 1 339 ? -43.772 -4.318 67.647 1.00 78.19 339 GLN A N 1
ATOM 2777 C CA . GLN A 1 339 ? -44.660 -3.959 68.755 1.00 78.19 339 GLN A CA 1
ATOM 2778 C C . GLN A 1 339 ? -46.105 -3.751 68.288 1.00 78.19 339 GLN A C 1
ATOM 2780 O O . GLN A 1 339 ? -47.024 -4.284 68.913 1.00 78.19 339 GLN A O 1
ATOM 2785 N N . LEU A 1 340 ? -46.319 -3.041 67.177 1.00 77.56 340 LEU A N 1
ATOM 2786 C CA . LEU A 1 340 ? -47.654 -2.844 66.601 1.00 77.56 340 LEU A CA 1
ATOM 2787 C C . LEU A 1 340 ? -48.290 -4.167 66.166 1.00 77.56 340 LEU A C 1
ATOM 2789 O O . LEU A 1 340 ? -49.450 -4.428 66.485 1.00 77.56 340 LEU A O 1
ATOM 2793 N N . LEU A 1 341 ? -47.520 -5.032 65.507 1.00 81.00 341 LEU A N 1
ATOM 2794 C CA . LEU A 1 341 ? -47.996 -6.332 65.035 1.00 81.00 341 LEU A CA 1
ATOM 2795 C C . LEU A 1 341 ? -48.355 -7.248 66.214 1.00 81.00 341 LEU A C 1
ATOM 2797 O O . LEU A 1 341 ? -49.362 -7.955 66.177 1.00 81.00 341 LEU A O 1
ATOM 2801 N N . LYS A 1 342 ? -47.592 -7.174 67.311 1.00 80.19 342 LYS A N 1
ATOM 2802 C CA . LYS A 1 342 ? -47.926 -7.855 68.567 1.00 80.19 342 LYS A CA 1
ATOM 2803 C C . LYS A 1 342 ? -49.239 -7.340 69.168 1.00 80.19 342 LYS A C 1
ATOM 2805 O O . LYS A 1 342 ? -50.059 -8.153 69.586 1.00 80.19 342 LYS A O 1
ATOM 2810 N N . ILE A 1 343 ? -49.463 -6.024 69.189 1.00 79.81 343 ILE A N 1
ATOM 2811 C CA . ILE A 1 343 ? -50.714 -5.419 69.684 1.00 79.81 343 ILE A CA 1
ATOM 2812 C C . ILE A 1 343 ? -51.915 -5.856 68.830 1.00 79.81 343 ILE A C 1
ATOM 2814 O O . ILE A 1 343 ? -52.961 -6.227 69.370 1.00 79.81 343 ILE A O 1
ATOM 2818 N N . GLU A 1 344 ? -51.772 -5.854 67.504 1.00 82.81 344 GLU A N 1
ATOM 2819 C CA . GLU A 1 344 ? -52.818 -6.296 66.576 1.00 82.81 344 GLU A CA 1
ATOM 2820 C C . GLU A 1 344 ? -53.168 -7.777 66.788 1.00 82.81 344 GLU A C 1
ATOM 2822 O O . GLU A 1 344 ? -54.343 -8.144 66.897 1.00 82.81 344 GLU A O 1
ATOM 2827 N N . LEU A 1 345 ? -52.144 -8.623 66.924 1.00 85.88 345 LEU A N 1
ATOM 2828 C CA . LEU A 1 345 ? -52.294 -10.056 67.153 1.00 85.88 345 LEU A CA 1
ATOM 2829 C C . LEU A 1 345 ? -53.010 -10.357 68.485 1.00 85.88 345 LEU A C 1
ATOM 2831 O O . LEU A 1 345 ? -53.913 -11.194 68.511 1.00 85.88 345 LEU A O 1
ATOM 2835 N N . GLU A 1 346 ? -52.683 -9.637 69.563 1.00 84.44 346 GLU A N 1
ATOM 2836 C CA . GLU A 1 346 ? -53.376 -9.745 70.861 1.00 84.44 346 GLU A CA 1
ATOM 2837 C C . GLU A 1 346 ? -54.837 -9.274 70.794 1.00 84.44 346 GLU A C 1
ATOM 2839 O O . GLU A 1 346 ? -55.736 -9.893 71.376 1.00 84.44 346 GLU A O 1
ATOM 2844 N N . THR A 1 347 ? -55.100 -8.206 70.036 1.00 84.88 347 THR A N 1
ATOM 2845 C CA . THR A 1 347 ? -56.455 -7.672 69.837 1.00 84.88 347 THR A CA 1
ATOM 2846 C C . THR A 1 347 ? -57.337 -8.695 69.122 1.00 84.88 347 THR A C 1
ATOM 2848 O O . THR A 1 347 ? -58.438 -9.007 69.583 1.00 84.88 347 THR A O 1
ATOM 2851 N N . LYS A 1 348 ? -56.828 -9.290 68.037 1.00 87.25 348 LYS A N 1
ATOM 2852 C CA . LYS A 1 348 ? -57.541 -10.315 67.265 1.00 87.25 348 LYS A CA 1
ATOM 2853 C C . LYS A 1 348 ? -57.789 -11.581 68.088 1.00 87.25 348 LYS A C 1
ATOM 2855 O O . LYS A 1 348 ? -58.890 -12.126 68.067 1.00 87.25 348 LYS A O 1
ATOM 2860 N N . ALA A 1 349 ? -56.795 -12.025 68.855 1.00 88.25 349 ALA A N 1
ATOM 2861 C CA . ALA A 1 349 ? -56.920 -13.184 69.737 1.00 88.25 349 ALA A CA 1
ATOM 2862 C C . ALA A 1 349 ? -57.998 -12.991 70.820 1.00 88.25 349 ALA A C 1
ATOM 2864 O O . ALA A 1 349 ? -58.780 -13.904 71.089 1.00 88.25 349 ALA A O 1
ATOM 2865 N N . SER A 1 350 ? -58.091 -11.786 71.389 1.00 86.81 350 SER A N 1
ATOM 2866 C CA . SER A 1 350 ? -59.118 -11.438 72.379 1.00 86.81 350 SER A CA 1
ATOM 2867 C C . SER A 1 350 ? -60.532 -11.445 71.779 1.00 86.81 350 SER A C 1
ATOM 2869 O O . SER A 1 350 ? -61.452 -11.992 72.387 1.00 86.81 350 SER A O 1
ATOM 2871 N N . GLN A 1 351 ? -60.705 -10.917 70.561 1.00 88.38 351 GLN A N 1
ATOM 2872 C CA . GLN A 1 351 ? -61.988 -10.938 69.840 1.00 88.38 351 GLN A CA 1
ATOM 2873 C C . GLN A 1 351 ? -62.454 -12.364 69.500 1.00 88.38 351 GLN A C 1
ATOM 2875 O O . GLN A 1 351 ? -63.644 -12.678 69.613 1.00 88.38 351 GLN A O 1
ATOM 2880 N N . LEU A 1 352 ? -61.524 -13.243 69.108 1.00 90.94 352 LEU A N 1
ATOM 2881 C CA . LEU A 1 352 ? -61.818 -14.659 68.868 1.00 90.94 352 LEU A CA 1
ATOM 2882 C C . LEU A 1 352 ? -62.273 -15.353 70.161 1.00 90.94 352 LEU A C 1
ATOM 2884 O O . LEU A 1 352 ? -63.284 -16.053 70.152 1.00 90.94 352 LEU A O 1
ATOM 2888 N N . LEU A 1 353 ? -61.598 -15.111 71.290 1.00 91.44 353 LEU A N 1
ATOM 2889 C CA . LEU A 1 353 ? -61.985 -15.690 72.582 1.00 91.44 353 LEU A CA 1
ATOM 2890 C C . LEU A 1 353 ? -63.385 -15.239 73.032 1.00 91.44 353 LEU A C 1
ATOM 2892 O O . LEU A 1 353 ? -64.177 -16.053 73.515 1.00 91.44 353 LEU A O 1
ATOM 2896 N N . GLU A 1 354 ? -63.714 -13.959 72.846 1.00 90.06 354 GLU A N 1
ATOM 2897 C CA . GLU A 1 354 ? -65.048 -13.428 73.146 1.00 90.06 354 GLU A CA 1
ATOM 2898 C C . GLU A 1 354 ? -66.122 -14.081 72.259 1.00 90.06 354 GLU A C 1
ATOM 2900 O O . GLU A 1 354 ? -67.177 -14.493 72.746 1.00 90.06 354 GLU A O 1
ATOM 2905 N N . SER A 1 355 ? -65.834 -14.234 70.963 1.00 88.25 355 SER A N 1
ATOM 2906 C CA . SER A 1 355 ? -66.738 -14.875 70.001 1.00 88.25 355 SER A CA 1
ATOM 2907 C C . SER A 1 355 ? -66.991 -16.343 70.349 1.00 88.25 355 SER A C 1
ATOM 2909 O O . SER A 1 355 ? -68.136 -16.792 70.336 1.00 88.25 355 SER A O 1
ATOM 2911 N N . ALA A 1 356 ? -65.943 -17.077 70.732 1.00 88.50 356 ALA A N 1
ATOM 2912 C CA . ALA A 1 356 ? -66.073 -18.455 71.187 1.00 88.50 356 ALA A CA 1
ATOM 2913 C C . ALA A 1 356 ? -66.931 -18.567 72.453 1.00 88.50 356 ALA A C 1
ATOM 2915 O O . ALA A 1 356 ? -67.807 -19.423 72.511 1.00 88.50 356 ALA A O 1
ATOM 2916 N N . THR A 1 357 ? -66.737 -17.680 73.434 1.00 86.56 357 THR A N 1
ATOM 2917 C CA . THR A 1 357 ? -67.555 -17.650 74.661 1.00 86.56 357 THR A CA 1
ATOM 2918 C C . THR A 1 357 ? -69.039 -17.454 74.339 1.00 86.56 357 THR A C 1
ATOM 2920 O O . THR A 1 357 ? -69.873 -18.225 74.806 1.00 86.56 357 THR A O 1
ATOM 2923 N N . LYS A 1 358 ? -69.373 -16.511 73.445 1.00 87.38 358 LYS A N 1
ATOM 2924 C CA . LYS A 1 358 ? -70.761 -16.297 72.991 1.00 87.38 358 LYS A CA 1
ATOM 2925 C C . LYS A 1 358 ? -71.359 -17.539 72.325 1.00 87.38 358 LYS A C 1
ATOM 2927 O O . LYS A 1 358 ? -72.533 -17.836 72.526 1.00 87.38 358 LYS A O 1
ATOM 2932 N N . LEU A 1 359 ? -70.569 -18.273 71.540 1.00 85.06 359 LEU A N 1
ATOM 2933 C CA . LEU A 1 359 ? -71.018 -19.516 70.905 1.00 85.06 359 LEU A CA 1
ATOM 2934 C C . LEU A 1 359 ? -71.232 -20.644 71.921 1.00 85.06 359 LEU A C 1
ATOM 2936 O O . LEU A 1 359 ? -72.168 -21.426 71.760 1.00 85.06 359 LEU A O 1
ATOM 2940 N N . VAL A 1 360 ? -70.417 -20.712 72.980 1.00 82.75 360 VAL A N 1
ATOM 2941 C CA . VAL A 1 360 ? -70.637 -21.629 74.114 1.00 82.75 360 VAL A CA 1
ATOM 2942 C C . VAL A 1 360 ? -71.966 -21.324 74.799 1.00 82.75 360 VAL A C 1
ATOM 2944 O O . VAL A 1 360 ? -72.756 -22.244 74.999 1.00 82.75 360 VAL A O 1
ATOM 2947 N N . ASP A 1 361 ? -72.256 -20.050 75.076 1.00 81.56 361 ASP A N 1
ATOM 2948 C CA . ASP A 1 361 ? -73.531 -19.628 75.677 1.00 81.56 361 ASP A CA 1
ATOM 2949 C C . ASP A 1 361 ? -74.732 -19.987 74.779 1.00 81.56 361 ASP A C 1
ATOM 2951 O O . ASP A 1 361 ? -75.799 -20.390 75.249 1.00 81.56 361 ASP A O 1
ATOM 2955 N N . GLN A 1 362 ? -74.545 -19.926 73.458 1.00 80.62 362 GLN A N 1
ATOM 2956 C CA . GLN A 1 362 ? -75.529 -20.338 72.450 1.00 80.62 362 GLN A CA 1
ATOM 2957 C C . GLN A 1 362 ? -75.601 -21.858 72.230 1.00 80.62 362 GLN A C 1
ATOM 2959 O O . GLN A 1 362 ? -76.347 -22.311 71.363 1.00 80.62 362 GLN A O 1
ATOM 2964 N N . HIS A 1 363 ? -74.846 -22.652 72.996 1.00 78.25 363 HIS A N 1
ATOM 2965 C CA . HIS A 1 363 ? -74.739 -24.106 72.854 1.00 78.25 363 HIS A CA 1
ATOM 2966 C C . HIS A 1 363 ? -74.195 -24.560 71.481 1.00 78.25 363 HIS A C 1
ATOM 2968 O O . HIS A 1 363 ? -74.293 -25.738 71.130 1.00 78.25 363 HIS A O 1
ATOM 2974 N N . SER A 1 364 ? -73.560 -23.662 70.712 1.00 80.50 364 SER A N 1
ATOM 2975 C CA . SER A 1 364 ? -72.839 -24.005 69.479 1.00 80.50 364 SER A CA 1
ATOM 2976 C C . SER A 1 364 ? -71.394 -24.395 69.785 1.00 80.50 364 SER A C 1
ATOM 2978 O O . SER A 1 364 ? -70.411 -23.762 69.398 1.00 80.50 364 SER A O 1
ATOM 2980 N N . PHE A 1 365 ? -71.261 -25.485 70.533 1.00 80.00 365 PHE A N 1
ATOM 2981 C CA . PHE A 1 365 ? -69.989 -25.956 71.071 1.00 80.00 365 PHE A CA 1
ATOM 2982 C C . PHE A 1 365 ? -68.952 -26.311 69.996 1.00 80.00 365 PHE A C 1
ATOM 2984 O O . PHE A 1 365 ? -67.753 -26.202 70.240 1.00 80.00 365 PHE A O 1
ATOM 2991 N N . SER A 1 366 ? -69.393 -26.757 68.815 1.00 75.56 366 SER A N 1
ATOM 2992 C CA . SER A 1 366 ? -68.473 -27.097 67.725 1.00 75.56 366 SER A CA 1
ATOM 2993 C C . SER A 1 366 ? -67.902 -25.846 67.049 1.00 75.56 366 SER A C 1
ATOM 2995 O O . SER A 1 366 ? -66.708 -25.815 66.779 1.00 75.56 366 SER A O 1
ATOM 2997 N N . ASP A 1 367 ? -68.708 -24.802 66.831 1.00 80.38 367 ASP A N 1
ATOM 2998 C CA . ASP A 1 367 ? -68.210 -23.526 66.292 1.00 80.38 367 ASP A CA 1
ATOM 2999 C C . ASP A 1 367 ? -67.280 -22.831 67.294 1.00 80.38 367 ASP A C 1
ATOM 3001 O O . ASP A 1 367 ? -66.237 -22.298 66.920 1.00 80.38 367 ASP A O 1
ATOM 3005 N N . ALA A 1 368 ? -67.614 -22.897 68.588 1.00 84.88 368 ALA A N 1
ATOM 3006 C CA . ALA A 1 368 ? -66.754 -22.377 69.643 1.00 84.88 368 ALA A CA 1
ATOM 3007 C C . ALA A 1 368 ? -65.369 -23.049 69.643 1.00 84.88 368 ALA A C 1
ATOM 3009 O O . ALA A 1 368 ? -64.357 -22.361 69.733 1.00 84.88 368 ALA A O 1
ATOM 3010 N N . LEU A 1 369 ? -65.305 -24.379 69.508 1.00 82.12 369 LEU A N 1
ATOM 3011 C CA . LEU A 1 369 ? -64.042 -25.128 69.464 1.00 82.12 369 LEU A CA 1
ATOM 3012 C C . LEU A 1 369 ? -63.155 -24.732 68.274 1.00 82.12 369 LEU A C 1
ATOM 3014 O O . LEU A 1 369 ? -61.950 -24.567 68.468 1.00 82.12 369 LEU A O 1
ATOM 3018 N N . ASP A 1 370 ? -63.732 -24.530 67.088 1.00 83.50 370 ASP A N 1
ATOM 3019 C CA . ASP A 1 370 ? -62.976 -24.115 65.897 1.00 83.50 370 ASP A CA 1
ATOM 3020 C C . ASP A 1 370 ? -62.344 -22.729 66.092 1.00 83.50 370 ASP A C 1
ATOM 3022 O O . ASP A 1 370 ? -61.159 -22.530 65.813 1.00 83.50 370 ASP A O 1
ATOM 3026 N N . ILE A 1 371 ? -63.105 -21.783 66.656 1.00 87.50 371 ILE A N 1
ATOM 3027 C CA . ILE A 1 371 ? -62.601 -20.439 66.967 1.00 87.50 371 ILE A CA 1
ATOM 3028 C C . ILE A 1 371 ? -61.497 -20.489 68.032 1.00 87.50 371 ILE A C 1
ATOM 3030 O O . ILE A 1 371 ? -60.498 -19.781 67.911 1.00 87.50 371 ILE A O 1
ATOM 3034 N N . LEU A 1 372 ? -61.632 -21.339 69.056 1.00 88.06 372 LEU A N 1
ATOM 3035 C CA . LEU A 1 372 ? -60.632 -21.468 70.124 1.00 88.06 372 LEU A CA 1
ATOM 3036 C C . LEU A 1 372 ? -59.310 -22.062 69.625 1.00 88.06 372 LEU A C 1
ATOM 3038 O O . LEU A 1 372 ? -58.250 -21.665 70.102 1.00 88.06 372 LEU A O 1
ATOM 3042 N N . ILE A 1 373 ? -59.350 -22.982 68.656 1.00 85.56 373 ILE A N 1
ATOM 3043 C CA . ILE A 1 373 ? -58.144 -23.560 68.038 1.00 85.56 373 ILE A CA 1
ATOM 3044 C C . ILE A 1 373 ? -57.402 -22.521 67.186 1.00 85.56 373 ILE A C 1
ATOM 3046 O O . ILE A 1 373 ? -56.175 -22.570 67.098 1.00 85.56 373 ILE A O 1
ATOM 3050 N N . ALA A 1 374 ? -58.122 -21.564 66.597 1.00 87.94 374 ALA A N 1
ATOM 3051 C CA . ALA A 1 374 ? -57.539 -20.510 65.770 1.00 87.94 374 ALA A CA 1
ATOM 3052 C C . ALA A 1 374 ? -56.785 -19.426 66.570 1.00 87.94 374 ALA A C 1
ATOM 3054 O O . ALA A 1 374 ? -56.125 -18.579 65.967 1.00 87.94 374 ALA A O 1
ATOM 3055 N N . ILE A 1 375 ? -56.864 -19.428 67.908 1.00 90.31 375 ILE A N 1
ATOM 3056 C CA . ILE A 1 375 ? -56.167 -18.457 68.762 1.00 90.31 375 ILE A CA 1
ATOM 3057 C C . ILE A 1 375 ? -54.666 -18.812 68.847 1.00 90.31 375 ILE A C 1
ATOM 3059 O O . ILE A 1 375 ? -54.327 -19.888 69.346 1.00 90.31 375 ILE A O 1
ATOM 3063 N N . PRO A 1 376 ? -53.743 -17.926 68.406 1.00 86.31 376 PRO A N 1
ATOM 3064 C CA . PRO A 1 376 ? -52.305 -18.208 68.407 1.00 86.31 376 PRO A CA 1
ATOM 3065 C C . PRO A 1 376 ? -51.722 -18.426 69.810 1.00 86.31 376 PRO A C 1
ATOM 3067 O O . PRO A 1 376 ? -52.052 -17.698 70.748 1.00 86.31 376 PRO A O 1
ATOM 3070 N N . ALA A 1 377 ? -50.787 -19.373 69.938 1.00 84.50 377 ALA A N 1
ATOM 3071 C CA . ALA A 1 377 ? -50.204 -19.785 71.221 1.00 84.50 377 ALA A CA 1
ATOM 3072 C C . ALA A 1 377 ? -49.416 -18.680 71.947 1.00 84.50 377 ALA A C 1
ATOM 3074 O O . ALA A 1 377 ? -49.324 -18.691 73.171 1.00 84.50 377 ALA A O 1
ATOM 3075 N N . GLN A 1 378 ? -48.866 -17.722 71.198 1.00 83.94 378 GLN A N 1
ATOM 3076 C CA . GLN A 1 378 ? -48.094 -16.592 71.717 1.00 83.94 378 GLN A CA 1
ATOM 3077 C C . GLN A 1 378 ? -48.949 -15.457 72.311 1.00 83.94 378 GLN A C 1
ATOM 3079 O O . GLN A 1 378 ? -48.388 -14.456 72.747 1.00 83.94 378 GLN A O 1
ATOM 3084 N N . THR A 1 379 ? -50.280 -15.593 72.311 1.00 89.38 379 THR A N 1
ATOM 3085 C CA . THR A 1 379 ? -51.215 -14.561 72.799 1.00 89.38 379 THR A CA 1
ATOM 3086 C C . THR A 1 379 ? -51.595 -14.772 74.259 1.00 89.38 379 THR A C 1
ATOM 3088 O O . THR A 1 379 ? -51.649 -15.902 74.753 1.00 89.38 379 THR A O 1
ATOM 3091 N N . GLN A 1 380 ? -51.970 -13.697 74.948 1.00 84.56 380 GLN A N 1
ATOM 3092 C CA . GLN A 1 380 ? -52.497 -13.771 76.315 1.00 84.56 380 GLN A CA 1
ATOM 3093 C C . GLN A 1 380 ? -53.876 -14.446 76.394 1.00 84.56 380 GLN A C 1
ATOM 3095 O O . GLN A 1 380 ? -54.255 -14.963 77.447 1.00 84.56 380 GLN A O 1
ATOM 3100 N N . ALA A 1 381 ? -54.633 -14.472 75.292 1.00 86.88 381 ALA A N 1
ATOM 3101 C CA . ALA A 1 381 ? -55.931 -15.144 75.210 1.00 86.88 381 ALA A CA 1
ATOM 3102 C C . ALA A 1 381 ? -55.808 -16.681 75.157 1.00 86.88 381 ALA A C 1
ATOM 3104 O O . ALA A 1 381 ? -56.764 -17.390 75.489 1.00 86.88 381 ALA A O 1
ATOM 3105 N N . TYR A 1 382 ? -54.639 -17.213 74.783 1.00 87.62 382 TYR A N 1
ATOM 3106 C CA . TYR A 1 382 ? -54.453 -18.642 74.544 1.00 87.62 382 TYR A CA 1
ATOM 3107 C C . TYR A 1 382 ? -54.712 -19.541 75.770 1.00 87.62 382 TYR A C 1
ATOM 3109 O O . TYR A 1 382 ? -55.474 -20.502 75.626 1.00 87.62 382 TYR A O 1
ATOM 3117 N N . PRO A 1 383 ? -54.200 -19.264 76.989 1.00 84.19 383 PRO A N 1
ATOM 3118 C CA . PRO A 1 383 ? -54.479 -20.105 78.157 1.00 84.19 383 PRO A CA 1
ATOM 3119 C C . PRO A 1 383 ? -55.977 -20.206 78.477 1.00 84.19 383 PRO A C 1
ATOM 3121 O O . PRO A 1 383 ? -56.489 -21.303 78.698 1.00 84.19 383 PRO A O 1
ATOM 3124 N N . LYS A 1 384 ? -56.699 -19.078 78.407 1.00 85.62 384 LYS A N 1
ATOM 3125 C CA . LYS A 1 384 ? -58.158 -19.031 78.606 1.00 85.62 384 LYS A CA 1
ATOM 3126 C C . LYS A 1 384 ? -58.901 -19.785 77.508 1.00 85.62 384 LYS A C 1
ATOM 3128 O O . LYS A 1 384 ? -59.868 -20.487 77.790 1.00 85.62 384 LYS A O 1
ATOM 3133 N N . SER A 1 385 ? -58.424 -19.692 76.264 1.00 87.94 385 SER A N 1
ATOM 3134 C CA . SER A 1 385 ? -59.017 -20.442 75.157 1.00 87.94 385 SER A CA 1
ATOM 3135 C C . SER A 1 38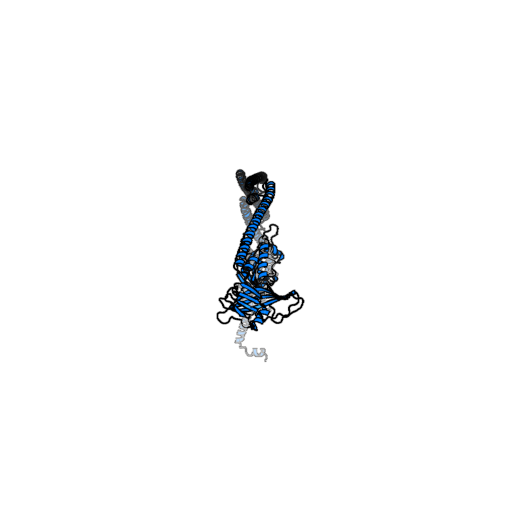5 ? -58.910 -21.956 75.357 1.00 87.94 385 SER A C 1
ATOM 3137 O O . SER A 1 385 ? -59.862 -22.692 75.101 1.00 87.94 385 SER A O 1
ATOM 3139 N N . ARG A 1 386 ? -57.769 -22.423 75.885 1.00 86.31 386 ARG A N 1
ATOM 3140 C CA . ARG A 1 386 ? -57.529 -23.832 76.206 1.00 86.31 386 ARG A CA 1
ATOM 3141 C C . ARG A 1 386 ? -58.406 -24.311 77.349 1.00 86.31 386 ARG A C 1
ATOM 3143 O O . ARG A 1 386 ? -58.951 -25.408 77.260 1.00 86.31 386 ARG A O 1
ATOM 3150 N N . GLU A 1 387 ? -58.558 -23.501 78.388 1.00 84.69 387 GLU A N 1
ATOM 3151 C CA . GLU A 1 387 ? -59.455 -23.797 79.502 1.00 84.69 387 GLU A CA 1
ATOM 3152 C C . GLU A 1 387 ? -60.905 -23.950 79.022 1.00 84.69 387 GLU A C 1
ATOM 3154 O O . GLU A 1 387 ? -61.520 -24.988 79.271 1.00 84.69 387 GLU A O 1
ATOM 3159 N N . LEU A 1 388 ? -61.413 -22.987 78.243 1.00 86.19 388 LEU A N 1
ATOM 3160 C CA . LEU A 1 388 ? -62.769 -23.034 77.689 1.00 86.19 388 LEU A CA 1
ATOM 3161 C C . LEU A 1 388 ? -62.957 -24.230 76.741 1.00 86.19 388 LEU A C 1
ATOM 3163 O O . LEU A 1 388 ? -63.948 -24.951 76.840 1.00 86.19 388 LEU A O 1
ATOM 3167 N N . ALA A 1 389 ? -61.980 -24.517 75.875 1.00 83.56 389 ALA A N 1
ATOM 3168 C CA . ALA A 1 389 ? -62.018 -25.685 74.994 1.00 83.56 389 ALA A CA 1
ATOM 3169 C C . ALA A 1 389 ? -62.068 -27.005 75.783 1.00 83.56 389 ALA A C 1
ATOM 3171 O O . ALA A 1 389 ? -62.780 -27.934 75.396 1.00 83.56 389 ALA A O 1
ATOM 3172 N N . ASN A 1 390 ? -61.340 -27.097 76.900 1.00 79.25 390 ASN A N 1
ATOM 3173 C CA . ASN A 1 390 ? -61.357 -28.270 77.771 1.00 79.25 390 ASN A CA 1
ATOM 3174 C C . ASN A 1 390 ? -62.697 -28.418 78.508 1.00 79.25 390 AS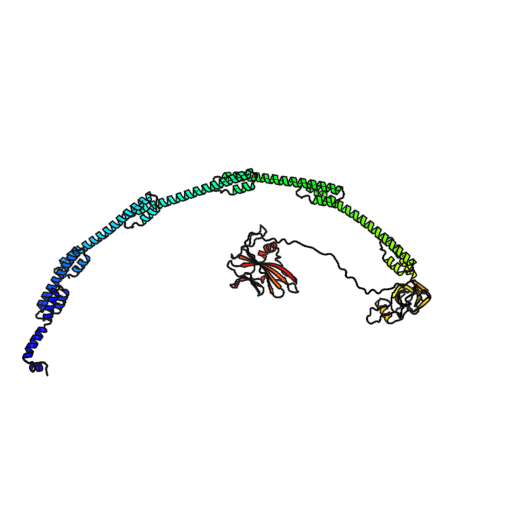N A C 1
ATOM 3176 O O . ASN A 1 390 ? -63.200 -29.536 78.594 1.00 79.25 390 ASN A O 1
ATOM 3180 N N . GLN A 1 391 ? -63.307 -27.316 78.963 1.00 80.88 391 GLN A N 1
ATOM 3181 C CA . GLN A 1 391 ? -64.646 -27.319 79.570 1.00 80.88 391 GLN A CA 1
ATOM 3182 C C . GLN A 1 391 ? -65.724 -27.803 78.583 1.00 80.88 391 GLN A C 1
ATOM 3184 O O . GLN A 1 391 ? -66.569 -28.634 78.927 1.00 80.88 391 GLN A O 1
ATOM 3189 N N . ILE A 1 392 ? -65.666 -27.349 77.325 1.00 80.75 392 ILE A N 1
ATOM 3190 C CA . ILE A 1 392 ? -66.572 -27.824 76.267 1.00 80.75 392 ILE A CA 1
ATOM 3191 C C . ILE A 1 392 ? -66.400 -29.335 76.052 1.00 80.75 392 ILE A C 1
ATOM 3193 O O . ILE A 1 392 ? -67.386 -30.065 75.941 1.00 80.75 392 ILE A O 1
ATOM 3197 N N . LYS A 1 393 ? -65.154 -29.824 76.023 1.00 75.50 393 LYS A N 1
ATOM 3198 C CA . LYS A 1 393 ? -64.854 -31.254 75.854 1.00 75.50 393 LYS A CA 1
ATOM 3199 C C . LYS A 1 393 ? -65.316 -32.100 77.041 1.00 75.50 393 LYS A C 1
ATOM 3201 O O . LYS A 1 393 ? -65.852 -33.183 76.820 1.00 75.50 393 LYS A O 1
ATOM 3206 N N . SER A 1 394 ? -65.175 -31.620 78.280 1.00 74.25 394 SER A N 1
ATOM 3207 C CA . SER A 1 394 ? -65.647 -32.356 79.462 1.00 74.25 394 SER A CA 1
ATOM 3208 C C . SER A 1 394 ? -67.167 -32.517 79.489 1.00 74.25 394 SER A C 1
ATOM 3210 O O . SER A 1 394 ? -67.652 -33.563 79.907 1.00 74.25 394 SER A O 1
ATOM 3212 N N . ASN A 1 395 ? -67.922 -31.546 78.964 1.00 75.06 395 ASN A N 1
ATOM 3213 C CA . ASN A 1 395 ? -69.386 -31.635 78.871 1.00 75.06 395 ASN A CA 1
ATOM 3214 C C . ASN A 1 395 ? -69.873 -32.663 77.832 1.00 75.06 395 ASN A C 1
ATOM 3216 O O . ASN A 1 395 ? -71.043 -33.040 77.836 1.00 75.06 395 ASN A O 1
ATOM 3220 N N . ARG A 1 396 ? -68.978 -33.150 76.962 1.00 81.12 396 ARG A N 1
ATOM 3221 C CA . ARG A 1 396 ? -69.246 -34.208 75.975 1.00 81.12 396 ARG A CA 1
ATOM 3222 C C . ARG A 1 396 ? -68.767 -35.589 76.423 1.00 81.12 396 ARG A C 1
ATOM 3224 O O . ARG A 1 396 ? -68.720 -36.506 75.605 1.00 81.12 396 ARG A O 1
ATOM 3231 N N . ARG A 1 397 ? -68.404 -35.741 77.700 1.00 83.19 397 ARG A N 1
ATOM 3232 C CA . ARG A 1 397 ? -67.964 -37.001 78.302 1.00 83.19 397 ARG A CA 1
ATOM 3233 C C . ARG A 1 397 ? -69.054 -37.560 79.208 1.00 83.19 397 ARG A C 1
ATOM 3235 O O . ARG A 1 397 ? -69.513 -36.888 80.125 1.00 83.19 397 ARG A O 1
ATOM 3242 N N . VAL A 1 398 ? -69.423 -38.818 79.002 1.00 85.69 398 VAL A N 1
ATOM 3243 C CA . VAL A 1 398 ? -70.280 -39.571 79.925 1.00 85.69 398 VAL A CA 1
ATOM 3244 C C . VAL A 1 398 ? -69.591 -40.862 80.314 1.00 85.69 398 VAL A C 1
ATOM 3246 O O . VAL A 1 398 ? -69.127 -41.614 79.465 1.00 85.69 398 VAL A O 1
ATOM 3249 N N . GLU A 1 399 ? -69.558 -41.137 81.614 1.00 85.94 399 GLU A N 1
ATOM 3250 C CA . GLU A 1 399 ? -68.964 -42.349 82.178 1.00 85.94 399 GLU A CA 1
ATOM 3251 C C . GLU A 1 399 ? -70.063 -43.300 82.641 1.00 85.94 399 GLU A C 1
ATOM 3253 O O . GLU A 1 399 ? -71.020 -42.871 83.281 1.00 85.94 399 GLU A O 1
ATOM 3258 N N . ASN A 1 400 ? -69.954 -44.592 82.356 1.00 82.56 400 ASN A N 1
ATOM 3259 C CA . ASN A 1 400 ? -70.870 -45.605 82.863 1.00 82.56 400 ASN A CA 1
ATOM 3260 C C . ASN A 1 400 ? -70.100 -46.867 83.259 1.00 82.56 400 ASN A C 1
ATOM 3262 O O . ASN A 1 400 ? -69.668 -47.639 82.401 1.00 82.56 400 ASN A O 1
ATOM 3266 N N . GLY A 1 401 ? -69.945 -47.059 84.570 1.00 86.12 401 GLY A N 1
ATOM 3267 C CA . GLY A 1 401 ? -69.141 -48.138 85.129 1.00 86.12 401 GLY A CA 1
ATOM 3268 C C . GLY A 1 401 ? -67.671 -47.966 84.761 1.00 86.12 401 GLY A C 1
ATOM 3269 O O . GLY A 1 401 ? -67.051 -46.964 85.098 1.00 86.12 401 GLY A O 1
ATOM 3270 N N . ASP A 1 402 ? -67.130 -48.945 84.052 1.00 88.25 402 ASP A N 1
ATOM 3271 C CA . ASP A 1 402 ? -65.731 -49.043 83.652 1.00 88.25 402 ASP A CA 1
ATOM 3272 C C . ASP A 1 402 ? -65.465 -48.507 82.231 1.00 88.25 402 ASP A C 1
ATOM 3274 O O . ASP A 1 402 ? -64.444 -48.814 81.609 1.00 88.25 402 ASP A O 1
ATOM 3278 N N . ARG A 1 403 ? -66.393 -47.719 81.681 1.00 87.00 403 ARG A N 1
ATOM 3279 C CA . ARG A 1 403 ? -66.307 -47.155 80.330 1.00 87.00 403 ARG A CA 1
ATOM 3280 C C . ARG A 1 403 ? -66.662 -45.671 80.329 1.00 87.00 403 ARG A C 1
ATOM 3282 O O . ARG A 1 403 ? -67.569 -45.257 81.048 1.00 87.00 403 ARG A O 1
ATOM 3289 N N . ALA A 1 404 ? -66.005 -44.893 79.476 1.00 87.19 404 ALA A N 1
ATOM 3290 C CA . ALA A 1 404 ? -66.408 -43.526 79.154 1.00 87.19 404 ALA A CA 1
ATOM 3291 C C . ALA A 1 404 ? -66.637 -43.370 77.655 1.00 87.19 404 ALA A C 1
ATOM 3293 O O . ALA A 1 404 ? -65.983 -44.034 76.856 1.00 87.19 404 ALA A O 1
ATOM 3294 N N . ILE A 1 405 ? -67.555 -42.487 77.281 1.00 87.00 405 ILE A N 1
ATOM 3295 C CA . ILE A 1 405 ? -67.746 -42.042 75.904 1.00 87.00 405 ILE A CA 1
ATOM 3296 C C . ILE A 1 405 ? -67.506 -40.548 75.866 1.00 87.00 405 ILE A C 1
ATOM 3298 O O . ILE A 1 405 ? -68.134 -39.807 76.621 1.00 87.00 405 ILE A O 1
ATOM 3302 N N . VAL A 1 406 ? -66.614 -40.127 74.978 1.00 87.31 406 VAL A N 1
ATOM 3303 C CA . VAL A 1 406 ? -66.362 -38.729 74.644 1.00 87.31 406 VAL A CA 1
ATOM 3304 C C . VAL A 1 406 ? -66.872 -38.500 73.230 1.00 87.31 406 VAL A C 1
ATOM 3306 O O . VAL A 1 406 ? -66.343 -39.082 72.287 1.00 87.31 406 VAL A O 1
ATOM 3309 N N . VAL A 1 407 ? -67.901 -37.673 73.059 1.00 86.62 407 VAL A N 1
ATOM 3310 C CA . VAL A 1 407 ? -68.349 -37.276 71.717 1.00 86.62 407 VAL A CA 1
ATOM 3311 C C . VAL A 1 407 ? -67.379 -36.228 71.176 1.00 86.62 407 VAL A C 1
ATOM 3313 O O . VAL A 1 407 ? -67.352 -35.088 71.645 1.00 86.62 407 VAL A O 1
ATOM 3316 N N . GLU A 1 408 ? -66.552 -36.622 70.208 1.00 82.56 408 GLU A N 1
ATOM 3317 C CA . GLU A 1 408 ? -65.530 -35.760 69.610 1.00 82.56 408 GLU A CA 1
ATOM 3318 C C . GLU A 1 408 ? -66.179 -34.775 68.633 1.00 82.56 408 GLU A C 1
ATOM 3320 O O . GLU A 1 408 ? -65.945 -33.565 68.709 1.00 82.56 408 GLU A O 1
ATOM 3325 N N . ASN A 1 409 ? -67.059 -35.283 67.770 1.00 85.31 409 ASN A N 1
ATOM 3326 C CA . ASN A 1 409 ? -67.713 -34.507 66.728 1.00 85.31 409 ASN A CA 1
ATOM 3327 C C . ASN A 1 409 ? -69.117 -35.045 66.431 1.00 85.31 409 ASN A C 1
ATOM 3329 O O . ASN A 1 409 ? -69.414 -36.213 66.674 1.00 85.31 409 ASN A O 1
ATOM 3333 N N . PHE A 1 410 ? -69.990 -34.191 65.903 1.00 88.50 410 PHE A N 1
ATOM 3334 C CA . PHE A 1 410 ? -71.277 -34.623 65.374 1.00 88.50 410 PHE A CA 1
ATOM 3335 C C . PHE A 1 410 ? -71.794 -33.634 64.327 1.00 88.50 410 PHE A C 1
ATOM 3337 O O . PHE A 1 410 ? -71.676 -32.415 64.477 1.00 88.50 410 PHE A O 1
ATOM 3344 N N . TYR A 1 411 ? -72.372 -34.156 63.255 1.00 89.31 411 TYR A N 1
ATOM 3345 C CA . TYR A 1 411 ? -72.872 -33.359 62.139 1.00 89.31 411 TYR A CA 1
ATOM 3346 C C . TYR A 1 411 ? -74.006 -34.075 61.419 1.00 89.31 411 TYR A C 1
ATOM 3348 O O . TYR A 1 411 ? -74.219 -35.269 61.596 1.00 89.31 411 TYR A O 1
ATOM 3356 N N . THR A 1 412 ? -74.745 -33.336 60.598 1.00 89.00 412 THR A N 1
ATOM 3357 C CA . THR A 1 412 ? -75.798 -33.879 59.742 1.00 89.00 412 THR A CA 1
ATOM 3358 C C . THR A 1 412 ? -75.421 -33.798 58.275 1.00 89.00 412 THR A C 1
ATOM 3360 O O . THR A 1 412 ? -74.960 -32.757 57.799 1.00 89.00 412 THR A O 1
ATOM 3363 N N . THR A 1 413 ? -75.680 -34.878 57.550 1.00 91.06 413 THR A N 1
ATOM 3364 C CA . THR A 1 413 ? -75.536 -34.985 56.095 1.00 91.06 413 THR A CA 1
ATOM 3365 C C . THR A 1 413 ? -76.764 -35.681 55.503 1.00 91.06 413 THR A C 1
ATOM 3367 O O . THR A 1 413 ? -77.501 -36.352 56.217 1.00 91.06 413 THR A O 1
ATOM 3370 N N . HIS A 1 414 ? -77.015 -35.523 54.205 1.00 87.56 414 HIS A N 1
ATOM 3371 C CA . HIS A 1 414 ? -78.065 -36.286 53.513 1.00 87.56 414 HIS A CA 1
ATOM 3372 C C . HIS A 1 414 ? -77.565 -37.658 53.049 1.00 87.56 414 HIS A C 1
ATOM 3374 O O . HIS A 1 414 ? -78.358 -38.584 52.891 1.00 87.56 414 HIS A O 1
ATOM 3380 N N . SER A 1 415 ? -76.251 -37.792 52.851 1.00 88.06 415 SER A N 1
ATOM 3381 C CA . SER A 1 415 ? -75.623 -39.033 52.419 1.00 88.06 415 SER A CA 1
ATOM 3382 C C . SER A 1 415 ? -74.213 -39.163 52.987 1.00 88.06 415 SER A C 1
ATOM 3384 O O . SER A 1 415 ? -73.509 -38.167 53.163 1.00 88.06 415 SER A O 1
ATOM 3386 N N . LEU A 1 416 ? -73.798 -40.398 53.243 1.00 85.38 416 LEU A N 1
ATOM 3387 C CA . LEU A 1 416 ? -72.417 -40.794 53.480 1.00 85.38 416 LEU A CA 1
ATOM 3388 C C . LEU A 1 416 ? -71.959 -41.619 52.292 1.00 85.38 416 LEU A C 1
ATOM 3390 O O . LEU A 1 416 ? -72.603 -42.598 51.926 1.00 85.38 416 LEU A O 1
ATOM 3394 N N . ILE A 1 417 ? -70.865 -41.194 51.677 1.00 83.88 417 ILE A N 1
ATOM 3395 C CA . ILE A 1 417 ? -70.286 -41.860 50.515 1.00 83.88 417 ILE A CA 1
ATOM 3396 C C . ILE A 1 417 ? -69.006 -42.549 51.004 1.00 83.88 417 ILE A C 1
ATOM 3398 O O . ILE A 1 417 ? -68.067 -41.837 51.379 1.00 83.88 417 ILE A O 1
ATOM 3402 N N . PRO A 1 418 ? -68.966 -43.894 51.069 1.00 79.44 418 PRO A N 1
ATOM 3403 C CA . PRO A 1 418 ? -67.726 -44.634 51.291 1.00 79.44 418 PRO A CA 1
ATOM 3404 C C . PRO A 1 418 ? -66.688 -44.279 50.219 1.00 79.44 418 PRO A C 1
ATOM 3406 O O . PRO A 1 418 ? -67.041 -43.975 49.082 1.00 79.44 418 PRO A O 1
ATOM 3409 N N . LYS A 1 419 ? -65.399 -44.310 50.568 1.00 77.69 419 LYS A N 1
ATOM 3410 C CA . LYS A 1 419 ? -64.313 -44.190 49.579 1.00 77.69 419 LYS A CA 1
ATOM 3411 C C . LYS A 1 419 ? -64.273 -45.413 48.662 1.00 77.69 419 LYS A C 1
ATOM 3413 O O . LYS A 1 419 ? -63.807 -45.302 47.532 1.00 77.69 419 LYS A O 1
ATOM 3418 N N . ASN A 1 420 ? -64.763 -46.553 49.139 1.00 75.44 420 ASN A N 1
ATOM 3419 C CA . ASN A 1 420 ? -64.925 -47.764 48.359 1.00 75.44 420 ASN A CA 1
ATOM 3420 C C . ASN A 1 420 ? -65.986 -47.530 47.283 1.00 75.44 420 ASN A C 1
ATOM 3422 O O . ASN A 1 420 ? -67.180 -47.521 47.574 1.00 75.44 420 ASN A O 1
ATOM 3426 N N . GLU A 1 421 ? -65.540 -47.395 46.037 1.00 76.06 421 GLU A N 1
ATOM 3427 C CA . GLU A 1 421 ? -66.400 -47.206 44.864 1.00 76.06 421 GLU A CA 1
ATOM 3428 C C . GLU A 1 421 ? -67.411 -48.348 44.641 1.00 76.06 421 GLU A C 1
ATOM 3430 O O . GLU A 1 421 ? -68.387 -48.169 43.917 1.00 76.06 421 GLU A O 1
ATOM 3435 N N . PHE A 1 422 ? -67.207 -49.506 45.282 1.00 71.19 422 PHE A N 1
ATOM 3436 C CA . PHE A 1 422 ? -68.106 -50.661 45.224 1.00 71.19 422 PHE A CA 1
ATOM 3437 C C . PHE A 1 422 ? -69.160 -50.690 46.341 1.00 71.19 422 PHE A C 1
ATOM 3439 O O . PHE A 1 422 ? -70.030 -51.561 46.317 1.00 71.19 422 PHE A O 1
ATOM 3446 N N . ALA A 1 423 ? -69.093 -49.789 47.325 1.00 76.75 423 ALA A N 1
ATOM 3447 C CA . ALA A 1 423 ? -70.087 -49.690 48.390 1.00 76.75 423 ALA A CA 1
ATOM 3448 C C . ALA A 1 423 ? -71.138 -48.628 48.041 1.00 76.75 423 ALA A C 1
ATOM 3450 O O . ALA A 1 423 ? -70.808 -47.503 47.665 1.00 76.75 423 ALA A O 1
ATOM 3451 N N . GLU A 1 424 ? -72.419 -48.973 48.174 1.00 80.62 424 GLU A N 1
ATOM 3452 C CA . GLU A 1 424 ? -73.497 -48.020 47.907 1.00 80.62 424 GLU A CA 1
ATOM 3453 C C . GLU A 1 424 ? -73.498 -46.892 48.960 1.00 80.62 424 GLU A C 1
ATOM 3455 O O . GLU A 1 424 ? -73.273 -47.158 50.149 1.00 80.62 424 GLU A O 1
ATOM 3460 N N . PRO A 1 425 ? -73.758 -45.629 48.562 1.00 84.50 425 PRO A N 1
ATOM 3461 C CA . PRO A 1 425 ? -73.917 -44.534 49.508 1.00 84.50 425 PRO A CA 1
ATOM 3462 C C . PRO A 1 425 ? -75.013 -44.830 50.531 1.00 84.50 425 PRO A C 1
ATOM 3464 O O . PRO A 1 425 ? -76.106 -45.280 50.191 1.00 84.50 425 PRO A O 1
ATOM 3467 N N . ILE A 1 426 ? -74.746 -44.502 51.791 1.00 85.06 426 ILE A N 1
ATOM 3468 C CA . ILE A 1 426 ? -75.761 -44.537 52.841 1.00 85.06 426 ILE A CA 1
ATOM 3469 C C . ILE A 1 426 ? -76.490 -43.207 52.748 1.00 85.06 426 ILE A C 1
ATOM 3471 O O . ILE A 1 426 ? -75.931 -42.177 53.119 1.00 85.06 426 ILE A O 1
ATOM 3475 N N . SER A 1 427 ? -77.708 -43.202 52.226 1.00 86.81 427 SER A N 1
ATOM 3476 C CA . SER A 1 427 ? -78.538 -41.999 52.143 1.00 86.81 427 SER A CA 1
ATOM 3477 C C . SER A 1 427 ? -79.673 -42.053 53.161 1.00 86.81 427 SER A C 1
ATOM 3479 O O . SER A 1 427 ? -80.170 -43.130 53.493 1.00 86.81 427 SER A O 1
ATOM 3481 N N . SER A 1 428 ? -80.095 -40.889 53.660 1.00 86.25 428 SER A N 1
ATOM 3482 C CA . SER A 1 428 ? -81.324 -40.806 54.457 1.00 86.25 428 SER A CA 1
ATOM 3483 C C . SER A 1 428 ? -82.524 -41.229 53.605 1.00 86.25 428 SER A C 1
ATOM 3485 O O . SER A 1 428 ? -82.601 -40.902 52.420 1.00 86.25 428 SER A O 1
ATOM 3487 N N . LYS A 1 429 ? -83.483 -41.933 54.199 1.00 79.06 429 LYS A N 1
ATOM 3488 C CA . LYS A 1 429 ? -84.793 -42.200 53.607 1.00 79.06 429 LYS A CA 1
ATOM 3489 C C . LYS A 1 429 ? -85.659 -40.943 53.742 1.00 79.06 429 LYS A C 1
ATOM 3491 O O . LYS A 1 429 ? -85.656 -40.271 54.773 1.00 79.06 429 LYS A O 1
ATOM 3496 N N . ALA A 1 430 ? -86.441 -40.657 52.699 1.00 75.44 430 ALA A N 1
ATOM 3497 C CA . ALA A 1 430 ? -87.354 -39.509 52.637 1.00 75.44 430 ALA A CA 1
ATOM 3498 C C . ALA A 1 430 ? -86.663 -38.156 52.948 1.00 75.44 430 ALA A C 1
ATOM 3500 O O . ALA A 1 430 ? -85.477 -37.989 52.678 1.00 75.44 430 ALA A O 1
ATOM 3501 N N . ASP A 1 431 ? -87.399 -37.192 53.511 1.00 80.94 431 ASP A N 1
ATOM 3502 C CA . ASP A 1 431 ? -86.912 -35.850 53.874 1.00 80.94 431 ASP A CA 1
ATOM 3503 C C . ASP A 1 431 ? -86.084 -35.832 55.182 1.00 80.94 431 ASP A C 1
ATOM 3505 O O . ASP A 1 431 ? -86.047 -34.818 55.884 1.00 80.94 431 ASP A O 1
ATOM 3509 N N . GLY A 1 432 ? -85.478 -36.958 55.573 1.00 85.50 432 GLY A N 1
ATOM 3510 C CA . GLY A 1 432 ? -84.645 -37.080 56.772 1.00 85.50 432 GLY A CA 1
ATOM 3511 C C . GLY A 1 432 ? -83.211 -36.563 56.586 1.00 85.50 432 GLY A C 1
ATOM 3512 O O . GLY A 1 432 ? -82.799 -36.138 55.504 1.00 85.50 432 GLY A O 1
ATOM 3513 N N . LYS A 1 433 ? -82.427 -36.601 57.669 1.00 89.44 433 LYS A N 1
ATOM 3514 C CA . LYS A 1 433 ? -80.972 -36.384 57.651 1.00 89.44 433 LYS A CA 1
ATOM 3515 C C . LYS A 1 433 ? -80.263 -37.499 58.405 1.00 89.44 433 LYS A C 1
ATOM 3517 O O . LYS A 1 433 ? -80.745 -37.986 59.423 1.00 89.44 433 LYS A O 1
ATOM 3522 N N . LEU A 1 434 ? -79.057 -37.828 57.961 1.00 91.06 434 LEU A N 1
ATOM 3523 C CA . LEU A 1 434 ? -78.132 -38.673 58.699 1.00 91.06 434 LEU A CA 1
ATOM 3524 C C . LEU A 1 434 ? -77.367 -37.818 59.701 1.00 91.06 434 LEU A C 1
ATOM 3526 O O . LEU A 1 434 ? -76.573 -36.963 59.314 1.00 91.06 434 LEU A O 1
ATOM 3530 N N . LEU A 1 435 ? -77.591 -38.051 60.985 1.00 91.94 435 LEU A N 1
ATOM 3531 C CA . LEU A 1 435 ? -76.746 -37.553 62.055 1.00 91.94 435 LEU A CA 1
ATOM 3532 C C . LEU A 1 435 ? -75.573 -38.510 62.244 1.00 91.94 435 LEU A C 1
ATOM 3534 O O . LEU A 1 435 ? -75.754 -39.653 62.655 1.00 91.94 435 LEU A O 1
ATOM 3538 N N . VAL A 1 436 ? -74.371 -38.016 62.002 1.00 90.00 436 VAL A N 1
ATOM 3539 C CA . VAL A 1 436 ? -73.118 -38.713 62.266 1.00 90.00 436 VAL A CA 1
ATOM 3540 C C . VAL A 1 436 ? -72.581 -38.234 63.599 1.00 90.00 436 VAL A C 1
ATOM 3542 O O . VAL A 1 436 ? -72.471 -37.031 63.820 1.00 90.00 436 VAL A O 1
ATOM 3545 N N . ILE A 1 437 ? -72.239 -39.166 64.479 1.00 89.44 437 ILE A N 1
ATOM 3546 C CA . ILE A 1 437 ? -71.580 -38.893 65.751 1.00 89.44 437 ILE A CA 1
ATOM 3547 C C . ILE A 1 437 ? -70.256 -39.648 65.768 1.00 89.44 437 ILE A C 1
ATOM 3549 O O . ILE A 1 437 ? -70.233 -40.879 65.767 1.00 89.44 437 ILE A O 1
ATOM 3553 N N . GLU A 1 438 ? -69.163 -38.901 65.814 1.00 89.50 438 GLU A N 1
ATOM 3554 C CA . GLU A 1 438 ? -67.813 -39.414 66.013 1.00 89.50 438 GLU A CA 1
ATOM 3555 C C . GLU A 1 438 ? -67.508 -39.359 67.505 1.00 89.50 438 GLU A C 1
ATOM 3557 O O . GLU A 1 438 ? -67.622 -38.311 68.151 1.00 89.50 438 GLU A O 1
ATOM 3562 N N . MET A 1 439 ? -67.144 -40.495 68.080 1.00 88.94 439 MET A N 1
ATOM 3563 C CA . MET A 1 439 ? -66.925 -40.593 69.514 1.00 88.94 439 MET A CA 1
ATOM 3564 C C . MET A 1 439 ? -65.731 -41.484 69.829 1.00 88.94 439 MET A C 1
ATOM 3566 O O . MET A 1 439 ? -65.391 -42.406 69.094 1.00 88.94 439 MET A O 1
ATOM 3570 N N . GLN A 1 440 ? -65.103 -41.216 70.962 1.00 87.00 440 GLN A N 1
ATOM 3571 C CA . GLN A 1 440 ? -64.047 -42.031 71.525 1.00 87.00 440 GLN A CA 1
ATOM 3572 C C . GLN A 1 440 ? -64.614 -42.791 72.721 1.00 87.00 440 GLN A C 1
ATOM 3574 O O . GLN A 1 440 ? -65.148 -42.190 73.654 1.00 87.00 440 GLN A O 1
ATOM 3579 N N . VAL A 1 441 ? -64.516 -44.118 72.694 1.00 86.25 441 VAL A N 1
ATOM 3580 C CA . VAL A 1 441 ? -64.848 -44.963 73.842 1.00 86.25 441 VAL A CA 1
ATOM 3581 C C . VAL A 1 441 ? -63.562 -45.276 74.586 1.00 86.25 441 VAL A C 1
ATOM 3583 O O . VAL A 1 441 ? -62.614 -45.796 74.003 1.00 86.25 441 VAL A O 1
ATOM 3586 N N . GLU A 1 442 ? -63.528 -44.977 75.876 1.00 86.94 442 GLU A N 1
ATOM 3587 C CA . GLU A 1 442 ? -62.401 -45.251 76.762 1.00 86.94 442 GLU A CA 1
ATOM 3588 C C . GLU A 1 442 ? -62.733 -46.409 77.706 1.00 86.94 442 GLU A C 1
ATOM 3590 O O . GLU A 1 442 ? -63.848 -46.513 78.229 1.00 86.94 442 GLU A O 1
ATOM 3595 N N . ASN A 1 443 ? -61.744 -47.263 77.964 1.00 85.31 443 ASN A N 1
ATOM 3596 C CA . ASN A 1 443 ? -61.798 -48.263 79.021 1.00 85.31 443 ASN A CA 1
ATOM 3597 C C . ASN A 1 443 ? -61.172 -47.705 80.306 1.00 85.31 443 ASN A C 1
ATOM 3599 O O . ASN A 1 443 ? -59.953 -47.604 80.420 1.00 85.31 443 ASN A O 1
ATOM 3603 N N . LEU A 1 444 ? -62.025 -47.373 81.278 1.00 85.94 444 LEU A N 1
ATOM 3604 C CA . LEU A 1 444 ? -61.627 -46.934 82.620 1.00 85.94 444 LEU A CA 1
ATOM 3605 C C . LEU A 1 444 ? -61.409 -48.113 83.587 1.00 85.94 444 LEU A C 1
ATOM 3607 O O . LEU A 1 444 ? -60.919 -47.931 84.701 1.00 85.94 444 LEU A O 1
ATOM 3611 N N . GLY A 1 445 ? -61.809 -49.317 83.182 1.00 83.19 445 GLY A N 1
ATOM 3612 C CA . GLY A 1 445 ? -61.680 -50.555 83.933 1.00 83.19 445 GLY A CA 1
ATOM 3613 C C . GLY A 1 445 ? -60.285 -51.156 83.909 1.00 83.19 445 GLY A C 1
ATOM 3614 O O . GLY A 1 445 ? -59.405 -50.780 83.136 1.00 83.19 445 GLY A O 1
ATOM 3615 N N . LYS A 1 446 ? -60.101 -52.159 84.771 1.00 83.88 446 LYS A N 1
ATOM 3616 C CA . LYS A 1 446 ? -58.861 -52.946 84.860 1.00 83.88 446 LYS A CA 1
ATOM 3617 C C . LYS A 1 446 ? -58.856 -54.173 83.948 1.00 83.88 446 LYS A C 1
ATOM 3619 O O . LYS A 1 446 ? -57.823 -54.822 83.822 1.00 83.88 446 LYS A O 1
ATOM 3624 N N . GLU A 1 447 ? -59.983 -54.485 83.313 1.00 80.62 447 GLU A N 1
ATOM 3625 C CA . GLU A 1 447 ? -60.149 -55.659 82.459 1.00 80.62 447 GLU A CA 1
ATOM 3626 C C . GLU A 1 447 ? -60.433 -55.254 81.011 1.00 80.62 447 GLU A C 1
ATOM 3628 O O . GLU A 1 447 ? -61.057 -54.225 80.735 1.00 80.62 447 GLU A O 1
ATOM 3633 N N . THR A 1 448 ? -59.968 -56.075 80.069 1.00 81.44 448 THR A N 1
ATOM 3634 C CA . THR A 1 448 ? -60.373 -55.952 78.664 1.00 81.44 448 THR A CA 1
ATOM 3635 C C . THR A 1 448 ? -61.842 -56.344 78.572 1.00 81.44 448 THR A C 1
ATOM 3637 O O . THR A 1 448 ? -62.221 -57.402 79.064 1.00 81.44 448 THR A O 1
ATOM 3640 N N . GLY A 1 449 ? -62.673 -55.523 77.938 1.00 74.75 449 GLY A N 1
ATOM 3641 C CA . GLY A 1 449 ? -64.093 -55.847 77.803 1.00 74.75 449 GLY A CA 1
ATOM 3642 C C . GLY A 1 449 ? -64.666 -55.371 76.484 1.00 74.75 449 GLY A C 1
ATOM 3643 O O . GLY A 1 449 ? -64.253 -54.332 75.960 1.00 74.75 449 GLY A O 1
ATOM 3644 N N . ASN A 1 450 ? -65.620 -56.148 75.981 1.00 76.06 450 ASN A N 1
ATOM 3645 C CA . ASN A 1 450 ? -66.305 -55.892 74.724 1.00 76.06 450 ASN A CA 1
ATOM 3646 C C . ASN A 1 450 ? -67.196 -54.656 74.843 1.00 76.06 450 ASN A C 1
ATOM 3648 O O . ASN A 1 450 ? -67.852 -54.429 75.864 1.00 76.06 450 ASN A O 1
ATOM 3652 N N . ILE A 1 451 ? -67.241 -53.865 73.779 1.00 70.56 451 ILE A N 1
ATOM 3653 C CA . ILE A 1 451 ? -68.171 -52.748 73.683 1.00 70.56 451 ILE A CA 1
ATOM 3654 C C . ILE A 1 451 ? -69.516 -53.330 73.246 1.00 70.56 451 ILE A C 1
ATOM 3656 O O . ILE A 1 451 ? -69.649 -53.879 72.157 1.00 70.56 451 ILE A O 1
ATOM 3660 N N . ILE A 1 452 ? -70.527 -53.247 74.108 1.00 64.69 452 ILE A N 1
ATOM 3661 C CA . ILE A 1 452 ? -71.895 -53.610 73.726 1.00 64.69 452 ILE A CA 1
ATOM 3662 C C . ILE A 1 452 ? -72.503 -52.390 73.031 1.00 64.69 452 ILE A C 1
ATOM 3664 O O . ILE A 1 452 ? -72.938 -51.446 73.692 1.00 64.69 452 ILE A O 1
ATOM 3668 N N . PHE A 1 453 ? -72.493 -52.401 71.696 1.00 64.00 453 PHE A N 1
ATOM 3669 C CA . PHE A 1 453 ? -72.943 -51.285 70.854 1.00 64.00 453 PHE A CA 1
ATOM 3670 C C . PHE A 1 453 ? -74.475 -51.150 70.747 1.00 64.00 453 PHE A C 1
ATOM 3672 O O . PHE A 1 453 ? -74.964 -50.159 70.216 1.00 64.00 453 PHE A O 1
ATOM 3679 N N . SER A 1 454 ? -75.252 -52.106 71.266 1.00 57.81 454 SER A N 1
ATOM 3680 C CA . SER A 1 454 ? -76.709 -52.198 71.074 1.00 57.81 454 SER A CA 1
ATOM 3681 C C . SER A 1 454 ? -77.552 -51.269 71.970 1.00 57.81 454 SER A C 1
ATOM 3683 O O . SER A 1 454 ? -78.690 -51.604 72.287 1.00 57.81 454 SER A O 1
ATOM 3685 N N . ILE A 1 455 ? -77.002 -50.146 72.455 1.00 70.31 455 ILE A N 1
ATOM 3686 C CA . ILE A 1 455 ? -77.659 -49.288 73.468 1.00 70.31 455 ILE A CA 1
ATOM 3687 C C . ILE A 1 455 ? -77.413 -47.784 73.215 1.00 70.31 455 ILE A C 1
ATOM 3689 O O . ILE A 1 455 ? -77.343 -46.997 74.163 1.00 70.31 455 ILE A O 1
ATOM 3693 N N . PHE A 1 456 ? -77.232 -47.377 71.955 1.00 85.25 456 PHE A N 1
ATOM 3694 C CA . PHE A 1 456 ? -77.132 -45.962 71.586 1.00 85.25 456 PHE A CA 1
ATOM 3695 C C . PHE A 1 456 ? -78.436 -45.464 70.997 1.00 85.25 456 PHE A C 1
ATOM 3697 O O . PHE A 1 456 ? -78.958 -46.046 70.048 1.00 85.25 456 PHE A O 1
ATOM 3704 N N . HIS A 1 457 ? -78.913 -44.349 71.533 1.00 87.19 457 HIS A N 1
ATOM 3705 C CA . HIS A 1 457 ? -80.076 -43.659 71.005 1.00 87.19 457 HIS A CA 1
ATOM 3706 C C . HIS A 1 457 ? -79.809 -42.167 71.017 1.00 87.19 457 HIS A C 1
ATOM 3708 O O . HIS A 1 457 ? -79.132 -41.667 71.914 1.00 87.19 457 HIS A O 1
ATOM 3714 N N . VAL A 1 458 ? -80.367 -41.451 70.057 1.00 89.44 458 VAL A N 1
ATOM 3715 C CA . VAL A 1 458 ? -80.425 -39.992 70.117 1.00 89.44 458 VAL A CA 1
ATOM 3716 C C . VAL A 1 458 ? -81.869 -39.567 70.304 1.00 89.44 458 VAL A C 1
ATOM 3718 O O . VAL A 1 458 ? -82.779 -40.206 69.783 1.00 89.44 458 VAL A O 1
ATOM 3721 N N . THR A 1 459 ? -82.088 -38.516 71.082 1.00 87.12 459 THR A N 1
ATOM 3722 C CA . THR A 1 459 ? -83.391 -37.870 71.222 1.00 87.12 459 THR A CA 1
ATOM 3723 C C . THR A 1 459 ? -83.302 -36.436 70.741 1.00 87.12 459 THR A C 1
ATOM 3725 O O . THR A 1 459 ? -82.338 -35.754 71.085 1.00 87.12 459 THR A O 1
ATOM 3728 N N . ASP A 1 460 ? -84.272 -35.978 69.961 1.00 89.88 460 ASP A N 1
ATOM 3729 C CA . ASP A 1 460 ? -84.349 -34.568 69.569 1.00 89.88 460 ASP A CA 1
ATOM 3730 C C . ASP A 1 460 ? -85.102 -33.713 70.605 1.00 89.88 460 ASP A C 1
ATOM 3732 O O . ASP A 1 460 ? -85.520 -34.205 71.659 1.00 89.88 460 ASP A O 1
ATOM 3736 N N . GLU A 1 461 ? -85.265 -32.421 70.321 1.00 84.94 461 GLU A N 1
ATOM 3737 C CA . GLU A 1 461 ? -85.943 -31.457 71.191 1.00 84.94 461 GLU A CA 1
ATOM 3738 C C . GLU A 1 461 ? -87.420 -31.782 71.451 1.00 84.94 461 GLU A C 1
ATOM 3740 O O . GLU A 1 461 ? -87.977 -31.357 72.463 1.00 84.94 461 GLU A O 1
ATOM 3745 N N . ASN A 1 462 ? -88.052 -32.542 70.552 1.00 82.38 462 ASN A N 1
ATOM 3746 C CA . ASN A 1 462 ? -89.448 -32.957 70.664 1.00 82.38 462 ASN A CA 1
ATOM 3747 C C . ASN A 1 462 ? -89.589 -34.296 71.409 1.00 82.38 462 ASN A C 1
ATOM 3749 O O . ASN A 1 462 ? -90.703 -34.780 71.611 1.00 82.38 462 ASN A O 1
ATOM 3753 N N . GLY A 1 463 ? -88.469 -34.898 71.823 1.00 83.44 463 GLY A N 1
ATOM 3754 C CA . GLY A 1 463 ? -88.428 -36.186 72.503 1.00 83.44 463 GLY A CA 1
ATOM 3755 C C . GLY A 1 463 ? -88.545 -37.388 71.566 1.00 83.44 463 GLY A C 1
ATOM 3756 O O . GLY A 1 463 ? -88.707 -38.508 72.058 1.00 83.44 463 GLY A O 1
ATOM 3757 N N . TYR A 1 464 ? -88.450 -37.202 70.242 1.00 82.62 464 TYR A N 1
ATOM 3758 C CA . TYR A 1 464 ? -88.405 -38.330 69.312 1.00 82.62 464 TYR A CA 1
ATOM 3759 C C . TYR A 1 464 ? -87.100 -39.084 69.501 1.00 82.62 464 TYR A C 1
ATOM 3761 O O . TYR A 1 464 ? -86.029 -38.485 69.534 1.00 82.62 464 TYR A O 1
ATOM 3769 N N . LYS A 1 465 ? -87.198 -40.405 69.642 1.00 86.94 465 LYS A N 1
ATOM 3770 C CA . LYS A 1 465 ? -86.062 -41.292 69.870 1.00 86.94 465 LYS A CA 1
ATOM 3771 C C . LYS A 1 465 ? -85.671 -41.970 68.560 1.00 86.94 465 LYS A C 1
ATOM 3773 O O . LYS A 1 465 ? -86.510 -42.618 67.940 1.00 86.94 465 LYS A O 1
ATOM 3778 N N . PHE A 1 466 ? -84.403 -41.853 68.187 1.00 87.06 466 PHE A N 1
ATOM 3779 C CA . PHE A 1 466 ? -83.837 -42.439 66.979 1.00 87.06 466 PHE A CA 1
ATOM 3780 C C . PHE A 1 466 ? -82.748 -43.445 67.349 1.00 87.06 466 PHE A C 1
ATOM 3782 O O . PHE A 1 466 ? -81.861 -43.165 68.166 1.00 87.06 466 PHE A O 1
ATOM 3789 N N . ASP A 1 467 ? -82.825 -44.620 66.738 1.00 84.88 467 ASP A N 1
ATOM 3790 C CA . ASP A 1 467 ? -81.875 -45.708 66.936 1.00 84.88 467 ASP A CA 1
ATOM 3791 C C . ASP A 1 467 ? -80.744 -45.612 65.907 1.00 84.88 467 ASP A C 1
ATOM 3793 O O . ASP A 1 467 ? -80.910 -45.041 64.827 1.00 84.88 467 ASP A O 1
ATOM 3797 N N . SER A 1 468 ? -79.570 -46.150 66.241 1.00 86.31 468 SER A N 1
ATOM 3798 C CA . SER A 1 468 ? -78.454 -46.161 65.294 1.00 86.31 468 SER A CA 1
ATOM 3799 C C . SER A 1 468 ? -78.761 -47.072 64.108 1.00 86.31 468 SER A C 1
ATOM 3801 O O . SER A 1 468 ? -79.221 -48.202 64.294 1.00 86.31 468 SER A O 1
ATOM 3803 N N . ILE A 1 469 ? -78.415 -46.627 62.906 1.00 84.25 469 ILE A N 1
ATOM 3804 C CA . ILE A 1 469 ? -78.485 -47.442 61.697 1.00 84.25 469 ILE A CA 1
ATOM 3805 C C . ILE A 1 469 ? -77.438 -48.558 61.805 1.00 84.25 469 ILE A C 1
ATOM 3807 O O . ILE A 1 469 ? -76.282 -48.314 62.153 1.00 84.25 469 ILE A O 1
ATOM 3811 N N . SER A 1 470 ? -77.846 -49.790 61.503 1.00 74.31 470 SER A N 1
ATOM 3812 C CA . SER A 1 470 ? -76.935 -50.923 61.319 1.00 74.31 470 SER A CA 1
ATOM 3813 C C . SER A 1 470 ? -76.962 -51.324 59.848 1.00 74.31 470 SER A C 1
ATOM 3815 O O . SER A 1 470 ? -77.852 -52.042 59.406 1.00 74.31 470 SER A O 1
ATOM 3817 N N . ASP A 1 471 ? -76.012 -50.795 59.078 1.00 68.44 471 ASP A N 1
ATOM 3818 C CA . ASP A 1 471 ? -75.857 -51.074 57.649 1.00 68.44 471 ASP A CA 1
ATOM 3819 C C . ASP A 1 471 ? -74.465 -51.670 57.397 1.00 68.44 471 ASP A C 1
ATOM 3821 O O . ASP A 1 471 ? -73.467 -51.210 57.954 1.00 68.44 471 ASP A O 1
ATOM 3825 N N . THR A 1 472 ? -74.381 -52.700 56.559 1.00 60.62 472 THR A N 1
ATOM 3826 C CA . THR A 1 472 ? -73.111 -53.277 56.099 1.00 60.62 472 THR A CA 1
ATOM 3827 C C . THR A 1 472 ? -72.223 -52.259 55.381 1.00 60.62 472 THR A C 1
ATOM 3829 O O . THR A 1 472 ? -71.005 -52.322 55.523 1.00 60.62 472 THR A O 1
ATOM 3832 N N . ASN A 1 473 ? -72.796 -51.274 54.685 1.00 65.25 473 ASN A N 1
ATOM 3833 C CA . ASN A 1 473 ? -72.033 -50.197 54.047 1.00 65.25 473 ASN A CA 1
ATOM 3834 C C . ASN A 1 473 ? -71.475 -49.195 55.073 1.00 65.25 473 ASN A C 1
ATOM 3836 O O . ASN A 1 473 ? -70.441 -48.569 54.830 1.00 65.25 473 ASN A O 1
ATOM 3840 N N . LEU A 1 474 ? -72.090 -49.091 56.261 1.00 70.62 474 LEU A N 1
ATOM 3841 C CA . LEU A 1 474 ? -71.576 -48.260 57.355 1.00 70.62 474 LEU A CA 1
ATOM 3842 C C . LEU A 1 474 ? -70.279 -48.824 57.932 1.00 70.62 474 LEU A C 1
ATOM 3844 O O . LEU A 1 474 ? -69.372 -48.065 58.250 1.00 70.62 474 LEU A O 1
ATOM 3848 N N . TYR A 1 475 ? -70.166 -50.149 57.989 1.00 72.31 475 TYR A N 1
ATOM 3849 C CA . TYR A 1 475 ? -68.950 -50.834 58.421 1.00 72.31 475 TYR A CA 1
ATOM 3850 C C . TYR A 1 475 ? -67.749 -50.503 57.519 1.00 72.31 475 TYR A C 1
ATOM 3852 O O . TYR A 1 475 ? -66.638 -50.289 58.002 1.00 72.31 475 TYR A O 1
ATOM 3860 N N . ILE A 1 476 ? -67.978 -50.427 56.203 1.00 69.19 476 ILE A N 1
ATOM 3861 C CA . ILE A 1 476 ? -66.948 -50.054 55.224 1.00 69.19 476 ILE A CA 1
ATOM 3862 C C . ILE A 1 476 ? -66.530 -48.595 55.451 1.00 69.19 476 ILE A C 1
ATOM 3864 O O . ILE A 1 476 ? -65.342 -48.316 55.594 1.00 69.19 476 ILE A O 1
ATOM 3868 N N . TYR A 1 477 ? -67.498 -47.683 55.588 1.00 72.44 477 TYR A N 1
ATOM 3869 C CA . TYR A 1 477 ? -67.224 -46.273 55.878 1.00 72.44 477 TYR A CA 1
ATOM 3870 C C . TYR A 1 477 ? -66.460 -46.071 57.201 1.00 72.44 477 TYR A C 1
ATOM 3872 O O . TYR A 1 477 ? -65.555 -45.236 57.270 1.00 72.44 477 TYR A O 1
ATOM 3880 N N . GLU A 1 478 ? -66.798 -46.833 58.248 1.00 74.69 478 GLU A N 1
ATOM 3881 C CA . GLU A 1 478 ? -66.099 -46.827 59.539 1.00 74.69 478 GLU A CA 1
ATOM 3882 C C . GLU A 1 478 ? -64.613 -47.187 59.357 1.00 74.69 478 GLU A C 1
ATOM 3884 O O . GLU A 1 478 ? -63.744 -46.399 59.741 1.00 74.69 478 GLU A O 1
ATOM 3889 N N . GLN A 1 479 ? -64.305 -48.312 58.697 1.00 72.31 479 GLN A N 1
ATOM 3890 C CA . GLN A 1 479 ? -62.918 -48.748 58.486 1.00 72.31 479 GLN A CA 1
ATOM 3891 C C . GLN A 1 479 ? -62.098 -47.758 57.649 1.00 72.31 479 GLN A C 1
ATOM 3893 O O . GLN A 1 479 ? -60.956 -47.446 57.990 1.00 72.31 479 GLN A O 1
ATOM 3898 N N . GLU A 1 480 ? -62.675 -47.222 56.574 1.00 74.19 480 GLU A N 1
ATOM 3899 C CA . GLU A 1 480 ? -61.984 -46.309 55.651 1.00 74.19 480 GLU A CA 1
ATOM 3900 C C . GLU A 1 480 ? -61.613 -44.954 56.256 1.00 74.19 480 GLU A C 1
ATOM 3902 O O . GLU A 1 480 ? -60.746 -44.241 55.734 1.00 74.19 480 GLU A O 1
ATOM 3907 N N . ASN A 1 481 ? -62.278 -44.590 57.349 1.00 66.50 481 ASN A N 1
ATOM 3908 C CA . ASN A 1 481 ? -62.033 -43.355 58.079 1.00 66.50 481 ASN A CA 1
ATOM 3909 C C . ASN A 1 481 ? -61.346 -43.608 59.432 1.00 66.50 481 ASN A C 1
ATOM 3911 O O . ASN A 1 481 ? -61.258 -42.704 60.259 1.00 66.50 481 ASN A O 1
ATOM 3915 N N . GLY A 1 482 ? -60.804 -44.816 59.638 1.00 72.56 482 GLY A N 1
ATOM 3916 C CA . GLY A 1 482 ? -60.021 -45.164 60.824 1.00 72.56 482 GLY A CA 1
ATOM 3917 C C . GLY A 1 482 ? -60.854 -45.344 62.095 1.00 72.56 482 GLY A C 1
ATOM 3918 O O . GLY A 1 482 ? -60.301 -45.276 63.194 1.00 72.56 482 GLY A O 1
ATOM 3919 N N . PHE A 1 483 ? -62.164 -45.567 61.963 1.00 76.06 483 PHE A N 1
ATOM 3920 C CA . PHE A 1 483 ? -63.034 -45.949 63.068 1.00 76.06 483 PHE A CA 1
ATOM 3921 C C . PHE A 1 483 ? -63.034 -47.468 63.236 1.00 76.06 483 PHE A C 1
ATOM 3923 O O . PHE A 1 483 ? -62.991 -48.240 62.278 1.00 76.06 483 PHE A O 1
ATOM 3930 N N . SER A 1 484 ? -63.075 -47.900 64.488 1.00 73.12 484 SER A N 1
ATOM 3931 C CA . SER A 1 484 ? -63.208 -49.306 64.832 1.00 73.12 484 SER A CA 1
ATOM 3932 C C . SER A 1 484 ? -64.636 -49.781 64.638 1.00 73.12 484 SER A C 1
ATOM 3934 O O . SER A 1 484 ? -65.603 -49.063 64.901 1.00 73.12 484 SER A O 1
ATOM 3936 N N . SER A 1 485 ? -64.734 -51.036 64.220 1.00 67.31 485 SER A N 1
ATOM 3937 C CA . SER A 1 485 ? -65.993 -51.709 63.973 1.00 67.31 485 SER A CA 1
ATOM 3938 C C . SER A 1 485 ? -66.479 -52.535 65.172 1.00 67.31 485 SER A C 1
ATOM 3940 O O . SER A 1 485 ? -65.753 -52.762 66.140 1.00 67.31 485 SER A O 1
ATOM 3942 N N . ASN A 1 486 ? -67.728 -53.006 65.108 1.00 59.97 486 ASN A N 1
ATOM 3943 C CA . ASN A 1 486 ? -68.517 -53.512 66.244 1.00 59.97 486 ASN A CA 1
ATOM 3944 C C . ASN A 1 486 ? -67.985 -54.765 67.000 1.00 59.97 486 ASN A C 1
ATOM 3946 O O . ASN A 1 486 ? -68.707 -55.306 67.840 1.00 59.97 486 ASN A O 1
ATOM 3950 N N . SER A 1 487 ? -66.767 -55.249 66.743 1.00 55.09 487 SER A N 1
ATOM 3951 C CA . SER A 1 487 ? -66.195 -56.464 67.352 1.00 55.09 487 SER A CA 1
ATOM 3952 C C . SER A 1 487 ? -64.981 -56.238 68.259 1.00 55.09 487 SER A C 1
ATOM 3954 O O . SER A 1 487 ? -64.478 -57.203 68.834 1.00 55.09 487 SER A O 1
ATOM 3956 N N . ASP A 1 488 ? -64.499 -55.003 68.411 1.00 66.12 488 ASP A N 1
ATOM 3957 C CA . ASP A 1 488 ? -63.207 -54.780 69.060 1.00 66.12 488 ASP A CA 1
ATOM 3958 C C . ASP A 1 488 ? -63.303 -54.690 70.591 1.00 66.12 488 ASP A C 1
ATOM 3960 O O . ASP A 1 488 ? -64.127 -53.985 71.182 1.00 66.12 488 ASP A O 1
ATOM 3964 N N . SER A 1 489 ? -62.411 -55.422 71.258 1.00 76.00 489 SER A N 1
ATOM 3965 C CA . SER A 1 489 ? -62.226 -55.362 72.704 1.00 76.00 489 SER A CA 1
ATOM 3966 C C . SER A 1 489 ? -61.258 -54.227 73.061 1.00 76.00 489 SER A C 1
ATOM 3968 O O . SER A 1 489 ? -60.142 -54.190 72.539 1.00 76.00 489 SER A O 1
ATOM 3970 N N . ILE A 1 490 ? -61.627 -53.330 73.980 1.00 79.50 490 ILE A N 1
ATOM 3971 C CA . ILE A 1 490 ? -60.727 -52.253 74.429 1.00 79.50 490 ILE A CA 1
ATOM 3972 C C . ILE A 1 490 ? -59.903 -52.752 75.618 1.00 79.50 490 ILE A C 1
ATOM 3974 O O . ILE A 1 490 ? -60.470 -53.165 76.633 1.00 79.50 490 ILE A O 1
ATOM 3978 N N . ARG A 1 491 ? -58.571 -52.686 75.525 1.00 83.31 491 ARG A N 1
ATOM 3979 C CA . ARG A 1 491 ? -57.656 -52.983 76.645 1.00 83.31 491 ARG A CA 1
ATOM 3980 C C . ARG A 1 491 ? -57.832 -51.978 77.800 1.00 83.31 491 ARG A C 1
ATOM 3982 O O . ARG A 1 491 ? -58.290 -50.869 77.536 1.00 83.31 491 ARG A O 1
ATOM 3989 N N . PRO A 1 492 ? -57.456 -52.313 79.050 1.00 83.00 492 PRO A N 1
ATOM 3990 C CA . PRO A 1 492 ? -57.439 -51.359 80.166 1.00 83.00 492 PRO A CA 1
ATOM 3991 C C . PRO A 1 492 ? -56.706 -50.071 79.785 1.00 83.00 492 PRO A C 1
ATOM 3993 O O . PRO A 1 492 ? -55.678 -50.147 79.112 1.00 83.00 492 PRO A O 1
ATOM 3996 N N . THR A 1 493 ? -57.268 -48.913 80.152 1.00 80.06 493 THR A N 1
ATOM 3997 C CA . THR A 1 493 ? -56.809 -47.554 79.776 1.00 80.06 493 THR A CA 1
ATOM 3998 C C . THR A 1 493 ? -56.712 -47.280 78.271 1.00 80.06 493 THR A C 1
ATOM 4000 O O . THR A 1 493 ? -56.241 -46.222 77.860 1.00 80.06 493 THR A O 1
ATOM 4003 N N . GLY A 1 494 ? -57.121 -48.231 77.434 1.00 85.50 494 GLY A N 1
ATOM 4004 C CA . GLY A 1 494 ? -57.200 -48.063 75.997 1.00 85.50 494 GLY A CA 1
ATOM 4005 C C . GLY A 1 494 ? -58.374 -47.171 75.625 1.00 85.50 494 GLY A C 1
ATOM 4006 O O . GLY A 1 494 ? -59.341 -47.016 76.375 1.00 85.50 494 GLY A O 1
ATOM 4007 N N . SER A 1 495 ? -58.299 -46.612 74.428 1.00 84.94 495 SER A N 1
ATOM 4008 C CA . SER A 1 495 ? -59.411 -45.898 73.825 1.00 84.94 495 SER A CA 1
ATOM 4009 C C . SER A 1 495 ? -59.542 -46.290 72.368 1.00 84.94 495 SER A C 1
ATOM 4011 O O . SER A 1 495 ? -58.579 -46.752 71.751 1.00 84.94 495 SER A O 1
ATOM 4013 N N . ILE A 1 496 ? -60.744 -46.139 71.835 1.00 84.94 496 ILE A N 1
ATOM 4014 C CA . ILE A 1 496 ? -61.037 -46.491 70.458 1.00 84.94 496 ILE A CA 1
ATOM 4015 C C . ILE A 1 496 ? -62.014 -45.486 69.871 1.00 84.94 496 ILE A C 1
ATOM 4017 O O . ILE A 1 496 ? -62.960 -45.068 70.541 1.00 84.94 496 ILE A O 1
ATOM 4021 N N . LYS A 1 497 ? -61.765 -45.066 68.634 1.00 85.88 497 LYS A N 1
ATOM 4022 C CA . LYS A 1 497 ? -62.672 -44.177 67.913 1.00 85.88 497 LYS A CA 1
ATOM 4023 C C . LYS A 1 497 ? -63.742 -45.011 67.242 1.00 85.88 497 LYS A C 1
ATOM 4025 O O . LYS A 1 497 ? -63.424 -45.971 66.547 1.00 85.88 497 LYS A O 1
ATOM 4030 N N . ILE A 1 498 ? -64.991 -44.634 67.449 1.00 85.81 498 ILE A N 1
ATOM 4031 C CA . ILE A 1 498 ? -66.148 -45.256 66.822 1.00 85.81 498 ILE A CA 1
ATOM 4032 C C . ILE A 1 498 ? -67.002 -44.162 66.196 1.00 85.81 498 ILE A C 1
ATOM 4034 O O . ILE A 1 498 ? -67.015 -43.014 66.647 1.00 85.81 498 ILE A O 1
ATOM 4038 N N . LEU A 1 499 ? -67.739 -44.539 65.167 1.00 87.56 499 LEU A N 1
ATOM 4039 C CA . LEU A 1 499 ? -68.687 -43.668 64.502 1.00 87.56 499 LEU A CA 1
ATOM 4040 C C . LEU A 1 499 ? -70.076 -44.289 64.646 1.00 87.56 499 LEU A C 1
ATOM 4042 O O . LEU A 1 499 ? -70.240 -45.507 64.640 1.00 87.56 499 LEU A O 1
ATOM 4046 N N . LYS A 1 500 ? -71.091 -43.457 64.875 1.00 89.75 500 LYS A N 1
ATOM 4047 C CA . LYS A 1 500 ? -72.487 -43.897 64.898 1.00 89.75 500 LYS A CA 1
ATOM 4048 C C . LYS A 1 500 ? -73.329 -42.972 64.052 1.00 89.75 500 LYS A C 1
ATOM 4050 O O . LYS A 1 500 ? -73.221 -41.755 64.165 1.00 89.75 500 LYS A O 1
ATOM 4055 N N . VAL A 1 501 ? -74.164 -43.572 63.214 1.00 89.44 501 VAL A N 1
ATOM 4056 C CA . VAL A 1 501 ? -75.059 -42.851 62.314 1.00 89.44 501 VAL A CA 1
ATOM 4057 C C . VAL A 1 501 ? -76.487 -43.115 62.738 1.00 89.44 501 VAL A C 1
ATOM 4059 O O . VAL A 1 501 ? -76.866 -44.257 62.996 1.00 89.44 501 VAL A O 1
ATOM 4062 N N . PHE A 1 502 ? -77.265 -42.050 62.818 1.00 91.81 502 PHE A N 1
ATOM 4063 C CA . PHE A 1 502 ? -78.676 -42.066 63.163 1.00 91.81 502 PHE A CA 1
ATOM 4064 C C . PHE A 1 502 ? -79.438 -41.402 62.030 1.00 91.81 502 PHE A C 1
ATOM 4066 O O . PHE A 1 502 ? -78.992 -40.394 61.488 1.00 91.81 502 PHE A O 1
ATOM 4073 N N . GLU A 1 503 ? -80.591 -41.949 61.686 1.00 90.75 503 GLU A N 1
ATOM 4074 C CA . GLU A 1 503 ? -81.523 -41.276 60.794 1.00 90.75 503 GLU A CA 1
ATOM 4075 C C . GLU A 1 503 ? -82.455 -40.413 61.645 1.00 90.75 503 GLU A C 1
ATOM 4077 O O . GLU A 1 503 ? -83.198 -40.943 62.467 1.00 90.75 503 GLU A O 1
ATOM 4082 N N . ILE A 1 504 ? -82.368 -39.092 61.498 1.00 89.94 504 ILE A 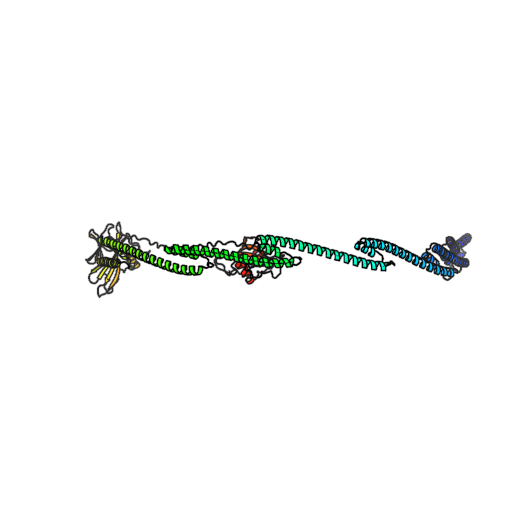N 1
ATOM 4083 C CA . ILE A 1 504 ? -83.144 -38.112 62.269 1.00 89.94 504 ILE A CA 1
ATOM 4084 C C . ILE A 1 504 ? -84.037 -37.276 61.346 1.00 89.94 504 ILE A C 1
ATOM 4086 O O . ILE A 1 504 ? -83.811 -37.207 60.134 1.00 89.94 504 ILE A O 1
ATOM 4090 N N . ASN A 1 505 ? -85.033 -36.588 61.908 1.00 85.31 505 ASN A N 1
ATOM 4091 C CA . ASN A 1 505 ? -85.857 -35.669 61.122 1.00 85.31 505 ASN A CA 1
ATOM 4092 C C . ASN A 1 505 ? -85.015 -34.469 60.648 1.00 85.31 505 ASN A C 1
ATOM 4094 O O . ASN A 1 505 ? -84.139 -33.977 61.362 1.00 85.31 505 ASN A O 1
ATOM 4098 N N . SER A 1 506 ? -85.291 -33.944 59.450 1.00 84.19 506 SER A N 1
ATOM 4099 C CA . SER A 1 506 ? -84.527 -32.818 58.880 1.00 84.19 506 SER A CA 1
ATOM 4100 C C . SER A 1 506 ? -84.601 -31.525 59.691 1.00 84.19 506 SER A C 1
ATOM 4102 O O . SER A 1 506 ? -83.703 -30.677 59.560 1.00 84.19 506 SER A O 1
ATOM 4104 N N . ASN A 1 507 ? -85.648 -31.378 60.508 1.00 85.00 507 ASN A N 1
ATOM 4105 C CA . ASN A 1 507 ? -85.885 -30.245 61.391 1.00 85.00 507 ASN A CA 1
ATOM 4106 C C . ASN A 1 507 ? -85.370 -30.443 62.824 1.00 85.00 507 ASN A C 1
ATOM 4108 O O . ASN A 1 507 ? -85.305 -29.439 63.527 1.00 85.00 507 ASN A O 1
ATOM 4112 N N . SER A 1 508 ? -84.959 -31.651 63.235 1.00 85.19 508 SER A N 1
ATOM 4113 C CA . SER A 1 508 ? -84.485 -31.913 64.601 1.00 85.19 508 SER A CA 1
ATOM 4114 C C . SER A 1 508 ? -83.341 -30.964 64.992 1.00 85.19 508 SER A C 1
ATOM 4116 O O . SER A 1 508 ? -82.320 -30.853 64.303 1.00 85.19 508 SER A O 1
ATOM 4118 N N . GLN A 1 509 ? -83.524 -30.260 66.104 1.00 82.38 509 GLN A N 1
ATOM 4119 C CA . GLN A 1 509 ? -82.549 -29.407 66.779 1.00 82.38 509 GLN A CA 1
ATOM 4120 C C . GLN A 1 509 ? -82.210 -30.007 68.154 1.00 82.38 509 GLN A C 1
ATOM 4122 O O . GLN A 1 509 ? -82.868 -30.918 68.635 1.00 82.38 509 GLN A O 1
ATOM 4127 N N . ASN A 1 510 ? -81.175 -29.491 68.824 1.00 84.88 510 ASN A N 1
ATOM 4128 C CA . ASN A 1 510 ? -80.842 -29.865 70.210 1.00 84.88 510 ASN A CA 1
ATOM 4129 C C . ASN A 1 510 ? -80.816 -31.379 70.469 1.00 84.88 510 ASN A C 1
ATOM 4131 O O . ASN A 1 510 ? -81.512 -31.912 71.335 1.00 84.88 510 ASN A O 1
ATOM 4135 N N . ILE A 1 511 ? -79.977 -32.065 69.703 1.00 89.75 511 ILE A N 1
ATOM 4136 C CA . ILE A 1 511 ? -79.831 -33.506 69.791 1.00 89.75 511 ILE A CA 1
ATOM 4137 C C . ILE A 1 511 ? -79.218 -33.877 71.137 1.00 89.75 511 ILE A C 1
ATOM 4139 O O . ILE A 1 511 ? -78.190 -33.342 71.542 1.00 89.75 511 ILE A O 1
ATOM 4143 N N . THR A 1 512 ? -79.814 -34.851 71.809 1.00 89.38 512 THR A N 1
ATOM 4144 C CA . THR A 1 512 ? -79.289 -35.451 73.030 1.00 89.38 512 THR A CA 1
ATOM 4145 C C . THR A 1 512 ? -78.902 -36.897 72.754 1.00 89.38 512 THR A C 1
ATOM 4147 O O . THR A 1 512 ? -79.747 -37.728 72.438 1.00 89.38 512 THR A O 1
ATOM 4150 N N . PHE A 1 513 ? -77.621 -37.219 72.889 1.00 91.00 513 PHE A N 1
ATOM 4151 C CA . PHE A 1 513 ? -77.113 -38.580 72.776 1.00 91.00 513 PHE A CA 1
ATOM 4152 C C . PHE A 1 513 ? -77.268 -39.318 74.101 1.00 91.00 513 PHE A C 1
ATOM 4154 O O . PHE A 1 513 ? -76.833 -38.832 75.141 1.00 91.00 513 PHE A O 1
ATOM 4161 N N . GLN A 1 514 ? -77.872 -40.499 74.076 1.00 88.62 514 GLN A N 1
ATOM 4162 C CA . GLN A 1 514 ? -78.124 -41.319 75.251 1.00 88.62 514 GLN A CA 1
ATOM 4163 C C . GLN A 1 514 ? -77.366 -42.644 75.174 1.00 88.62 514 GLN A C 1
ATOM 4165 O O . GLN A 1 514 ? -77.432 -43.371 74.182 1.00 88.62 514 GLN A O 1
ATOM 4170 N N . TRP A 1 515 ? -76.700 -42.992 76.274 1.00 88.00 515 TRP A N 1
ATOM 4171 C CA . TRP A 1 515 ? -75.992 -44.253 76.442 1.00 88.00 515 TRP A CA 1
ATOM 4172 C C . TRP A 1 515 ? -76.231 -44.816 77.843 1.00 88.00 515 TRP A C 1
ATOM 4174 O O . TRP A 1 515 ? -75.884 -44.196 78.852 1.00 88.00 515 TRP A O 1
ATOM 4184 N N . LYS A 1 516 ? -76.850 -46.006 77.908 1.00 83.69 516 LYS A N 1
ATOM 4185 C CA . LYS A 1 516 ? -77.150 -46.729 79.161 1.00 83.69 516 LYS A CA 1
ATOM 4186 C C . LYS A 1 516 ? -77.786 -45.833 80.253 1.00 83.69 516 LYS A C 1
ATOM 4188 O O . LYS A 1 516 ? -77.371 -45.852 81.411 1.00 83.69 516 LYS A O 1
ATOM 4193 N N . GLY A 1 517 ? -78.774 -45.022 79.869 1.00 82.69 517 GLY A N 1
ATOM 4194 C CA . GLY A 1 517 ? -79.533 -44.152 80.781 1.00 82.69 517 GLY A CA 1
ATOM 4195 C C . GLY A 1 517 ? -78.867 -42.819 81.139 1.00 82.69 517 GLY A C 1
ATOM 4196 O O . GLY A 1 517 ? -79.456 -42.038 81.880 1.00 82.69 517 GLY A O 1
ATOM 4197 N N . LYS A 1 518 ? -77.670 -42.529 80.618 1.00 85.19 518 LYS A N 1
ATOM 4198 C CA . LYS A 1 518 ? -77.021 -41.217 80.737 1.00 85.19 518 LYS A CA 1
ATOM 4199 C C . LYS A 1 518 ? -77.112 -40.461 79.417 1.00 85.19 518 LYS A C 1
ATOM 4201 O O . LYS A 1 518 ? -77.076 -41.080 78.358 1.00 85.19 518 LYS A O 1
ATOM 4206 N N . SER A 1 519 ? -77.217 -39.139 79.485 1.00 87.19 519 SER A N 1
ATOM 4207 C CA . SER A 1 519 ? -77.439 -38.266 78.330 1.00 87.19 519 SER A CA 1
ATOM 4208 C C . SER A 1 519 ? -76.334 -37.217 78.176 1.00 87.19 519 SER A C 1
ATOM 4210 O O . SER A 1 519 ? -75.931 -36.606 79.163 1.00 87.19 519 SER A O 1
ATOM 4212 N N . ILE A 1 520 ? -75.903 -36.973 76.940 1.00 86.69 520 ILE A N 1
ATOM 4213 C CA . ILE A 1 520 ? -75.036 -35.869 76.513 1.00 86.69 520 ILE A CA 1
ATOM 4214 C C . ILE A 1 520 ? -75.875 -34.961 75.619 1.00 86.69 520 ILE A C 1
ATOM 4216 O O . ILE A 1 520 ? -76.339 -35.403 74.570 1.00 86.69 520 ILE A O 1
ATOM 4220 N N . ASN A 1 521 ? -76.055 -33.697 75.996 1.00 85.88 521 ASN A N 1
ATOM 4221 C CA . ASN A 1 521 ? -76.644 -32.721 75.085 1.00 85.88 521 ASN A CA 1
ATOM 4222 C C . ASN A 1 521 ? -75.589 -32.328 74.042 1.00 85.88 521 ASN A C 1
ATOM 4224 O O . ASN A 1 521 ? -74.566 -31.734 74.379 1.00 85.88 521 ASN A O 1
ATOM 4228 N N . LEU A 1 522 ? -75.821 -32.702 72.789 1.00 83.62 522 LEU A N 1
ATOM 4229 C CA . LEU A 1 522 ? -74.961 -32.346 71.668 1.00 83.62 522 LEU A CA 1
ATOM 4230 C C . LEU A 1 522 ? -75.299 -30.950 71.140 1.00 83.62 522 LEU A C 1
ATOM 4232 O O . LEU A 1 522 ? -74.412 -30.253 70.659 1.00 83.62 522 LEU A O 1
ATOM 4236 N N . GLY A 1 523 ? -76.542 -30.499 71.301 1.00 84.12 523 GLY A N 1
ATOM 4237 C CA . GLY A 1 523 ? -77.015 -29.233 70.755 1.00 84.12 523 GLY A CA 1
ATOM 4238 C C . GLY A 1 523 ? -77.380 -29.362 69.277 1.00 84.12 523 GLY A C 1
ATOM 4239 O O . GLY A 1 523 ? -77.791 -30.424 68.801 1.00 84.12 523 GLY A O 1
ATOM 4240 N N . LYS A 1 524 ? -77.276 -28.260 68.535 1.00 82.69 524 LYS A N 1
ATOM 4241 C CA . LYS A 1 524 ? -77.603 -28.230 67.108 1.00 82.69 524 LYS A CA 1
ATOM 4242 C C . LYS A 1 524 ? -76.468 -28.856 66.280 1.00 82.69 524 LYS A C 1
ATOM 4244 O O . LYS A 1 524 ? -75.342 -28.363 66.353 1.00 82.69 524 LYS A O 1
ATOM 4249 N N . PRO A 1 525 ? -76.725 -29.904 65.475 1.00 80.06 525 PRO A N 1
ATOM 4250 C CA . PRO A 1 525 ? -75.696 -30.486 64.624 1.00 80.06 525 PRO A CA 1
ATOM 4251 C C . PRO A 1 525 ? -75.297 -29.525 63.510 1.00 80.06 525 PRO A C 1
ATOM 4253 O O . PRO A 1 525 ? -76.147 -28.887 62.882 1.00 80.06 525 PRO A O 1
ATOM 4256 N N . LYS A 1 526 ? -73.993 -29.463 63.229 1.00 80.25 526 LYS A N 1
ATOM 4257 C CA . LYS A 1 526 ? -73.477 -28.766 62.049 1.00 80.25 526 LYS A CA 1
ATOM 4258 C C . LYS A 1 526 ? -74.046 -29.410 60.793 1.00 80.25 526 LYS A C 1
ATOM 4260 O O . LYS A 1 526 ? -74.133 -30.636 60.716 1.00 80.25 526 LYS A O 1
ATOM 4265 N N . HIS A 1 527 ? -74.420 -28.608 59.802 1.00 76.75 527 HIS A N 1
ATOM 4266 C CA . HIS A 1 527 ? -74.724 -29.156 58.487 1.00 76.75 527 HIS A CA 1
ATOM 4267 C C . HIS A 1 527 ? -73.406 -29.352 57.742 1.00 76.75 527 HIS A C 1
ATOM 4269 O O . HIS A 1 527 ? -72.705 -28.381 57.461 1.00 76.75 527 HIS A O 1
ATOM 4275 N N . PHE A 1 528 ? -73.033 -30.602 57.482 1.00 74.19 528 PHE A N 1
ATOM 4276 C CA . PHE A 1 528 ? -71.810 -30.901 56.756 1.00 74.19 528 PHE A CA 1
ATOM 4277 C C . PHE A 1 528 ? -72.101 -30.863 55.257 1.00 74.19 528 PHE A C 1
ATOM 4279 O O . PHE A 1 528 ? -72.769 -31.746 54.718 1.00 74.19 528 PHE A O 1
ATOM 4286 N N . HIS A 1 529 ? -71.605 -29.829 54.579 1.00 59.34 529 HIS A N 1
ATOM 4287 C CA . HIS A 1 529 ? -71.471 -29.857 53.129 1.00 59.34 529 HIS A CA 1
ATOM 4288 C C . HIS A 1 529 ? -70.199 -30.632 52.802 1.00 59.34 529 HIS A C 1
ATOM 4290 O O . HIS A 1 529 ? -69.099 -30.144 53.045 1.00 59.34 529 HIS A O 1
ATOM 4296 N N . GLN A 1 530 ? -70.345 -31.842 52.261 1.00 49.09 530 GLN A N 1
ATOM 4297 C CA . GLN A 1 530 ? -69.221 -32.600 51.723 1.00 49.09 530 GLN A CA 1
ATOM 4298 C C . GLN A 1 530 ? -68.698 -31.850 50.487 1.00 49.09 530 GLN A C 1
ATOM 4300 O O . GLN A 1 530 ? -69.164 -32.052 49.368 1.00 49.09 530 GLN A O 1
ATOM 4305 N N . SER A 1 531 ? -67.781 -30.903 50.693 1.00 38.97 531 SER A N 1
ATOM 4306 C CA . SER A 1 531 ? -67.074 -30.239 49.606 1.00 38.97 531 SER A CA 1
ATOM 4307 C C . SER A 1 531 ? -66.145 -31.264 48.972 1.00 38.97 531 SER A C 1
ATOM 4309 O O . SER A 1 531 ? -65.196 -31.719 49.613 1.00 38.97 531 SER A O 1
ATOM 4311 N N . VAL A 1 532 ? -66.428 -31.634 47.725 1.00 35.47 532 VAL A N 1
ATOM 4312 C CA . VAL A 1 532 ? -65.497 -32.361 46.859 1.00 35.47 532 VAL A CA 1
ATOM 4313 C C . VAL A 1 532 ? -64.173 -31.596 46.885 1.00 35.47 532 VAL A C 1
ATOM 4315 O O . VAL A 1 532 ? -64.110 -30.432 46.492 1.00 35.47 532 VAL A O 1
ATOM 4318 N N . THR A 1 533 ? -63.140 -32.205 47.460 1.00 31.20 533 THR A N 1
ATOM 4319 C CA . THR A 1 533 ? -61.840 -31.577 47.692 1.00 31.20 533 THR A CA 1
ATOM 4320 C C . THR A 1 533 ? -61.137 -31.315 46.362 1.00 31.20 533 THR A C 1
ATOM 4322 O O . THR A 1 533 ? -60.460 -32.194 45.838 1.00 31.20 533 THR A O 1
ATOM 4325 N N . ASN A 1 534 ? -61.263 -30.098 45.833 1.00 30.84 534 ASN A N 1
ATOM 4326 C CA . ASN A 1 534 ? -60.282 -29.544 44.905 1.00 30.84 534 ASN A CA 1
ATOM 4327 C C . ASN A 1 534 ? -59.143 -28.944 45.739 1.00 30.84 534 ASN A C 1
ATOM 4329 O O . ASN A 1 534 ? -59.300 -27.884 46.344 1.00 30.84 534 ASN A O 1
ATOM 4333 N N . SER A 1 535 ? -58.005 -29.636 45.804 1.00 26.20 535 SER A N 1
ATOM 4334 C CA . SER A 1 535 ? -56.759 -29.065 46.326 1.00 26.20 535 SER A CA 1
ATOM 4335 C C . SER A 1 535 ? -56.292 -27.910 45.423 1.00 26.20 535 SER A C 1
ATOM 4337 O O . SER A 1 535 ? -56.245 -28.094 44.206 1.00 26.20 535 SER A O 1
ATOM 4339 N N . PRO A 1 536 ? -55.929 -26.735 45.968 1.00 31.08 536 PRO A N 1
ATOM 4340 C CA . PRO A 1 536 ? -55.406 -25.632 45.172 1.00 31.08 536 PRO A CA 1
ATOM 4341 C C . PRO A 1 536 ? -53.935 -25.872 44.804 1.00 31.08 536 PRO A C 1
ATOM 4343 O O . PRO A 1 536 ? -53.105 -26.191 45.657 1.00 31.08 536 PRO A O 1
ATOM 4346 N N . VAL A 1 537 ? -53.629 -25.701 43.518 1.00 28.69 537 VAL A N 1
ATOM 4347 C CA . VAL A 1 537 ? -52.270 -25.567 42.983 1.00 28.69 537 VAL A CA 1
ATOM 4348 C C . VAL A 1 537 ? -51.702 -24.243 43.490 1.00 28.69 537 VAL A C 1
ATOM 4350 O O . VAL A 1 537 ? -52.306 -23.192 43.298 1.00 28.69 537 VAL A O 1
ATOM 4353 N N . ILE A 1 538 ? -50.557 -24.303 44.166 1.00 29.41 538 ILE A N 1
ATOM 4354 C CA . ILE A 1 538 ? -49.782 -23.125 44.552 1.00 29.41 538 ILE A CA 1
ATOM 4355 C C . ILE A 1 538 ? -49.006 -22.684 43.305 1.00 29.41 538 ILE A C 1
ATOM 4357 O O . ILE A 1 538 ? -48.018 -23.316 42.937 1.00 29.41 538 ILE A O 1
ATOM 4361 N N . GLU A 1 539 ? -49.479 -21.633 42.635 1.00 29.70 539 GLU A N 1
ATOM 4362 C CA . GLU A 1 539 ? -48.676 -20.851 41.691 1.00 29.70 539 GLU A CA 1
ATOM 4363 C C . GLU A 1 539 ? -47.677 -20.011 42.498 1.00 29.70 539 GLU A C 1
ATOM 4365 O O . GLU A 1 539 ? -48.064 -19.176 43.314 1.00 29.70 539 GLU A O 1
ATOM 4370 N N . SER A 1 540 ? -46.382 -20.269 42.313 1.00 27.23 540 SER A N 1
ATOM 4371 C CA . SER A 1 540 ? -45.320 -19.382 42.781 1.00 27.23 540 SER A CA 1
ATOM 4372 C C . SER A 1 540 ? -45.057 -18.325 41.711 1.00 27.23 540 SER A C 1
ATOM 4374 O O . SER A 1 540 ? -44.392 -18.606 40.710 1.00 27.23 540 SER A O 1
ATOM 4376 N N . ASP A 1 541 ? -45.585 -17.126 41.934 1.00 30.83 541 ASP A N 1
ATOM 4377 C CA . ASP A 1 541 ? -45.091 -15.903 41.309 1.00 30.83 541 ASP A CA 1
ATOM 4378 C C . ASP A 1 541 ? -43.665 -15.584 41.803 1.00 30.83 541 ASP A C 1
ATOM 4380 O O . ASP A 1 541 ? -43.277 -15.953 42.912 1.00 30.83 541 ASP A O 1
ATOM 4384 N N . ASP A 1 542 ? -42.924 -14.868 40.953 1.00 32.06 542 ASP A N 1
ATOM 4385 C CA . ASP A 1 542 ? -41.592 -14.269 41.143 1.00 32.06 542 ASP A CA 1
ATOM 4386 C C . ASP A 1 542 ? -40.354 -15.106 40.780 1.00 32.06 542 ASP A C 1
ATOM 4388 O O . ASP A 1 542 ? -39.638 -15.613 41.633 1.00 32.06 542 ASP A O 1
ATOM 4392 N N . PHE A 1 543 ? -40.016 -15.112 39.481 1.00 29.59 543 PHE A N 1
ATOM 4393 C CA . PHE A 1 543 ? -38.636 -14.899 38.998 1.00 29.59 543 PHE A CA 1
ATOM 4394 C C . PHE A 1 543 ? -38.647 -14.427 37.524 1.00 29.59 543 PHE A C 1
ATOM 4396 O O . PHE A 1 543 ? -38.261 -15.138 36.597 1.00 29.59 543 PHE A O 1
ATOM 4403 N N . LYS A 1 544 ? -39.111 -13.193 37.278 1.00 26.97 544 LYS A N 1
ATOM 4404 C CA . LYS A 1 544 ? -38.857 -12.482 36.010 1.00 26.97 544 LYS A CA 1
ATOM 4405 C C . LYS A 1 544 ? -37.515 -11.759 36.110 1.00 26.97 544 LYS A C 1
ATOM 4407 O O . LYS A 1 544 ? -37.452 -10.616 36.549 1.00 26.97 544 LYS A O 1
ATOM 4412 N N . ILE A 1 545 ? -36.441 -12.406 35.663 1.00 29.28 545 ILE A N 1
ATOM 4413 C CA . ILE A 1 545 ? -35.208 -11.695 35.302 1.00 29.28 545 ILE A CA 1
ATOM 4414 C C . ILE A 1 545 ? -35.464 -11.039 33.942 1.00 29.28 545 ILE A C 1
ATOM 4416 O O . ILE A 1 545 ? -35.322 -11.663 32.893 1.00 29.28 545 ILE A O 1
ATOM 4420 N N . SER A 1 546 ? -35.878 -9.773 33.951 1.00 27.95 546 SER A N 1
ATOM 4421 C CA . SER A 1 546 ? -35.845 -8.920 32.765 1.00 27.95 546 SER A CA 1
ATOM 4422 C C . SER A 1 546 ? -34.407 -8.457 32.534 1.00 27.95 546 SER A C 1
ATOM 4424 O O . SER A 1 546 ? -34.014 -7.369 32.951 1.00 27.95 546 SER A O 1
ATOM 4426 N N . ARG A 1 547 ? -33.607 -9.293 31.871 1.00 28.77 547 ARG A N 1
ATOM 4427 C CA . ARG A 1 547 ? -32.329 -8.882 31.285 1.00 28.77 547 ARG A CA 1
ATOM 4428 C C . ARG A 1 547 ? -32.601 -8.411 29.854 1.00 28.77 547 ARG A C 1
ATOM 4430 O O . ARG A 1 547 ? -32.372 -9.133 28.894 1.00 28.77 547 ARG A O 1
ATOM 4437 N N . GLN A 1 548 ? -33.167 -7.211 29.715 1.00 26.88 548 GLN A N 1
ATOM 4438 C CA . GLN A 1 548 ? -33.053 -6.446 28.470 1.00 26.88 548 GLN A CA 1
ATOM 4439 C C . GLN A 1 548 ? -31.674 -5.781 28.473 1.00 26.88 548 GLN A C 1
ATOM 4441 O O . GLN A 1 548 ? -31.541 -4.580 28.692 1.00 26.88 548 GLN A O 1
ATOM 4446 N N . GLU A 1 549 ? -30.630 -6.583 28.266 1.00 28.39 549 GLU A N 1
ATOM 4447 C CA . GLU A 1 549 ? -29.372 -6.049 27.758 1.00 28.39 549 GLU A CA 1
ATOM 4448 C C . GLU A 1 549 ? -29.606 -5.757 26.277 1.00 28.39 549 GLU A C 1
ATOM 4450 O O . GLU A 1 549 ? -29.754 -6.636 25.430 1.00 28.39 549 GLU A O 1
ATOM 4455 N N . LYS A 1 550 ? -29.760 -4.466 26.010 1.00 28.98 550 LYS A N 1
ATOM 4456 C CA . LYS A 1 550 ? -29.736 -3.850 24.696 1.00 28.98 550 LYS A CA 1
ATOM 4457 C C . LYS A 1 550 ? -28.380 -4.202 24.073 1.00 28.98 550 LYS A C 1
ATOM 4459 O O . LYS A 1 550 ? -27.405 -3.507 24.341 1.00 28.98 550 LYS A O 1
ATOM 4464 N N . MET A 1 551 ? -28.313 -5.293 23.304 1.00 24.28 551 MET A N 1
ATOM 4465 C CA . MET A 1 551 ? -27.179 -5.576 22.424 1.00 24.28 551 MET A CA 1
ATOM 4466 C C . MET A 1 551 ? -27.046 -4.387 21.476 1.00 24.28 551 MET A C 1
ATOM 4468 O O . MET A 1 551 ? -27.845 -4.185 20.562 1.00 24.28 551 MET A O 1
ATOM 4472 N N . ILE A 1 552 ? -26.073 -3.539 21.775 1.00 26.45 552 ILE A N 1
ATOM 4473 C CA . ILE A 1 552 ? -25.547 -2.562 20.843 1.00 26.45 552 ILE A CA 1
ATOM 4474 C C . ILE A 1 552 ? -24.867 -3.406 19.768 1.00 26.45 552 ILE A C 1
ATOM 4476 O O . ILE A 1 552 ? -23.916 -4.117 20.069 1.00 26.45 552 ILE A O 1
ATOM 4480 N N . HIS A 1 553 ? -25.378 -3.364 18.538 1.00 29.77 553 HIS A N 1
ATOM 4481 C CA . HIS A 1 553 ? -24.605 -3.786 17.378 1.00 29.77 553 HIS A CA 1
ATOM 4482 C C . HIS A 1 553 ? -23.351 -2.905 17.330 1.00 29.77 553 HIS A C 1
ATOM 4484 O O . HIS A 1 553 ? -23.402 -1.765 16.868 1.00 29.77 553 HIS A O 1
ATOM 4490 N N . THR A 1 554 ? -22.241 -3.397 17.870 1.00 27.69 554 THR A N 1
ATOM 4491 C CA . THR A 1 554 ? -20.914 -2.869 17.578 1.00 27.69 554 THR A CA 1
ATOM 4492 C C . THR A 1 554 ? -20.588 -3.292 16.158 1.00 27.69 554 THR A C 1
ATOM 4494 O O . THR A 1 554 ? -20.136 -4.403 15.902 1.00 27.69 554 THR A O 1
ATOM 4497 N N . THR A 1 555 ? -20.895 -2.413 15.209 1.00 33.94 555 THR A N 1
ATOM 4498 C CA . THR A 1 555 ? -20.344 -2.492 13.860 1.00 33.94 555 THR A CA 1
ATOM 4499 C C . THR A 1 555 ? -18.815 -2.480 13.991 1.00 33.94 555 THR A C 1
ATOM 4501 O O . THR A 1 555 ? -18.301 -1.569 14.648 1.00 33.94 555 THR A O 1
ATOM 4504 N N . PRO A 1 556 ? -18.080 -3.453 13.421 1.00 35.12 556 PRO A N 1
ATOM 4505 C CA . PRO A 1 556 ? -16.623 -3.442 13.457 1.00 35.12 556 PRO A CA 1
ATOM 4506 C C . PRO A 1 556 ? -16.091 -2.150 12.826 1.00 35.12 556 PRO A C 1
ATOM 4508 O O . PRO A 1 556 ? -16.697 -1.590 11.905 1.00 35.12 556 PRO A O 1
ATOM 4511 N N . ALA A 1 557 ? -14.986 -1.648 13.377 1.00 32.12 557 ALA A N 1
ATOM 4512 C CA . ALA A 1 557 ? -14.381 -0.380 13.003 1.00 32.12 557 ALA A CA 1
ATOM 4513 C C . ALA A 1 557 ? -14.190 -0.268 11.475 1.00 32.12 557 ALA A C 1
ATOM 4515 O O . ALA A 1 557 ? -13.628 -1.129 10.805 1.00 32.12 557 ALA A O 1
ATOM 4516 N N . SER A 1 558 ? -14.709 0.836 10.945 1.00 32.16 558 SER A N 1
ATOM 4517 C CA . SER A 1 558 ? -15.001 1.166 9.546 1.00 32.16 558 SER A CA 1
ATOM 4518 C C . SER A 1 558 ? -13.783 1.361 8.612 1.00 32.16 558 SER A C 1
ATOM 4520 O O . SER A 1 558 ? -13.853 2.196 7.709 1.00 32.16 558 SER A O 1
ATOM 4522 N N . ASN A 1 559 ? -12.677 0.628 8.767 1.00 36.31 559 ASN A N 1
ATOM 4523 C CA . ASN A 1 559 ? -11.481 0.858 7.935 1.00 36.31 559 ASN A CA 1
ATOM 4524 C C . ASN A 1 559 ? -11.151 -0.224 6.895 1.00 36.31 559 ASN A C 1
ATOM 4526 O O . ASN A 1 559 ? -10.330 0.049 6.023 1.00 36.31 559 ASN A O 1
ATOM 4530 N N . ASN A 1 560 ? -11.840 -1.371 6.875 1.00 42.59 560 ASN A N 1
ATOM 4531 C CA . ASN A 1 560 ? -11.631 -2.394 5.843 1.00 42.59 560 ASN A CA 1
ATOM 4532 C C . ASN A 1 560 ? -12.853 -2.516 4.914 1.00 42.59 560 ASN A C 1
ATOM 4534 O O . ASN A 1 560 ? -13.966 -2.793 5.353 1.00 42.59 560 ASN A O 1
ATOM 4538 N N . ASN A 1 561 ? -12.637 -2.308 3.607 1.00 44.97 561 ASN A N 1
ATOM 4539 C CA . ASN A 1 561 ? -13.626 -2.328 2.511 1.00 44.97 561 ASN A CA 1
ATOM 4540 C C . ASN A 1 561 ? -14.226 -3.732 2.219 1.00 44.97 561 ASN A C 1
ATOM 4542 O O . ASN A 1 561 ? -14.490 -4.077 1.064 1.00 44.97 561 ASN A O 1
ATOM 4546 N N . GLY A 1 562 ? -14.434 -4.566 3.240 1.00 51.72 562 GLY A N 1
ATOM 4547 C CA . GLY A 1 562 ? -15.036 -5.890 3.107 1.00 51.72 562 GLY A CA 1
ATOM 4548 C C . GLY A 1 562 ? -16.502 -5.787 2.681 1.00 51.72 562 GLY A C 1
ATOM 4549 O O . GLY A 1 562 ? -17.346 -5.259 3.401 1.00 51.72 562 GLY A O 1
ATOM 4550 N N . LYS A 1 563 ? -16.824 -6.279 1.483 1.00 59.53 563 LYS A N 1
ATOM 4551 C CA . LYS A 1 563 ? -18.197 -6.333 0.973 1.00 59.53 563 LYS A CA 1
ATOM 4552 C C . LYS A 1 563 ? -18.931 -7.498 1.646 1.00 59.53 563 LYS A C 1
ATOM 4554 O O . LYS A 1 563 ? -18.643 -8.650 1.339 1.00 59.53 563 LYS A O 1
ATOM 4559 N N . PHE A 1 564 ? -19.862 -7.200 2.550 1.00 64.62 564 PHE A N 1
ATOM 4560 C CA . PHE A 1 564 ? -20.718 -8.207 3.182 1.00 64.62 564 PHE A CA 1
ATOM 4561 C C . PHE A 1 564 ? -21.724 -8.762 2.172 1.00 64.62 564 PHE A C 1
ATOM 4563 O O . PHE A 1 564 ? -22.515 -8.006 1.602 1.00 64.62 564 PHE A O 1
ATOM 4570 N N . ASN A 1 565 ? -21.727 -10.079 1.993 1.00 76.50 565 ASN A N 1
ATOM 4571 C CA . ASN A 1 565 ? -22.796 -10.782 1.295 1.00 76.50 565 ASN A CA 1
ATOM 4572 C C . ASN A 1 565 ? -23.594 -11.589 2.322 1.00 76.50 565 ASN A C 1
ATOM 4574 O O . ASN A 1 565 ? -23.066 -12.527 2.920 1.00 76.50 565 ASN A O 1
ATOM 4578 N N . SER A 1 566 ? -24.862 -11.223 2.526 1.00 79.88 566 SER A N 1
ATOM 4579 C CA . SER A 1 566 ? -25.791 -12.058 3.291 1.00 79.88 566 SER A CA 1
ATOM 4580 C C . SER A 1 566 ? -26.356 -13.141 2.378 1.00 79.88 566 SER A C 1
ATOM 4582 O O . SER A 1 566 ? -26.833 -12.846 1.280 1.00 79.88 566 SER A O 1
ATOM 4584 N N . ILE A 1 567 ? -26.272 -14.397 2.814 1.00 89.12 567 ILE A N 1
ATOM 4585 C CA . ILE A 1 567 ? -26.688 -15.552 2.004 1.00 89.12 567 ILE A CA 1
ATOM 4586 C C . ILE A 1 567 ? -28.022 -16.095 2.519 1.00 89.12 567 ILE A C 1
ATOM 4588 O O . ILE A 1 567 ? -28.930 -16.343 1.728 1.00 89.12 567 ILE A O 1
ATOM 4592 N N . ASN A 1 568 ? -28.173 -16.226 3.843 1.00 89.81 568 ASN A N 1
ATOM 4593 C CA . ASN A 1 568 ? -29.351 -16.783 4.522 1.00 89.81 568 ASN A CA 1
ATOM 4594 C C . ASN A 1 568 ? -29.763 -18.182 4.020 1.00 89.81 568 ASN A C 1
ATOM 4596 O O . ASN A 1 568 ? -30.921 -18.590 4.150 1.00 89.81 568 ASN A O 1
ATOM 4600 N N . GLU A 1 569 ? -28.832 -18.935 3.431 1.00 92.38 569 GLU A N 1
ATOM 4601 C CA . GLU A 1 569 ? -29.093 -20.290 2.954 1.00 92.38 569 GLU A CA 1
ATOM 4602 C C . GLU A 1 569 ? -28.965 -21.273 4.119 1.00 92.38 569 GLU A C 1
ATOM 4604 O O . GLU A 1 569 ? -27.976 -21.271 4.858 1.00 92.38 569 GLU A O 1
ATOM 4609 N N . ARG A 1 570 ? -29.994 -22.112 4.284 1.00 93.94 570 ARG A N 1
ATOM 4610 C CA . ARG A 1 570 ? -30.099 -23.092 5.364 1.00 93.94 570 ARG A CA 1
ATOM 4611 C C . ARG A 1 570 ? -29.947 -24.505 4.826 1.00 93.94 570 ARG A C 1
ATOM 4613 O O . ARG A 1 570 ? -30.670 -24.916 3.920 1.00 93.94 570 ARG A O 1
ATOM 4620 N N . VAL A 1 571 ? -29.077 -25.282 5.459 1.00 94.31 571 VAL A N 1
ATOM 4621 C CA . VAL A 1 571 ? -28.871 -26.699 5.157 1.00 94.31 571 VAL A CA 1
ATOM 4622 C C . VAL A 1 571 ? -29.064 -27.528 6.416 1.00 94.31 571 VAL A C 1
ATOM 4624 O O . VAL A 1 571 ? -28.478 -27.247 7.457 1.00 94.31 571 VAL A O 1
ATOM 4627 N N . GLU A 1 572 ? -29.863 -28.587 6.310 1.00 93.44 572 GLU A N 1
ATOM 4628 C CA . GLU A 1 572 ? -30.111 -29.534 7.396 1.00 93.44 572 GLU A CA 1
ATOM 4629 C C . GLU A 1 572 ? -29.451 -30.888 7.104 1.00 93.44 572 GLU A C 1
ATOM 4631 O O . GLU A 1 572 ? -29.615 -31.469 6.025 1.00 93.44 572 GLU A O 1
ATOM 4636 N N . VAL A 1 573 ? -28.692 -31.398 8.078 1.00 90.19 573 VAL A N 1
ATOM 4637 C CA . VAL A 1 573 ? -28.064 -32.721 8.035 1.00 90.19 573 VAL A CA 1
ATOM 4638 C C . VAL A 1 573 ? -28.357 -33.472 9.331 1.00 90.19 573 VAL A C 1
ATOM 4640 O O . VAL A 1 573 ? -27.752 -33.233 10.380 1.00 90.19 573 VAL A O 1
ATOM 4643 N N . GLY A 1 574 ? -29.270 -34.440 9.250 1.00 91.06 574 GLY A N 1
ATOM 4644 C CA . GLY A 1 574 ? -29.734 -35.187 10.417 1.00 91.06 574 GLY A CA 1
ATOM 4645 C C . GLY A 1 574 ? -30.532 -34.282 11.356 1.00 91.06 574 GLY A C 1
ATOM 4646 O O . GLY A 1 574 ? -31.501 -33.673 10.933 1.00 91.06 574 GLY A O 1
ATOM 4647 N N . ASN A 1 575 ? -30.108 -34.188 12.617 1.00 92.38 575 ASN A N 1
ATOM 4648 C CA . ASN A 1 575 ? -30.778 -33.398 13.661 1.00 92.38 575 ASN A CA 1
ATOM 4649 C C . ASN A 1 575 ? -30.150 -32.004 13.856 1.00 92.38 575 ASN A C 1
ATOM 4651 O O . ASN A 1 575 ? -30.169 -31.453 14.961 1.00 92.38 575 ASN A O 1
ATOM 4655 N N . ARG A 1 576 ? -29.452 -31.490 12.844 1.00 92.88 576 ARG A N 1
ATOM 4656 C CA . ARG A 1 576 ? -28.702 -30.235 12.917 1.00 92.88 576 ARG A CA 1
ATOM 4657 C C . ARG A 1 576 ? -28.947 -29.440 11.648 1.00 92.88 576 ARG A C 1
ATOM 4659 O O . ARG A 1 576 ? -28.857 -30.006 10.560 1.00 92.88 576 ARG A O 1
ATOM 4666 N N . ALA A 1 577 ? -29.177 -28.144 11.794 1.00 93.12 577 ALA A N 1
ATOM 4667 C CA . ALA A 1 577 ? -29.224 -27.215 10.678 1.00 93.12 577 ALA A CA 1
ATOM 4668 C C . ALA A 1 577 ? -28.139 -26.152 10.835 1.00 93.12 577 ALA A C 1
ATOM 4670 O O . ALA A 1 577 ? -27.840 -25.740 11.953 1.00 93.12 577 ALA A O 1
ATOM 4671 N N . ILE A 1 578 ? -27.562 -25.726 9.718 1.00 95.25 578 ILE A N 1
ATOM 4672 C CA . ILE A 1 578 ? -26.711 -24.541 9.635 1.00 95.25 578 ILE A CA 1
ATOM 4673 C C . ILE A 1 578 ? -27.391 -23.521 8.731 1.00 95.25 578 ILE A C 1
ATOM 4675 O O . ILE A 1 578 ? -27.997 -23.905 7.729 1.00 95.25 578 ILE A O 1
ATOM 4679 N N . THR A 1 579 ? -27.263 -22.248 9.069 1.00 94.88 579 THR A N 1
ATOM 4680 C CA . THR A 1 579 ? -27.626 -21.116 8.218 1.00 94.88 579 THR A CA 1
ATOM 4681 C C . THR A 1 579 ? -26.386 -20.252 8.052 1.00 94.88 579 THR A C 1
ATOM 4683 O O . THR A 1 579 ? -25.771 -19.898 9.055 1.00 94.88 579 THR A O 1
ATOM 4686 N N . VAL A 1 580 ? -25.995 -19.940 6.814 1.00 95.38 580 VAL A N 1
ATOM 4687 C CA . VAL A 1 580 ? -24.918 -18.968 6.562 1.00 95.38 580 VAL A CA 1
ATOM 4688 C C . VAL A 1 580 ? -25.516 -17.569 6.599 1.00 95.38 580 VAL A C 1
ATOM 4690 O O . VAL A 1 580 ? -26.262 -17.196 5.694 1.00 95.38 580 VAL A O 1
ATOM 4693 N N . GLU A 1 581 ? -25.203 -16.811 7.645 1.00 92.81 581 GLU A N 1
ATOM 4694 C CA . GLU A 1 581 ? -25.730 -15.459 7.848 1.00 92.81 581 GLU A CA 1
ATOM 4695 C C . GLU A 1 581 ? -24.972 -14.473 6.954 1.00 92.81 581 GLU A C 1
ATOM 4697 O O . GLU A 1 581 ? -25.565 -13.831 6.084 1.00 92.81 581 GLU A O 1
ATOM 4702 N N . ASN A 1 582 ? -23.643 -14.431 7.102 1.00 93.50 582 ASN A N 1
ATOM 4703 C CA . ASN A 1 582 ? -22.763 -13.493 6.411 1.00 93.50 582 ASN A CA 1
ATOM 4704 C C . ASN A 1 582 ? -21.472 -14.158 5.934 1.00 93.50 582 ASN A C 1
ATOM 4706 O O . ASN A 1 582 ? -20.930 -15.054 6.584 1.00 93.50 582 ASN A O 1
ATOM 4710 N N . VAL A 1 583 ? -20.949 -13.657 4.815 1.00 93.75 583 VAL A N 1
ATOM 4711 C CA . VAL A 1 583 ? -19.619 -14.001 4.309 1.00 93.75 583 VAL A CA 1
ATOM 4712 C C . VAL A 1 583 ? -18.879 -12.739 3.899 1.00 93.75 583 VAL A C 1
ATOM 4714 O O . VAL A 1 583 ? -19.442 -11.872 3.222 1.00 93.75 583 VAL A O 1
ATOM 4717 N N . TYR A 1 584 ? -17.613 -12.640 4.294 1.00 93.56 584 TYR A N 1
ATOM 4718 C CA . TYR A 1 584 ? -16.734 -11.543 3.902 1.00 93.56 584 TYR A CA 1
ATOM 4719 C C . TYR A 1 584 ? -15.280 -12.002 3.763 1.00 93.56 584 TYR A C 1
ATOM 4721 O O . TYR A 1 584 ? -14.857 -12.980 4.377 1.00 93.56 584 TYR A O 1
ATOM 4729 N N . PHE A 1 585 ? -14.522 -11.279 2.937 1.00 93.50 585 PHE A N 1
ATOM 4730 C CA . PHE A 1 585 ? -13.081 -11.464 2.788 1.00 93.50 585 PHE A CA 1
ATOM 4731 C C . PHE A 1 585 ? -12.319 -10.422 3.600 1.00 93.50 585 PHE A C 1
ATOM 4733 O O . PHE A 1 585 ? -12.755 -9.272 3.690 1.00 93.50 585 PHE A O 1
ATOM 4740 N N . THR A 1 586 ? -11.159 -10.806 4.122 1.00 93.69 586 THR A N 1
ATOM 4741 C CA . THR A 1 586 ? -10.211 -9.886 4.752 1.00 93.69 586 THR A CA 1
ATOM 4742 C C . THR A 1 586 ? -8.772 -10.303 4.459 1.00 93.69 586 THR A C 1
ATOM 4744 O O . THR A 1 586 ? -8.480 -11.490 4.299 1.00 93.69 586 THR A O 1
ATOM 4747 N N . ASP A 1 587 ? -7.878 -9.322 4.353 1.00 93.69 587 ASP A N 1
ATOM 4748 C CA . ASP A 1 587 ? -6.454 -9.558 4.087 1.00 93.69 587 ASP A CA 1
ATOM 4749 C C . ASP A 1 587 ? -5.681 -9.875 5.392 1.00 93.69 587 ASP A C 1
ATOM 4751 O O . ASP A 1 587 ? -4.597 -10.453 5.347 1.00 93.69 587 ASP A O 1
ATOM 4755 N N . CYS A 1 588 ? -6.257 -9.552 6.555 1.00 92.88 588 CYS A N 1
ATOM 4756 C CA . CYS A 1 588 ? -5.755 -9.884 7.893 1.00 92.88 588 CYS A CA 1
ATOM 4757 C C . CYS A 1 588 ? -6.908 -10.028 8.907 1.00 92.88 588 CYS A C 1
ATOM 4759 O O . CYS A 1 588 ? -8.018 -9.538 8.676 1.00 92.88 588 CYS A O 1
ATOM 4761 N N . LEU A 1 589 ? -6.658 -10.703 10.031 1.00 91.44 589 LEU A N 1
ATOM 4762 C CA . LEU A 1 589 ? -7.530 -10.681 11.211 1.00 91.44 589 LEU A CA 1
ATOM 4763 C C . LEU A 1 589 ? -6.883 -9.771 12.258 1.00 91.44 589 LEU A C 1
ATOM 4765 O O . LEU A 1 589 ? -5.772 -10.047 12.707 1.00 91.44 589 LEU A O 1
ATOM 4769 N N . GLU A 1 590 ? -7.563 -8.686 12.616 1.00 86.75 590 GLU A N 1
ATOM 4770 C CA . GLU A 1 590 ? -7.089 -7.697 13.590 1.00 86.75 590 GLU A CA 1
ATOM 4771 C C . GLU A 1 590 ? -7.869 -7.847 14.898 1.00 86.75 590 GLU A C 1
ATOM 4773 O O . GLU A 1 590 ? -9.102 -7.876 14.876 1.00 86.75 590 GLU A O 1
ATOM 4778 N N . SER A 1 591 ? -7.144 -7.950 16.013 1.00 82.12 591 SER A N 1
ATOM 4779 C CA . SER A 1 591 ? -7.695 -7.899 17.372 1.00 82.12 591 SER A CA 1
ATOM 4780 C C . SER A 1 591 ? -8.101 -6.464 17.718 1.00 82.12 591 SER A C 1
ATOM 4782 O O . SER A 1 591 ? -7.521 -5.506 17.200 1.00 82.12 591 SER A O 1
ATOM 4784 N N . THR A 1 592 ? -9.093 -6.291 18.591 1.00 75.69 592 THR A N 1
ATOM 4785 C CA . THR A 1 592 ? -9.373 -4.977 19.195 1.00 75.69 592 THR A CA 1
ATOM 4786 C C . THR A 1 592 ? -8.395 -4.631 20.311 1.00 75.69 592 THR A C 1
ATOM 4788 O O . THR A 1 592 ? -8.280 -3.457 20.674 1.00 75.69 592 THR A O 1
ATOM 4791 N N . ASP A 1 593 ? -7.681 -5.629 20.829 1.00 74.25 593 ASP A N 1
ATOM 4792 C CA . ASP A 1 593 ? -6.554 -5.433 21.724 1.00 74.25 593 ASP A CA 1
ATOM 4793 C C . ASP A 1 593 ? -5.343 -4.881 20.948 1.00 74.25 593 ASP A C 1
ATOM 4795 O O . ASP A 1 593 ? -4.833 -5.496 20.011 1.00 74.25 593 ASP A O 1
ATOM 4799 N N . GLU A 1 594 ? -4.869 -3.698 21.349 1.00 77.50 594 GLU A N 1
ATOM 4800 C CA . GLU A 1 594 ? -3.724 -3.019 20.730 1.00 77.50 594 GLU A CA 1
ATOM 4801 C C . GLU A 1 594 ? -2.394 -3.776 20.896 1.00 77.50 594 GLU A C 1
ATOM 4803 O O . GLU A 1 594 ? -1.401 -3.415 20.258 1.00 77.50 594 GLU A O 1
ATOM 4808 N N . PHE A 1 595 ? -2.356 -4.800 21.758 1.00 77.88 595 PHE A N 1
ATOM 4809 C CA . PHE A 1 595 ? -1.164 -5.602 22.031 1.00 77.88 595 PHE A CA 1
ATOM 4810 C C . PHE A 1 595 ? -1.028 -6.857 21.158 1.00 77.88 595 PHE A C 1
ATOM 4812 O O . PHE A 1 595 ? 0.038 -7.479 21.192 1.00 77.88 595 PHE A O 1
ATOM 4819 N N . ASP A 1 596 ? -2.048 -7.224 20.380 1.00 77.62 596 ASP A N 1
ATOM 4820 C CA . ASP A 1 596 ? -1.988 -8.394 19.503 1.00 77.62 596 ASP A CA 1
ATOM 4821 C C . ASP A 1 596 ? -1.555 -8.024 18.082 1.00 77.62 596 ASP A C 1
ATOM 4823 O O . ASP A 1 596 ? -2.096 -7.118 17.444 1.00 77.62 596 ASP A O 1
ATOM 4827 N N . ASP A 1 597 ? -0.597 -8.781 17.547 1.00 85.44 597 ASP A N 1
ATOM 4828 C CA . ASP A 1 597 ? -0.185 -8.636 16.154 1.00 85.44 597 ASP A CA 1
ATOM 4829 C C . ASP A 1 597 ? -1.298 -9.131 15.206 1.00 85.44 597 ASP A C 1
ATOM 4831 O O . ASP A 1 597 ? -1.853 -10.217 15.420 1.00 85.44 597 ASP A O 1
ATOM 4835 N N . PRO A 1 598 ? -1.601 -8.402 14.111 1.00 89.00 598 PRO A N 1
ATOM 4836 C CA . PRO A 1 598 ? -2.542 -8.866 13.101 1.00 89.00 598 PRO A CA 1
ATOM 4837 C C . PRO A 1 598 ? -2.127 -10.222 12.526 1.00 89.00 598 PRO A C 1
ATOM 4839 O O . PRO A 1 598 ? -0.964 -10.448 12.176 1.00 89.00 598 PRO A O 1
ATOM 4842 N N . ILE A 1 599 ? -3.096 -11.117 12.363 1.00 89.62 599 ILE A N 1
ATOM 4843 C CA . ILE A 1 599 ? -2.863 -12.430 11.763 1.00 89.62 599 ILE A CA 1
ATOM 4844 C C . ILE A 1 599 ? -2.994 -12.291 10.250 1.00 89.62 599 ILE A C 1
ATOM 4846 O O . ILE A 1 599 ? -4.016 -11.816 9.753 1.00 89.62 599 ILE A O 1
ATOM 4850 N N . PHE A 1 600 ? -1.978 -12.739 9.512 1.00 91.88 600 PHE A N 1
ATOM 4851 C CA . PHE A 1 600 ? -1.953 -12.732 8.048 1.00 91.88 600 PHE A CA 1
ATOM 4852 C C . PHE A 1 600 ? -2.042 -14.158 7.468 1.00 91.88 600 PHE A C 1
ATOM 4854 O O . PHE A 1 600 ? -1.547 -15.100 8.097 1.00 91.88 600 PHE A O 1
ATOM 4861 N N . PRO A 1 601 ? -2.619 -14.333 6.262 1.00 91.56 601 PRO A N 1
ATOM 4862 C CA . PRO A 1 601 ? -2.632 -15.604 5.533 1.00 91.56 601 PRO A CA 1
ATOM 4863 C C . PRO A 1 601 ? -1.215 -16.169 5.334 1.00 91.56 601 PRO A C 1
ATOM 4865 O O . PRO A 1 601 ? -0.320 -15.467 4.858 1.00 91.56 601 PRO A O 1
ATOM 4868 N N . LYS A 1 602 ? -0.991 -17.451 5.652 1.00 89.88 602 LYS A N 1
ATOM 4869 C CA . LYS A 1 602 ? 0.332 -18.109 5.560 1.00 89.88 602 LYS A CA 1
ATOM 4870 C C . LYS A 1 602 ? 0.786 -18.348 4.112 1.00 89.88 602 LYS A C 1
ATOM 4872 O O . LYS A 1 602 ? 1.978 -18.480 3.841 1.00 89.88 602 LYS A O 1
ATOM 4877 N N . THR A 1 603 ? -0.156 -18.418 3.184 1.00 87.94 603 THR A N 1
ATOM 4878 C CA . THR A 1 603 ? 0.014 -18.732 1.759 1.00 87.94 603 THR A CA 1
ATOM 4879 C C . THR A 1 603 ? 0.006 -17.490 0.867 1.00 87.94 603 THR A C 1
ATOM 4881 O O . THR A 1 603 ? 0.192 -17.613 -0.342 1.00 87.94 603 THR A O 1
ATOM 4884 N N . GLY A 1 604 ? -0.177 -16.295 1.443 1.00 88.38 604 GLY A N 1
ATOM 4885 C CA . GLY A 1 604 ? -0.328 -15.048 0.685 1.00 88.38 604 GLY A CA 1
ATOM 4886 C C . GLY A 1 604 ? -1.689 -14.899 -0.007 1.00 88.38 604 GLY A C 1
ATOM 4887 O O . GLY A 1 604 ? -1.828 -14.052 -0.883 1.00 88.38 604 GLY A O 1
ATOM 4888 N N . GLY A 1 605 ? -2.666 -15.737 0.356 1.00 93.19 605 GLY A N 1
ATOM 4889 C CA . GLY A 1 605 ? -4.057 -15.625 -0.074 1.00 93.19 605 GLY A CA 1
ATOM 4890 C C . GLY A 1 605 ? -4.847 -14.587 0.727 1.00 93.19 605 GLY A C 1
ATOM 4891 O O . GLY A 1 605 ? -4.308 -13.579 1.175 1.00 93.19 605 GLY A O 1
ATOM 4892 N N . LYS A 1 606 ? -6.141 -14.846 0.922 1.00 94.75 606 LYS A N 1
ATOM 4893 C CA . LYS A 1 606 ? -7.044 -14.041 1.756 1.00 94.75 606 LYS A CA 1
ATOM 4894 C C . LYS A 1 606 ? -7.750 -14.919 2.773 1.00 94.75 606 LYS A C 1
ATOM 4896 O O . LYS A 1 606 ? -7.940 -16.114 2.544 1.00 94.75 606 LYS A O 1
ATOM 4901 N N . PHE A 1 607 ? -8.204 -14.322 3.866 1.00 95.31 607 PHE A N 1
ATOM 4902 C CA . PHE A 1 607 ? -9.157 -14.986 4.741 1.00 95.31 607 PHE A CA 1
ATOM 4903 C C . PHE A 1 607 ? -10.575 -14.808 4.210 1.00 95.31 607 PHE A C 1
ATOM 4905 O O . PHE A 1 607 ? -10.962 -13.719 3.785 1.00 95.31 607 PHE A O 1
ATOM 4912 N N . ILE A 1 608 ? -11.360 -15.879 4.272 1.00 95.44 608 ILE A N 1
ATOM 4913 C CA . ILE A 1 608 ? -12.816 -15.843 4.156 1.00 95.44 608 ILE A CA 1
ATOM 4914 C C . ILE A 1 608 ? -13.416 -16.151 5.524 1.00 95.44 608 ILE A C 1
ATOM 4916 O O . ILE A 1 608 ? -13.173 -17.209 6.104 1.00 95.44 608 ILE A O 1
ATOM 4920 N N . CYS A 1 609 ? -14.213 -15.217 6.024 1.00 94.19 609 CYS A N 1
ATOM 4921 C CA . CYS A 1 609 ? -14.919 -15.313 7.289 1.00 94.19 609 CYS A CA 1
ATOM 4922 C C . CYS A 1 609 ? -16.386 -15.647 7.010 1.00 94.19 609 CYS A C 1
ATOM 4924 O O . CYS A 1 609 ? -17.059 -14.934 6.265 1.00 94.19 609 CYS A O 1
ATOM 4926 N N . VAL A 1 610 ? -16.868 -16.742 7.594 1.00 94.62 610 VAL A N 1
ATOM 4927 C CA . VAL A 1 610 ? -18.219 -17.280 7.407 1.00 94.62 610 VAL A CA 1
ATOM 4928 C C . VAL A 1 610 ? -18.932 -17.293 8.755 1.00 94.62 610 VAL A C 1
ATOM 4930 O O . VAL A 1 610 ? -18.586 -18.075 9.643 1.00 94.62 610 VAL A O 1
ATOM 4933 N N . GLU A 1 611 ? -19.930 -16.429 8.903 1.00 93.88 611 GLU A N 1
ATOM 4934 C CA . GLU A 1 611 ? -20.802 -16.379 10.074 1.00 93.88 611 GLU A CA 1
ATOM 4935 C C . GLU A 1 611 ? -21.944 -17.385 9.904 1.00 93.88 611 GLU A C 1
ATOM 4937 O O . GLU A 1 611 ? -22.674 -17.370 8.908 1.00 93.88 611 GLU A O 1
ATOM 4942 N N . LEU A 1 612 ? -22.081 -18.289 10.870 1.00 93.56 612 LEU A N 1
ATOM 4943 C CA . LEU A 1 612 ? -23.000 -19.416 10.815 1.00 93.56 612 LEU A CA 1
ATOM 4944 C C . LEU A 1 612 ? -23.906 -19.422 12.043 1.00 93.56 612 LEU A C 1
ATOM 4946 O O . LEU A 1 612 ? -23.416 -19.470 13.169 1.00 93.56 612 LEU A O 1
ATOM 4950 N N . THR A 1 613 ? -25.215 -19.527 11.842 1.00 92.94 613 THR A N 1
ATOM 4951 C CA . THR A 1 613 ? -26.133 -19.958 12.901 1.00 92.94 613 THR A CA 1
ATOM 4952 C C . THR A 1 613 ? -26.264 -21.471 12.847 1.00 92.94 613 THR A C 1
ATOM 4954 O O . THR A 1 613 ? -26.732 -22.024 11.851 1.00 92.94 613 THR A O 1
ATOM 4957 N N . VAL A 1 614 ? -25.889 -22.165 13.921 1.00 91.81 614 VAL A N 1
ATOM 4958 C CA . VAL A 1 614 ? -26.096 -23.610 14.048 1.00 91.81 614 VAL A CA 1
ATOM 4959 C C . VAL A 1 614 ? -27.236 -23.898 15.007 1.00 91.81 614 VAL A C 1
ATOM 4961 O O . VAL A 1 614 ? -27.231 -23.457 16.152 1.00 91.81 614 VAL A O 1
ATOM 4964 N N . GLU A 1 615 ? -28.209 -24.679 14.552 1.00 92.19 615 GLU A N 1
ATOM 4965 C CA . GLU A 1 615 ? -29.414 -25.033 15.296 1.00 92.19 615 GLU A CA 1
ATOM 4966 C C . GLU A 1 615 ? -29.480 -26.541 15.557 1.00 92.19 615 GLU A C 1
ATOM 4968 O O . GLU A 1 615 ? -29.229 -27.374 14.677 1.00 92.19 615 GLU A O 1
ATOM 4973 N N . ASN A 1 616 ? -29.875 -26.912 16.776 1.00 89.00 616 ASN A N 1
ATOM 4974 C CA . ASN A 1 616 ? -30.238 -28.287 17.096 1.00 89.00 616 ASN A CA 1
ATOM 4975 C C . ASN A 1 616 ? -31.737 -28.525 16.859 1.00 89.00 616 ASN A C 1
ATOM 4977 O O . ASN A 1 616 ? -32.565 -28.255 17.733 1.00 89.00 616 ASN A O 1
ATOM 4981 N N . THR A 1 617 ? -32.065 -29.102 15.698 1.00 90.88 617 THR A N 1
ATOM 4982 C CA . THR A 1 617 ? -33.436 -29.475 15.303 1.00 90.88 617 THR A CA 1
ATOM 4983 C C . THR A 1 617 ? -33.909 -30.796 15.933 1.00 90.88 617 THR A C 1
ATOM 4985 O O . THR A 1 617 ? -35.080 -31.165 15.830 1.00 90.88 617 THR A O 1
ATOM 4988 N N . GLY A 1 618 ? -33.022 -31.513 16.632 1.00 80.19 618 GLY A N 1
ATOM 4989 C CA . GLY A 1 618 ? -33.312 -32.775 17.312 1.00 80.19 618 GLY A CA 1
ATOM 4990 C C . GLY A 1 618 ? -33.905 -32.635 18.714 1.00 80.19 618 GLY A C 1
ATOM 4991 O O . GLY A 1 618 ? -34.059 -31.549 19.268 1.00 80.19 618 GLY A O 1
ATOM 4992 N N . LYS A 1 619 ? -34.211 -33.788 19.323 1.00 81.62 619 LYS A N 1
ATOM 4993 C CA . LYS A 1 619 ? -34.711 -33.893 20.709 1.00 81.62 619 LYS A CA 1
ATOM 4994 C C . LYS A 1 619 ? -33.610 -34.102 21.754 1.00 81.62 619 LYS A C 1
ATOM 4996 O O . LYS A 1 619 ? -33.908 -34.093 22.943 1.00 81.62 619 LYS A O 1
ATOM 5001 N N . GLU A 1 620 ? -32.362 -34.275 21.325 1.00 73.06 620 GLU A N 1
ATOM 5002 C CA . GLU A 1 620 ? -31.216 -34.570 22.191 1.00 73.06 620 GLU A CA 1
ATOM 5003 C C . GLU A 1 620 ? -30.099 -33.541 22.000 1.00 73.06 620 GLU A C 1
ATOM 5005 O O . GLU A 1 620 ? -29.853 -33.073 20.881 1.00 73.06 620 GLU A O 1
ATOM 5010 N N . THR A 1 621 ? -29.411 -33.191 23.090 1.00 75.56 621 THR A N 1
ATOM 5011 C CA . THR A 1 621 ? -28.155 -32.431 23.033 1.00 75.56 621 THR A CA 1
ATOM 5012 C C . THR A 1 621 ? -27.142 -33.204 22.203 1.00 75.56 621 THR A C 1
ATOM 5014 O O . THR A 1 621 ? -27.098 -34.429 22.244 1.00 75.56 621 THR A O 1
ATOM 5017 N N . GLY A 1 622 ? -26.305 -32.509 21.447 1.00 74.44 622 GLY A N 1
ATOM 5018 C CA . GLY A 1 622 ? -25.244 -33.201 20.729 1.00 74.44 622 GLY A CA 1
ATOM 5019 C C . GLY A 1 622 ? -24.319 -32.261 20.002 1.00 74.44 622 GLY A C 1
ATOM 5020 O O . GLY A 1 622 ? -24.661 -31.097 19.767 1.00 74.44 622 GLY A O 1
ATOM 5021 N N . ASN A 1 623 ? -23.171 -32.819 19.658 1.00 82.38 623 ASN A N 1
ATOM 5022 C CA . ASN A 1 623 ? -21.991 -32.042 19.353 1.00 82.38 623 ASN A CA 1
ATOM 5023 C C . ASN A 1 623 ? -21.945 -31.617 17.890 1.00 82.38 623 ASN A C 1
ATOM 5025 O O . ASN A 1 623 ? -22.427 -32.329 17.000 1.00 82.38 623 ASN A O 1
ATOM 5029 N N . ILE A 1 624 ? -21.344 -30.457 17.647 1.00 79.19 624 ILE A N 1
ATOM 5030 C CA . ILE A 1 624 ? -20.973 -30.024 16.303 1.00 79.19 624 ILE A CA 1
ATOM 5031 C C . ILE A 1 624 ? -19.498 -30.342 16.148 1.00 79.19 624 ILE A C 1
ATOM 5033 O O . ILE A 1 624 ? -18.652 -29.813 16.855 1.00 79.19 624 ILE A O 1
ATOM 5037 N N . ILE A 1 625 ? -19.191 -31.248 15.226 1.00 80.88 625 ILE A N 1
ATOM 5038 C CA . ILE A 1 625 ? -17.807 -31.555 14.884 1.00 80.88 625 ILE A CA 1
ATOM 5039 C C . ILE A 1 625 ? -17.364 -30.475 13.899 1.00 80.88 625 ILE A C 1
ATOM 5041 O O . ILE A 1 625 ? -17.632 -30.583 12.701 1.00 80.88 625 ILE A O 1
ATOM 5045 N N . PHE A 1 626 ? -16.753 -29.405 14.404 1.00 78.88 626 PHE A N 1
ATOM 5046 C CA . PHE A 1 626 ? -16.370 -28.246 13.595 1.00 78.88 626 PHE A CA 1
ATOM 5047 C C . PHE A 1 626 ? -15.365 -28.577 12.485 1.00 78.88 626 PHE A C 1
ATOM 5049 O O . PHE A 1 626 ? -15.415 -27.963 11.425 1.00 78.88 626 PHE A O 1
ATOM 5056 N N . SER A 1 627 ? -14.560 -29.632 12.642 1.00 80.50 627 SER A N 1
ATOM 5057 C CA . SER A 1 627 ? -13.669 -30.139 11.585 1.00 80.50 627 SER A CA 1
ATOM 5058 C C . SER A 1 627 ? -14.395 -30.710 10.356 1.00 80.50 627 SER A C 1
ATOM 5060 O O . SER A 1 627 ? -13.757 -31.185 9.422 1.00 80.50 627 SER A O 1
ATOM 5062 N N . THR A 1 628 ? -15.734 -30.688 10.332 1.00 87.75 628 THR A N 1
ATOM 5063 C CA . THR A 1 628 ? -16.534 -31.118 9.173 1.00 87.75 628 THR A CA 1
ATOM 5064 C C . THR A 1 628 ? -16.876 -29.998 8.192 1.00 87.75 628 THR A C 1
ATOM 5066 O O . THR A 1 628 ? -17.480 -30.296 7.160 1.00 87.75 628 THR A O 1
ATOM 5069 N N . PHE A 1 629 ? -16.526 -28.744 8.496 1.00 92.38 629 PHE A N 1
ATOM 5070 C CA . PHE A 1 629 ? -16.664 -27.628 7.563 1.00 92.38 629 PHE A CA 1
ATOM 5071 C C . PHE A 1 629 ? -15.442 -27.550 6.647 1.00 92.38 629 PHE A C 1
ATOM 5073 O O . PHE A 1 629 ? -14.312 -27.506 7.125 1.00 92.38 629 PHE A O 1
ATOM 5080 N N . GLN A 1 630 ? -15.673 -27.511 5.337 1.00 94.44 630 GLN A N 1
ATOM 5081 C CA . GLN A 1 630 ? -14.632 -27.279 4.333 1.00 94.44 630 GLN A CA 1
ATOM 5082 C C . GLN A 1 630 ? -15.129 -26.253 3.327 1.00 94.44 630 GLN A C 1
ATOM 5084 O O . GLN A 1 630 ? -16.281 -26.324 2.904 1.00 94.44 630 GLN A O 1
ATOM 5089 N N . VAL A 1 631 ? -14.271 -25.332 2.906 1.00 96.19 631 VAL A N 1
ATOM 5090 C CA . VAL A 1 631 ? -14.556 -24.484 1.746 1.00 96.19 631 VAL A CA 1
ATOM 5091 C C . VAL A 1 631 ? -13.915 -25.130 0.524 1.00 96.19 631 VAL A C 1
ATOM 5093 O O . VAL A 1 631 ? -12.821 -25.679 0.612 1.00 96.19 631 VAL A O 1
ATOM 5096 N N . MET A 1 632 ? -14.604 -25.125 -0.613 1.00 96.50 632 MET A N 1
ATOM 5097 C CA . MET A 1 632 ? -14.052 -25.633 -1.868 1.00 96.50 632 MET A CA 1
ATOM 5098 C C . MET A 1 632 ? -14.346 -24.667 -3.010 1.00 96.50 632 MET A C 1
ATOM 5100 O O . MET A 1 632 ? -15.462 -24.143 -3.100 1.00 96.50 632 MET A O 1
ATOM 5104 N N . ASP A 1 633 ? -13.352 -24.438 -3.865 1.00 96.12 633 ASP A N 1
ATOM 5105 C CA . ASP A 1 633 ? -13.509 -23.605 -5.057 1.00 96.12 633 ASP A CA 1
ATOM 5106 C C . ASP A 1 633 ? -14.125 -24.375 -6.243 1.00 96.12 633 ASP A C 1
ATOM 5108 O O . ASP A 1 633 ? -14.440 -25.567 -6.161 1.00 96.12 633 ASP A O 1
ATOM 5112 N N . GLU A 1 634 ? -14.305 -23.691 -7.375 1.00 94.06 634 GLU A N 1
ATOM 5113 C CA . GLU A 1 634 ? -14.813 -24.298 -8.611 1.00 94.06 634 GLU A CA 1
ATOM 5114 C C . GLU A 1 634 ? -13.871 -25.332 -9.249 1.00 94.06 634 GLU A C 1
ATOM 5116 O O . GLU A 1 634 ? -14.328 -26.180 -10.018 1.00 94.06 634 GLU A O 1
ATOM 5121 N N . ASN A 1 635 ? -12.579 -25.298 -8.914 1.00 92.38 635 ASN A N 1
ATOM 5122 C CA . ASN A 1 635 ? -11.576 -26.240 -9.408 1.00 92.38 635 ASN A CA 1
ATOM 5123 C C . ASN A 1 635 ? -11.476 -27.502 -8.535 1.00 92.38 635 ASN A C 1
ATOM 5125 O O . ASN A 1 635 ? -10.788 -28.458 -8.899 1.00 92.38 635 ASN A O 1
ATOM 5129 N N . GLY A 1 636 ? -12.174 -27.530 -7.397 1.00 93.19 636 GLY A N 1
ATOM 5130 C CA . GLY A 1 636 ? -12.157 -28.636 -6.447 1.00 93.19 636 GLY A CA 1
ATOM 5131 C C . GLY A 1 636 ? -11.027 -28.562 -5.417 1.00 93.19 636 GLY A C 1
ATOM 5132 O O . GLY A 1 636 ? -10.797 -29.551 -4.713 1.00 93.19 636 GLY A O 1
ATOM 5133 N N . TYR A 1 637 ? -10.325 -27.429 -5.306 1.00 93.88 637 TYR A N 1
ATOM 5134 C CA . TYR A 1 637 ? -9.368 -27.187 -4.229 1.00 93.88 637 TYR A CA 1
ATOM 5135 C C . TYR A 1 637 ? -10.111 -26.996 -2.918 1.00 93.88 637 TYR A C 1
ATOM 5137 O O . TYR A 1 637 ? -11.043 -26.201 -2.826 1.00 93.88 637 TYR A O 1
ATOM 5145 N N . LYS A 1 638 ? -9.695 -27.754 -1.906 1.00 95.44 638 LYS A N 1
ATOM 5146 C CA . LYS A 1 638 ? -10.289 -27.731 -0.573 1.00 95.44 638 LYS A CA 1
ATOM 5147 C C . LYS A 1 638 ? -9.436 -26.887 0.355 1.00 95.44 638 LYS A C 1
ATOM 5149 O O . LYS A 1 638 ? -8.222 -27.066 0.402 1.00 95.44 638 LYS A O 1
ATOM 5154 N N . PHE A 1 639 ? -10.106 -26.043 1.118 1.00 94.69 639 PHE A N 1
ATOM 5155 C CA . PHE A 1 639 ? -9.533 -25.185 2.135 1.00 94.69 639 PHE A CA 1
ATOM 5156 C C . PHE A 1 639 ? -10.105 -25.620 3.479 1.00 94.69 639 PHE A C 1
ATOM 5158 O O . PHE A 1 639 ? -11.325 -25.606 3.693 1.00 94.69 639 PHE A O 1
ATOM 5165 N N . ASP A 1 640 ? -9.218 -26.068 4.359 1.00 91.50 640 ASP A N 1
ATOM 5166 C CA . ASP A 1 640 ? -9.576 -26.410 5.727 1.00 91.50 640 ASP A CA 1
ATOM 5167 C C . ASP A 1 640 ? -9.702 -25.129 6.564 1.00 91.50 640 ASP A C 1
ATOM 5169 O O . ASP A 1 640 ? -9.137 -24.083 6.230 1.00 91.50 640 ASP A O 1
ATOM 5173 N N . ALA A 1 641 ? -10.497 -25.195 7.632 1.00 90.50 641 ALA A N 1
ATOM 5174 C CA . ALA A 1 641 ? -10.611 -24.081 8.564 1.00 90.50 641 ALA A CA 1
ATOM 5175 C C . ALA A 1 641 ? -9.252 -23.819 9.228 1.00 90.50 641 ALA A C 1
ATOM 5177 O O . ALA A 1 641 ? -8.528 -24.756 9.572 1.00 90.50 641 ALA A O 1
ATOM 5178 N N . VAL A 1 642 ? -8.927 -22.543 9.417 1.00 90.00 642 VAL A N 1
ATOM 5179 C CA . VAL A 1 642 ? -7.758 -22.123 10.196 1.00 90.00 642 VAL A CA 1
ATOM 5180 C C . VAL A 1 642 ? -7.949 -22.584 11.649 1.00 90.00 642 VAL A C 1
ATOM 5182 O O . VAL A 1 642 ? -9.082 -22.651 12.137 1.00 90.00 642 VAL A O 1
ATOM 5185 N N . ASP A 1 643 ? -6.854 -22.957 12.316 1.00 82.75 643 ASP A N 1
ATOM 5186 C CA . ASP A 1 643 ? -6.893 -23.545 13.660 1.00 82.75 643 ASP A CA 1
ATOM 5187 C C . ASP A 1 643 ? -7.596 -22.609 14.660 1.00 82.75 643 ASP A C 1
ATOM 5189 O O . ASP A 1 643 ? -7.323 -21.409 14.725 1.00 82.75 643 ASP A O 1
ATOM 5193 N N . GLU A 1 644 ? -8.515 -23.167 15.450 1.00 69.94 644 GLU A N 1
ATOM 5194 C CA . GLU A 1 644 ? -9.401 -22.421 16.347 1.00 69.94 644 GLU A CA 1
ATOM 5195 C C . GLU A 1 644 ? -8.618 -21.674 17.434 1.00 69.94 644 GLU A C 1
ATOM 5197 O O . GLU A 1 644 ? -9.058 -20.612 17.875 1.00 69.94 644 GLU A O 1
ATOM 5202 N N . SER A 1 645 ? -7.430 -22.160 17.820 1.00 71.31 645 SER A N 1
ATOM 5203 C CA . SER A 1 645 ? -6.571 -21.458 18.781 1.00 71.31 645 SER A CA 1
ATOM 5204 C C . SER A 1 645 ? -6.023 -20.133 18.254 1.00 71.31 645 SER A C 1
ATOM 5206 O O . SER A 1 645 ? -5.757 -19.240 19.051 1.00 71.31 645 SER A O 1
ATOM 5208 N N . GLU A 1 646 ? -5.856 -19.994 16.933 1.00 66.19 646 GLU A N 1
ATOM 5209 C CA . GLU A 1 646 ? -5.377 -18.752 16.309 1.00 66.19 646 GLU A CA 1
ATOM 5210 C C . GLU A 1 646 ? -6.514 -17.715 16.179 1.00 66.19 646 GLU A C 1
ATOM 5212 O O . GLU A 1 646 ? -6.249 -16.526 16.082 1.00 66.19 646 GLU A O 1
ATOM 5217 N N . ILE A 1 647 ? -7.786 -18.133 16.230 1.00 76.25 647 ILE A N 1
ATOM 5218 C CA . ILE A 1 647 ? -8.957 -17.264 15.967 1.00 76.25 647 ILE A CA 1
ATOM 5219 C C . ILE A 1 647 ? -9.770 -16.973 17.233 1.00 76.25 647 ILE A C 1
ATOM 5221 O O . ILE A 1 647 ? -10.671 -16.134 17.225 1.00 76.25 647 ILE A O 1
ATOM 5225 N N . TYR A 1 648 ? -9.453 -17.648 18.337 1.00 72.56 648 TYR A N 1
ATOM 5226 C CA . TYR A 1 648 ? -10.235 -17.588 19.566 1.00 72.56 648 TYR A CA 1
ATOM 5227 C C . TYR A 1 648 ? -10.416 -16.159 20.096 1.00 72.56 648 TYR A C 1
ATOM 5229 O O . TYR A 1 648 ? -11.539 -15.779 20.430 1.00 72.56 648 TYR A O 1
ATOM 5237 N N . LEU A 1 649 ? -9.342 -15.357 20.114 1.00 64.19 649 LEU A N 1
ATOM 5238 C CA . LEU A 1 649 ? -9.417 -13.955 20.537 1.00 64.19 649 LEU A CA 1
ATOM 5239 C C . LEU A 1 649 ? -10.364 -13.165 19.627 1.00 64.19 649 LEU A C 1
ATOM 5241 O O . LEU A 1 649 ? -11.370 -12.649 20.108 1.00 64.19 649 LEU A O 1
ATOM 5245 N N . TYR A 1 650 ? -10.123 -13.201 18.316 1.00 68.50 650 TYR A N 1
ATOM 5246 C CA . TYR A 1 650 ? -10.911 -12.475 17.317 1.00 68.50 650 TYR A CA 1
ATOM 5247 C C . TYR A 1 650 ? -12.411 -12.822 17.355 1.00 68.50 650 TYR A C 1
ATOM 5249 O O . TYR A 1 650 ? -13.271 -11.944 17.316 1.00 68.50 650 TYR A O 1
ATOM 5257 N N . ALA A 1 651 ? -12.757 -14.108 17.471 1.00 69.12 651 ALA A N 1
ATOM 5258 C CA . ALA A 1 651 ? -14.153 -14.535 17.551 1.00 69.12 651 ALA A CA 1
ATOM 5259 C C . ALA A 1 651 ? -14.826 -14.084 18.862 1.00 69.12 651 ALA A C 1
ATOM 5261 O O . ALA A 1 651 ? -15.981 -13.654 18.837 1.00 69.12 651 ALA A O 1
ATOM 5262 N N . SER A 1 652 ? -14.103 -14.144 19.987 1.00 69.69 652 SER A N 1
ATOM 5263 C CA . SER A 1 652 ? -14.630 -13.745 21.297 1.00 69.69 652 SER A CA 1
ATOM 5264 C C . SER A 1 652 ? -14.899 -12.241 21.400 1.00 69.69 652 SER A C 1
ATOM 5266 O O . SER A 1 652 ? -15.920 -11.838 21.960 1.00 69.69 652 SER A O 1
ATOM 5268 N N . GLU A 1 653 ? -14.042 -11.413 20.796 1.00 71.88 653 GLU A N 1
ATOM 5269 C CA . GLU A 1 653 ? -14.203 -9.956 20.747 1.00 71.88 653 GLU A CA 1
ATOM 5270 C C . GLU A 1 653 ? -15.429 -9.532 19.932 1.00 71.88 653 GLU A C 1
ATOM 5272 O O . GLU A 1 653 ? -16.111 -8.565 20.273 1.00 71.88 653 GLU A O 1
ATOM 5277 N N . LEU A 1 654 ? -15.766 -10.301 18.895 1.00 65.94 654 LEU A N 1
ATOM 5278 C CA . LEU A 1 654 ? -16.975 -10.106 18.092 1.00 65.94 654 LEU A CA 1
ATOM 5279 C C . LEU A 1 654 ? -18.248 -10.655 18.764 1.00 65.94 654 LEU A C 1
ATOM 5281 O O . LEU A 1 654 ? -19.329 -10.604 18.177 1.00 65.94 654 LEU A O 1
ATOM 5285 N N . GLY A 1 655 ? -18.147 -11.163 19.997 1.00 67.62 655 GLY A N 1
ATOM 5286 C CA . GLY A 1 655 ? -19.273 -11.708 20.753 1.00 67.62 655 GLY A CA 1
ATOM 5287 C C . GLY A 1 655 ? -19.697 -13.115 20.322 1.00 67.62 655 GLY A C 1
ATOM 5288 O O . GLY A 1 655 ? -20.780 -13.562 20.710 1.00 67.62 655 GLY A O 1
ATOM 5289 N N . PHE A 1 656 ? -18.871 -13.823 19.544 1.00 70.50 656 PHE A N 1
ATOM 5290 C CA . PHE A 1 656 ? -19.098 -15.228 19.213 1.00 70.50 656 PHE A CA 1
ATOM 5291 C C . PHE A 1 656 ? -18.478 -16.129 20.282 1.00 70.50 656 PHE A C 1
ATOM 5293 O O . PHE A 1 656 ? -17.328 -15.964 20.686 1.00 70.50 656 PHE A O 1
ATOM 5300 N N . ASP A 1 657 ? -19.231 -17.129 20.729 1.00 59.62 657 ASP A N 1
ATOM 5301 C CA . ASP A 1 657 ? -18.720 -18.119 21.672 1.00 59.62 657 ASP A CA 1
ATOM 5302 C C . ASP A 1 657 ? -17.971 -19.210 20.899 1.00 59.62 657 ASP A C 1
ATOM 5304 O O . ASP A 1 657 ? -18.558 -20.089 20.260 1.00 59.62 657 ASP A O 1
ATOM 5308 N N . ALA A 1 658 ? -16.645 -19.116 20.927 1.00 56.56 658 ALA A N 1
ATOM 5309 C CA . ALA A 1 658 ? -15.749 -19.983 20.178 1.00 56.56 658 ALA A CA 1
ATOM 5310 C C . ALA A 1 658 ? -15.614 -21.407 20.765 1.00 56.56 658 ALA A C 1
ATOM 5312 O O . ALA A 1 658 ? -14.893 -22.218 20.191 1.00 56.56 658 ALA A O 1
ATOM 5313 N N . THR A 1 659 ? -16.312 -21.752 21.863 1.00 59.09 659 THR A N 1
ATOM 5314 C CA . THR A 1 659 ? -16.146 -23.048 22.568 1.00 59.09 659 THR A CA 1
ATOM 5315 C C . THR A 1 659 ? -17.380 -23.947 22.659 1.00 59.09 659 THR A C 1
ATOM 5317 O O . THR A 1 659 ? -17.366 -24.937 23.395 1.00 59.09 659 THR A O 1
ATOM 5320 N N . PHE A 1 660 ? -18.462 -23.688 21.920 1.00 67.12 660 PHE A N 1
ATOM 5321 C CA . PHE A 1 660 ? -19.639 -24.561 22.015 1.00 67.12 660 PHE A CA 1
ATOM 5322 C C . PHE A 1 660 ? -19.413 -25.954 21.407 1.00 67.12 660 PHE A C 1
ATOM 5324 O O . PHE A 1 660 ? -19.733 -26.215 20.251 1.00 67.12 660 PHE A O 1
ATOM 5331 N N . GLU A 1 661 ? -18.971 -26.907 22.228 1.00 72.94 661 GLU A N 1
ATOM 5332 C CA . GLU A 1 661 ? -18.881 -28.315 21.829 1.00 72.94 661 GLU A CA 1
ATOM 5333 C C . GLU A 1 661 ? -20.264 -28.963 21.656 1.00 72.94 661 GLU A C 1
ATOM 5335 O O . GLU A 1 661 ? -20.388 -29.950 20.931 1.00 72.94 661 GLU A O 1
ATOM 5340 N N . SER A 1 662 ? -21.322 -28.427 22.287 1.00 79.56 662 SER A N 1
ATOM 5341 C CA . SER A 1 662 ? -22.671 -29.010 22.263 1.00 79.56 662 SER A CA 1
ATOM 5342 C C . SER A 1 662 ? -23.797 -27.967 22.239 1.00 79.56 662 SER A C 1
ATOM 5344 O O . SER A 1 662 ? -23.722 -26.938 22.905 1.00 79.56 662 SER A O 1
ATOM 5346 N N . ILE A 1 663 ? -24.882 -28.258 21.504 1.00 79.62 663 ILE A N 1
ATOM 5347 C CA . ILE A 1 663 ? -26.096 -27.418 21.451 1.00 79.62 663 ILE A CA 1
ATOM 5348 C C . ILE A 1 663 ? -27.289 -28.197 22.013 1.00 79.62 663 ILE A C 1
ATOM 5350 O O . ILE A 1 663 ? -27.520 -29.349 21.628 1.00 79.62 663 ILE A O 1
ATOM 5354 N N . ARG A 1 664 ? -28.064 -27.580 22.915 1.00 77.00 664 ARG A N 1
ATOM 5355 C CA . ARG A 1 664 ? -29.287 -28.159 23.508 1.00 77.00 664 ARG A CA 1
ATOM 5356 C C . ARG A 1 664 ? -30.444 -28.216 22.494 1.00 77.00 664 ARG A C 1
ATOM 5358 O O . ARG A 1 664 ? -30.456 -27.424 21.556 1.00 77.00 664 ARG A O 1
ATOM 5365 N N . PRO A 1 665 ? -31.427 -29.122 22.658 1.00 82.88 665 PRO A N 1
ATOM 5366 C CA . PRO A 1 665 ? -32.597 -29.194 21.779 1.00 82.88 665 PRO A CA 1
ATOM 5367 C C . PRO A 1 665 ? -33.301 -27.842 21.627 1.00 82.88 665 PRO A C 1
ATOM 5369 O O . PRO A 1 665 ? -33.562 -27.178 22.631 1.00 82.88 665 PRO A O 1
ATOM 5372 N N . LYS A 1 666 ? -33.647 -27.462 20.389 1.00 80.75 666 LYS A N 1
ATOM 5373 C CA . LYS A 1 666 ? -34.306 -26.184 20.047 1.00 80.75 666 LYS A CA 1
ATOM 5374 C C . LYS A 1 666 ? -33.513 -24.925 20.423 1.00 80.75 666 LYS A C 1
ATOM 5376 O O . LYS A 1 666 ? -34.095 -23.851 20.549 1.00 80.75 666 LYS A O 1
ATOM 5381 N N . SER A 1 667 ? -32.212 -25.050 20.657 1.00 81.06 667 SER A N 1
ATOM 5382 C CA . SER A 1 667 ? -31.309 -23.912 20.819 1.00 81.06 667 SER A CA 1
ATOM 5383 C C . SER A 1 667 ? -30.512 -23.692 19.536 1.00 81.06 667 SER A C 1
ATOM 5385 O O . SER A 1 667 ? -30.291 -24.629 18.761 1.00 81.06 667 SER A O 1
ATOM 5387 N N . SER A 1 668 ? -30.067 -22.457 19.344 1.00 87.69 668 SER A N 1
ATOM 5388 C CA . SER A 1 668 ? -29.134 -22.063 18.296 1.00 87.69 668 SER A CA 1
ATOM 5389 C C . SER A 1 668 ? -27.912 -21.384 18.908 1.00 87.69 668 SER A C 1
ATOM 5391 O O . SER A 1 668 ? -27.993 -20.821 20.000 1.00 87.69 668 SER A O 1
ATOM 5393 N N . ALA A 1 669 ? -26.788 -21.452 18.208 1.00 87.62 669 ALA A N 1
ATOM 5394 C CA . ALA A 1 669 ? -25.575 -20.705 18.516 1.00 87.62 669 ALA A CA 1
ATOM 5395 C C . ALA A 1 669 ? -25.067 -20.052 17.231 1.00 87.62 669 ALA A C 1
ATOM 5397 O O . ALA A 1 669 ? -25.176 -20.656 16.163 1.00 87.62 669 ALA A O 1
ATOM 5398 N N . ILE A 1 670 ? -24.528 -18.840 17.336 1.00 88.12 670 ILE A N 1
ATOM 5399 C CA . ILE A 1 670 ? -23.860 -18.171 16.219 1.00 88.12 670 ILE A CA 1
ATOM 5400 C C . ILE A 1 670 ? -22.360 -18.398 16.386 1.00 88.12 670 ILE A C 1
ATOM 5402 O O . ILE A 1 670 ? -21.822 -18.199 17.475 1.00 88.12 670 ILE A O 1
ATOM 5406 N N . ILE A 1 671 ? -21.705 -18.862 15.327 1.00 89.69 671 ILE A N 1
ATOM 5407 C CA . ILE A 1 671 ? -20.273 -19.157 15.294 1.00 89.69 671 ILE A CA 1
ATOM 5408 C C . ILE A 1 671 ? -19.634 -18.469 14.090 1.00 89.69 671 ILE A C 1
ATOM 5410 O O . ILE A 1 671 ? -20.277 -18.280 13.057 1.00 89.69 671 ILE A O 1
ATOM 5414 N N . LEU A 1 672 ? -18.341 -18.180 14.195 1.00 92.19 672 LEU A N 1
ATOM 5415 C CA . LEU A 1 672 ? -17.527 -17.686 13.091 1.00 92.19 672 LEU A CA 1
ATOM 5416 C C . LEU A 1 672 ? -16.535 -18.771 12.658 1.00 92.19 672 LEU A C 1
ATOM 5418 O O . LEU A 1 672 ? -15.838 -19.352 13.492 1.00 92.19 672 LEU A O 1
ATOM 5422 N N . LYS A 1 673 ? -16.464 -19.055 11.354 1.00 92.56 673 LYS A N 1
ATOM 5423 C CA . LYS A 1 673 ? -15.438 -19.927 10.767 1.00 92.56 673 LYS A CA 1
ATOM 5424 C C . LYS A 1 673 ? -14.601 -19.162 9.762 1.00 92.56 673 LYS A C 1
ATOM 5426 O O . LYS A 1 673 ? -15.146 -18.502 8.886 1.00 92.56 673 LYS A O 1
ATOM 5431 N N . VAL A 1 674 ? -13.284 -19.280 9.888 1.00 94.50 674 VAL A N 1
ATOM 5432 C CA . VAL A 1 674 ? -12.333 -18.612 9.005 1.00 94.50 674 VAL A CA 1
ATOM 5433 C C . VAL A 1 674 ? -11.555 -19.657 8.223 1.00 94.50 674 VAL A C 1
ATOM 5435 O O . VAL A 1 674 ? -11.094 -20.653 8.783 1.00 94.50 674 VAL A O 1
ATOM 5438 N N . PHE A 1 675 ? -11.421 -19.426 6.924 1.00 95.56 675 PHE A N 1
ATOM 5439 C CA . PHE A 1 675 ? -10.635 -20.258 6.022 1.00 95.56 675 PHE A CA 1
ATOM 5440 C C . PHE A 1 675 ? -9.621 -19.382 5.307 1.00 95.56 675 PHE A C 1
ATOM 5442 O O . PHE A 1 675 ? -9.891 -18.217 5.020 1.00 95.56 675 PHE A O 1
ATOM 5449 N N . GLU A 1 676 ? -8.468 -19.952 4.999 1.00 95.94 676 GLU A N 1
ATOM 5450 C CA . GLU A 1 676 ? -7.485 -19.313 4.141 1.00 95.94 676 GLU A CA 1
ATOM 5451 C C . GLU A 1 676 ? -7.683 -19.809 2.707 1.00 95.94 676 GLU A C 1
ATOM 5453 O O . GLU A 1 676 ? -7.619 -21.012 2.458 1.00 95.94 676 GLU A O 1
ATOM 5458 N N . VAL A 1 677 ? -7.961 -18.897 1.776 1.00 96.00 677 VAL A N 1
ATOM 5459 C CA . VAL A 1 677 ? -8.226 -19.209 0.364 1.00 96.00 677 VAL A CA 1
ATOM 5460 C C . VAL A 1 677 ? -7.266 -18.457 -0.545 1.00 96.00 677 VAL A C 1
ATOM 5462 O O . VAL A 1 677 ? -6.775 -17.386 -0.192 1.00 96.00 677 VAL A O 1
ATOM 5465 N N . ASN A 1 678 ? -7.005 -18.992 -1.737 1.00 94.31 678 ASN A N 1
ATOM 5466 C CA . ASN A 1 678 ? -6.146 -18.310 -2.703 1.00 94.31 678 ASN A CA 1
ATOM 5467 C C . ASN A 1 678 ? -6.797 -17.003 -3.184 1.00 94.31 678 ASN A C 1
ATOM 5469 O O . ASN A 1 678 ? -8.022 -16.905 -3.281 1.00 94.31 678 ASN A O 1
ATOM 5473 N N . GLU A 1 679 ? -5.979 -16.011 -3.538 1.00 91.12 679 GLU A N 1
ATOM 5474 C CA . GLU A 1 679 ? -6.450 -14.694 -3.995 1.00 91.12 679 GLU A CA 1
ATOM 5475 C C . GLU A 1 679 ? -7.338 -14.770 -5.254 1.00 91.12 679 GLU A C 1
ATOM 5477 O O . GLU A 1 679 ? -8.223 -13.938 -5.454 1.00 91.12 679 GLU A O 1
ATOM 5482 N N . ASP A 1 680 ? -7.142 -15.794 -6.085 1.00 90.31 680 ASP A N 1
ATOM 5483 C CA . ASP A 1 680 ? -7.889 -16.043 -7.317 1.00 90.31 680 ASP A CA 1
ATOM 5484 C C . ASP A 1 680 ? -9.178 -16.863 -7.121 1.00 90.31 680 ASP A C 1
ATOM 5486 O O . ASP A 1 680 ? -9.914 -17.075 -8.085 1.00 90.31 680 ASP A O 1
ATOM 5490 N N . SER A 1 681 ? -9.503 -17.283 -5.892 1.00 91.06 681 SER A N 1
ATOM 5491 C CA . SER A 1 681 ? -10.703 -18.075 -5.591 1.00 91.06 681 SER A CA 1
ATOM 5492 C C . SER A 1 681 ? -11.971 -17.214 -5.574 1.00 91.06 681 SER A C 1
ATOM 5494 O O . SER A 1 681 ? -12.278 -16.522 -4.608 1.00 91.06 681 SER A O 1
ATOM 5496 N N . ASN A 1 682 ? -12.741 -17.275 -6.656 1.00 84.12 682 ASN A N 1
ATOM 5497 C CA . ASN A 1 682 ? -13.870 -16.382 -6.946 1.00 84.12 682 ASN A CA 1
ATOM 5498 C C . ASN A 1 682 ? -15.244 -17.081 -6.998 1.00 84.12 682 ASN A C 1
ATOM 5500 O O . ASN A 1 682 ? -16.259 -16.399 -7.124 1.00 84.12 682 ASN A O 1
ATOM 5504 N N . LYS A 1 683 ? -15.297 -18.411 -6.838 1.00 92.62 683 LYS A N 1
ATOM 5505 C CA . LYS A 1 683 ? -16.533 -19.177 -6.591 1.00 92.62 683 LYS A CA 1
ATOM 5506 C C . LYS A 1 683 ? -16.297 -20.203 -5.502 1.00 92.62 683 LYS A C 1
ATOM 5508 O O . LYS A 1 683 ? -15.677 -21.237 -5.744 1.00 92.62 683 LYS A O 1
ATOM 5513 N N . LEU A 1 684 ? -16.789 -19.911 -4.307 1.00 96.31 684 LEU A N 1
ATOM 5514 C CA . LEU A 1 684 ? -16.550 -20.722 -3.121 1.00 96.31 684 LEU A CA 1
ATOM 5515 C C . LEU A 1 684 ? -17.855 -21.356 -2.656 1.00 96.31 684 LEU A C 1
ATOM 5517 O O . LEU A 1 684 ? -18.904 -20.717 -2.651 1.00 96.31 684 LEU A O 1
ATOM 5521 N N . ASN A 1 685 ? -17.791 -22.619 -2.250 1.00 96.31 685 ASN A N 1
ATOM 5522 C CA . ASN A 1 685 ? -18.914 -23.319 -1.640 1.00 96.31 685 ASN A CA 1
ATOM 5523 C C . ASN A 1 685 ? -18.488 -23.868 -0.276 1.00 96.31 685 ASN A C 1
ATOM 5525 O O . ASN A 1 685 ? -17.436 -24.501 -0.164 1.00 96.31 685 ASN A O 1
ATOM 5529 N N . LEU A 1 686 ? -19.319 -23.666 0.745 1.00 96.44 686 LEU A N 1
ATOM 5530 C CA . LEU A 1 686 ? -19.148 -24.286 2.055 1.00 96.44 686 LEU A CA 1
ATOM 5531 C C . LEU A 1 686 ? -19.753 -25.684 2.031 1.00 96.44 686 LEU A C 1
ATOM 5533 O O . LEU A 1 686 ? -20.949 -25.845 1.798 1.00 96.44 686 LEU A O 1
ATOM 5537 N N . TYR A 1 687 ? -18.942 -26.688 2.327 1.00 95.25 687 TYR A N 1
ATOM 5538 C CA . TYR A 1 687 ? -19.359 -28.071 2.464 1.00 95.25 687 TYR A CA 1
ATOM 5539 C C . TYR A 1 687 ? -19.482 -28.460 3.930 1.00 95.25 687 TYR A C 1
ATOM 5541 O O . TYR A 1 687 ? -18.565 -28.264 4.726 1.00 95.25 687 TYR A O 1
ATOM 5549 N N . TRP A 1 688 ? -20.604 -29.091 4.261 1.00 93.56 688 TRP A N 1
ATOM 5550 C CA . TRP A 1 688 ? -20.845 -29.684 5.567 1.00 93.56 688 TRP A CA 1
ATOM 5551 C C . TRP A 1 688 ? -21.553 -31.027 5.409 1.00 93.56 688 TRP A C 1
ATOM 5553 O O . TRP A 1 688 ? -22.668 -31.114 4.889 1.00 93.56 688 TRP A O 1
ATOM 5563 N N . LYS A 1 689 ? -20.875 -32.106 5.824 1.00 89.75 689 LYS A N 1
ATOM 5564 C CA . LYS A 1 689 ? -21.386 -33.492 5.773 1.00 89.75 689 LYS A CA 1
ATOM 5565 C C . LYS A 1 689 ? -22.028 -33.878 4.423 1.00 89.75 689 LYS A C 1
ATOM 5567 O O . LYS A 1 689 ? -23.065 -34.537 4.375 1.00 89.75 689 LYS A O 1
ATOM 5572 N N . GLY A 1 690 ? -21.400 -33.475 3.317 1.00 90.62 690 GLY A N 1
ATOM 5573 C CA . GLY A 1 690 ? -21.833 -33.819 1.956 1.00 90.62 690 GLY A CA 1
ATOM 5574 C C . GLY A 1 690 ? -22.936 -32.930 1.371 1.00 90.62 690 GLY A C 1
ATOM 5575 O O . GLY A 1 690 ? -23.422 -33.213 0.279 1.00 90.62 690 GLY A O 1
ATOM 5576 N N . LYS A 1 691 ? -23.333 -31.862 2.066 1.00 93.69 691 LYS A N 1
ATOM 5577 C CA . LYS A 1 691 ? -24.165 -30.784 1.523 1.00 93.69 691 LYS A CA 1
ATOM 5578 C C . LYS A 1 691 ? -23.308 -29.549 1.268 1.00 93.69 691 LYS A C 1
ATOM 5580 O O . LYS A 1 691 ? -22.323 -29.361 1.975 1.00 93.69 691 LYS A O 1
ATOM 5585 N N . SER A 1 692 ? -23.685 -28.741 0.283 1.00 94.50 692 SER A N 1
ATOM 5586 C CA . SER A 1 692 ? -22.979 -27.516 -0.100 1.00 94.50 692 SER A CA 1
ATOM 5587 C C . SER A 1 692 ? -23.894 -26.299 -0.010 1.00 94.50 692 SER A C 1
ATOM 5589 O O . SER A 1 692 ? -25.059 -26.407 -0.387 1.00 94.50 692 SER A O 1
ATOM 5591 N N . ILE A 1 693 ? -23.345 -25.167 0.422 1.00 94.56 693 ILE A N 1
ATOM 5592 C CA . ILE A 1 693 ? -23.950 -23.829 0.370 1.00 94.56 693 ILE A CA 1
ATOM 5593 C C . ILE A 1 693 ? -23.067 -22.965 -0.527 1.00 94.56 693 ILE A C 1
ATOM 5595 O O . ILE A 1 693 ? -21.846 -22.963 -0.345 1.00 94.56 693 ILE A O 1
ATOM 5599 N N . ASN A 1 694 ? -23.652 -22.258 -1.493 1.00 94.62 694 ASN A N 1
ATOM 5600 C CA . ASN A 1 694 ? -22.885 -21.359 -2.353 1.00 94.62 694 ASN A CA 1
ATOM 5601 C C . ASN A 1 694 ? -22.570 -20.065 -1.590 1.00 94.62 694 ASN A C 1
ATOM 5603 O O . ASN A 1 694 ? -23.475 -19.429 -1.059 1.00 94.62 694 ASN A O 1
ATOM 5607 N N . LEU A 1 695 ? -21.285 -19.705 -1.502 1.00 92.12 695 LEU A N 1
ATOM 5608 C CA . LEU A 1 695 ? -20.841 -18.496 -0.804 1.00 92.12 695 LEU A CA 1
ATOM 5609 C C . LEU A 1 695 ? -20.749 -17.278 -1.735 1.00 92.12 695 LEU A C 1
ATOM 5611 O O . LEU A 1 695 ? -20.973 -16.155 -1.284 1.00 92.12 695 LEU A O 1
ATOM 5615 N N . PHE A 1 696 ? -20.415 -17.511 -3.012 1.00 84.81 696 PHE A N 1
ATOM 5616 C CA . PHE A 1 696 ? -20.247 -16.502 -4.064 1.00 84.81 696 PHE A CA 1
ATOM 5617 C C . PHE A 1 696 ? -20.585 -17.044 -5.458 1.00 84.81 696 PHE A C 1
ATOM 5619 O O . PHE A 1 696 ? -20.318 -18.249 -5.723 1.00 84.81 696 PHE A O 1
#

Organism: Planktothrix agardhii (NCBI:txid1160)

Secondary structure (DSSP, 8-state):
--HHHHHTTS--HHHHHHHHHHHHHT-HHHHHHHHHHHHHHTT-HHHHHHHHTTS-TTSTTHHHHHHHHHHHHHHHHHHHHHHHHHHHHTT-HHHHHHHHTTS-TTSTTHHHHHHHHHHHHHHHHHHHHHHHHHHHHHHHHHHHHHHHHHHHHHHTT-HHHHHHHHHHS-TTSTTHHHHHHHHHHHHHHHHHHHHHHHHHHHHHHHHHHHHHHHHHHHHHHHHHHTT-HHHHHHHHTTS-TTSTTHHHHHHHHHHHHHHHHHHHHHHHHHHHHHHHHHHHHHHHHHHHHHHTT-HHHHHHHHHTS-TTSTTHHHHHHHHHHHHHHHHHHHHHHHHHHHHHHHHHHHHHHHHHHHHHHHHHHTT-HHHHHHHHHTS-TTSTTHHHHHHHHHHHHHTTEEEETTEEEEEEEEEEESEE--S-TTSPPEE-STTEEEEEEEEEEEE-SSS-EE---TTEEEE-TT--EEEBP--HHHHHHHHHTTPPPTTPEEPTT-EEEEEEEEEEETT--SEEEEETTEEEEEESPEE-------PPP-----------------PPPTTS----EEEEEEEEETTEEEEEEEEEEES-B--SSTTSPPB--TTS-EEEEEEEEEEE-SSS-EE--GGGEEEEETT--EEEBPPHHHHHHHHHHTT--TT--EE-TT-EEEEEEEEEE-TT--SEEEEETTEEEE--

pLDDT: mean 84.81, std 15.41, range [24.28, 97.69]

Foldseek 3Di:
DDPVVVVVPDDPPVVVVVVVVVVVVPLQQVVLQVVLVVCVVVVNLVVSLVSLVVRDPPRPCNVVSVVVNVVSLQVNLVVLQVVLVVCVVVVNLVVSLVSLVPNDPPHPCVVVSVVSNVVSVVSVVVVVVVVVVVVQVVLQVQQVVLQVVLVVCVVVVVLVVSLVSLVVRDPSHPCNVVSVVSNVVSVVSVVVVVVVVVVVVVVVVQVVLQVQQVVLQVQLVVCVVVVNLVSSLVSLVPRDPSHPCVVVSVVVNVVSVVSVVVVVVVVVVVVQVVLQVQQVVLQVVLVVCVVVVNLVVSLVSLVPRDPSHPCVVVSVVVNVVSVVSVVVVVVVVVVVVVVVVLVVLQVQLVVLQVVLVVCVVVLVLVVSLVSLVPRDPPYPSNVVSVVVNVVSQVLQWDDDPQKIKTFPAKAKEQWDDFPPPPFDIDGAPDQWIKIKTKIKMWGNDQAWDADPQQFKWKAFPVRDIWGWDDDPSVQRNCVRVQFDDRGDTAHHRGMGIHMTITTGHPPTFQMWMDGPHDIRGSGGHHHDDPPPDDDDDDDDDDDPPPPPPPPDPPDPDDDDPWDKDAQQDWDDDDQKIKGFGIKTKDQWQDFPPPPDDTHGFPVSAIKIKTKMKMAGNDQAKAFDPQQQKWKAAPVGDIWTWDDLVVCVRSCVRSVADSDPRIDHHGDIGIGMTMTGDHNPRDWMWIDGPHDTDTND

Sequence (696 aa):
MDFESWKKKLIPSEMKQVWSEIKTLLNVDQNNLLLAEEEAKKNNFTRAISILKKIKADSEVYQEAQSKIIQYRLTFHGFLLKESQIKAENACFLEALSFLLQIPSESELYSEAQNKIIEYKQSLKEQEIAKEKAIQDKIDEQASLLLEKALSLGEQEKFYEGLKLLREISSKAQIYPQINEKIADYQEAIKQQELEKEREKERIRKAKIDEQGNHLLEQALRSSEQNKFDEALTSLRKISSEASIYQEVQVKIAEYEEAFRHQQIAQAKAIQDQIDEQANLLLEKSLNLAGQGNFSQALNSLREILPEAQIYPQVKEKIAEYQEDLKQQKSEQEREREQLLKIELETKASQLLESATKLVDQHSFSDALDILIAIPAQTQAYPKSRELANQIKSNRRVENGDRAIVVENFYTTHSLIPKNEFAEPISSKADGKLLVIEMQVENLGKETGNIIFSIFHVTDENGYKFDSISDTNLYIYEQENGFSSNSDSIRPTGSIKILKVFEINSNSQNITFQWKGKSINLGKPKHFHQSVTNSPVIESDDFKISRQEKMIHTTPASNNNGKFNSINERVEVGNRAITVENVYFTDCLESTDEFDDPIFPKTGGKFICVELTVENTGKETGNIIFSTFQVMDENGYKFDAVDESEIYLYASELGFDATFESIRPKSSAIILKVFEVNEDSNKLNLYWKGKSINLF

Radius of gyration: 75.63 Å; chains: 1; bounding box: 146×96×209 Å

InterPro domains:
  IPR029050 Immunoprotective extracellular, immunoglobulin-like domain superfamily [G3DSA:2.60.40.1240] (388-520)
  IPR029050 Immunoprotective extracellular, immunoglobulin-like domain superfamily [G3DSA:2.60.40.1240] (559-691)
  IPR029051 Domain of unknown function DUF4352 [PF11611] (567-686)